Protein AF-A0A2E5T0W2-F1 (afdb_monomer_lite)

Foldseek 3Di:
DDDDDDDDDDDDDDPPPPPPPPPPPPPLFAFQDPAFFKAAAADLLCPLLLLLLLCLQLQNQPVPPPLQGQDWAWFFDQVDIDTDHRHAQSLLLQLLLCVQPNQFQADPVADHLFMDGGDADPSGQTGRNGDNVPRGHDDPPDHDALLNLCLRHPSSSVSSVSSNLLRVLNRCPQQAWAFEAPPPRLPNQWPQRSLRSQLPSVHCADPPDPQHLQQPHCQLPDPPDDQDASAPPDDPSNHRRSSSSLSCLQHPDDRPNHGSDDRDNDFDQHCVDCQQVQLSPPVLSDPVSHSNHHYGGPDIDGRDNRDPDDDDLSNLLWDWDKDKPAQEAEAEQPDPDDQVRQKIKIATQTGGKFWKAKDFPQPQKDKDSRTYIAHYPSRRQPDPPHDRIDMIGIHGDPVSAPDQWDKTWMWMDGSSDPDDIRIHIYIYGYDDPPPPPDDDDDD

Sequence (443 aa):
MKKFHVQTIFIVSIFLIIAIFNLGEKQANACAFLNTPHTYEADKNRSAYLKLLEYAASGKLFKGDSNFELPTGEAGTRQNRREVNAELPQEILKSIAWVESEILMATTQVAYNSKGPALIAFDCGYGIMQVTSGMQKPAIGKILSKEQVLIANHPSYNIAKGAEILIEKWNQAPQSRPIVGTDTDSDPNILENWYYATWSYNGFSGPGTNKSNHPLDPIFGSWPRPVYTCDGRYPKNQFPYQELVWGCLNNPPKVSGKQLWQKINISLPNLSDPIFANKLALSNFNYPYAAMDMPTPKPIHYSTKPQSINPSNDMMLGKPNASLSKDKLRIQTNAKNNLADRTIIITNNGLGLLSWNAYTTYPWIVLEKPAGIALGKDIECNMTKCQRESEVIIKINPTLLPDTRAIGKIVIQFANLNIADRVITVDAFAEFNSGVSGISKIY

Structure (mmCIF, N/CA/C/O backbone):
data_AF-A0A2E5T0W2-F1
#
_entry.id   AF-A0A2E5T0W2-F1
#
loop_
_atom_site.group_PDB
_atom_site.id
_atom_site.type_symbol
_atom_site.label_atom_id
_atom_site.label_alt_id
_atom_site.label_comp_id
_atom_site.label_asym_id
_atom_site.label_entity_id
_atom_site.label_seq_id
_atom_site.pdbx_PDB_ins_code
_atom_site.Cartn_x
_atom_site.Cartn_y
_atom_site.Cartn_z
_atom_site.occupancy
_atom_site.B_iso_or_equiv
_atom_site.auth_seq_id
_atom_site.auth_comp_id
_atom_site.auth_asym_id
_atom_site.auth_atom_id
_atom_site.pdbx_PDB_model_num
ATOM 1 N N . MET A 1 1 ? 13.919 84.243 -35.324 1.00 34.97 1 MET A N 1
ATOM 2 C CA . MET A 1 1 ? 12.923 83.835 -36.341 1.00 34.97 1 MET A CA 1
ATOM 3 C C . MET A 1 1 ? 13.103 82.355 -36.646 1.00 34.97 1 MET A C 1
ATOM 5 O O . MET A 1 1 ? 14.211 81.967 -36.970 1.00 34.97 1 MET A O 1
ATOM 9 N N . LYS A 1 2 ? 12.021 81.577 -36.487 1.00 37.25 2 LYS A N 1
ATOM 10 C CA . LYS A 1 2 ? 11.712 80.243 -37.047 1.00 37.25 2 LYS A CA 1
ATOM 11 C C . LYS A 1 2 ? 12.871 79.251 -37.292 1.00 37.25 2 LYS A C 1
ATOM 13 O O . LYS A 1 2 ? 13.585 79.383 -38.276 1.00 37.25 2 LYS A O 1
ATOM 18 N N . LYS A 1 3 ? 12.827 78.101 -36.609 1.00 30.22 3 LYS A N 1
ATOM 19 C CA . LYS A 1 3 ? 12.215 76.877 -37.171 1.00 30.22 3 LYS A CA 1
ATOM 20 C C . LYS A 1 3 ? 12.088 75.775 -36.113 1.00 30.22 3 LYS A C 1
ATOM 22 O O . LYS A 1 3 ? 13.024 75.477 -35.386 1.00 30.22 3 LYS A O 1
ATOM 27 N N . PHE A 1 4 ? 10.889 75.202 -36.074 1.00 33.09 4 PHE A N 1
ATOM 28 C CA . PHE A 1 4 ? 10.529 73.968 -35.388 1.00 33.09 4 PHE A CA 1
ATOM 29 C C . PHE A 1 4 ? 11.340 72.784 -35.933 1.00 33.09 4 PHE A C 1
ATOM 31 O O . PHE A 1 4 ? 11.505 72.650 -37.150 1.00 33.09 4 PHE A O 1
ATOM 38 N N . HIS A 1 5 ? 11.750 71.883 -35.043 1.00 31.83 5 HIS A N 1
ATOM 39 C CA . HIS A 1 5 ? 12.008 70.491 -35.388 1.00 31.83 5 HIS A CA 1
ATOM 40 C C . HIS A 1 5 ? 11.185 69.599 -34.464 1.00 31.83 5 HIS A C 1
ATOM 42 O O . HIS A 1 5 ? 11.311 69.641 -33.244 1.00 31.83 5 HIS A O 1
ATOM 48 N N . VAL A 1 6 ? 10.279 68.859 -35.095 1.00 37.09 6 VAL A N 1
ATOM 49 C CA . VAL A 1 6 ? 9.417 67.843 -34.505 1.00 37.09 6 VAL A CA 1
ATOM 50 C C . VAL A 1 6 ? 10.291 66.624 -34.225 1.00 37.09 6 VAL A C 1
ATOM 52 O O . VAL A 1 6 ? 10.861 66.064 -35.158 1.00 37.09 6 VAL A O 1
ATOM 55 N N . GLN A 1 7 ? 10.407 66.216 -32.962 1.00 33.03 7 GLN A N 1
ATOM 56 C CA . GLN A 1 7 ? 10.893 64.883 -32.613 1.00 33.03 7 GLN A CA 1
ATOM 57 C C . GLN A 1 7 ? 9.700 64.001 -32.255 1.00 33.03 7 GLN A C 1
ATOM 59 O O . GLN A 1 7 ? 8.969 64.242 -31.298 1.00 33.03 7 GLN A O 1
ATOM 64 N N . THR A 1 8 ? 9.511 62.988 -33.088 1.00 32.66 8 THR A N 1
ATOM 65 C CA . THR A 1 8 ? 8.569 61.886 -32.938 1.00 32.66 8 THR A CA 1
ATOM 66 C C . THR A 1 8 ? 8.937 61.067 -31.700 1.00 32.66 8 THR A C 1
ATOM 68 O O . THR A 1 8 ? 10.011 60.471 -31.647 1.00 32.66 8 THR A O 1
ATOM 71 N N . ILE A 1 9 ? 8.054 61.024 -30.700 1.00 30.94 9 ILE A N 1
ATOM 72 C CA . ILE A 1 9 ? 8.183 60.129 -29.544 1.00 30.94 9 ILE A CA 1
ATOM 73 C C . ILE A 1 9 ? 7.696 58.741 -29.978 1.00 30.94 9 ILE A C 1
ATOM 75 O O . ILE A 1 9 ? 6.504 58.534 -30.193 1.00 30.94 9 ILE A O 1
ATOM 79 N N . PHE A 1 10 ? 8.619 57.789 -30.117 1.00 28.58 10 PHE A N 1
ATOM 80 C CA . PHE A 1 10 ? 8.292 56.365 -30.197 1.00 28.58 10 PHE A CA 1
ATOM 81 C C . PHE A 1 10 ? 7.966 55.867 -28.783 1.00 28.58 10 PHE A C 1
ATOM 83 O O . PHE A 1 10 ? 8.852 55.744 -27.940 1.00 28.58 10 PHE A O 1
ATOM 90 N N . ILE A 1 11 ? 6.690 55.589 -28.511 1.00 30.78 11 ILE A N 1
ATOM 91 C CA . ILE A 1 11 ? 6.275 54.860 -27.309 1.00 30.78 11 ILE A CA 1
ATOM 92 C C . ILE A 1 11 ? 6.526 53.375 -27.580 1.00 30.78 11 ILE A C 1
ATOM 94 O O . ILE A 1 11 ? 5.779 52.734 -28.316 1.00 30.78 11 ILE A O 1
ATOM 98 N N . VAL A 1 12 ? 7.594 52.828 -27.002 1.00 30.53 12 VAL A N 1
ATOM 99 C CA . VAL A 1 12 ? 7.793 51.378 -26.918 1.00 30.53 12 VAL A CA 1
ATOM 100 C C . VAL A 1 12 ? 7.012 50.888 -25.703 1.00 30.53 12 VAL A C 1
ATOM 102 O O . VAL A 1 12 ? 7.437 51.059 -24.562 1.00 30.53 12 VAL A O 1
ATOM 105 N N . SER A 1 13 ? 5.839 50.305 -25.938 1.00 29.78 13 SER A N 1
ATOM 106 C CA . SER A 1 13 ? 5.080 49.599 -24.906 1.00 29.78 13 SER A CA 1
ATOM 107 C C . SER A 1 13 ? 5.794 48.291 -24.558 1.00 29.78 13 SER A C 1
ATOM 109 O O . SER A 1 13 ? 5.690 47.301 -25.279 1.00 29.78 13 SER A O 1
ATOM 111 N N . ILE A 1 14 ? 6.531 48.284 -23.448 1.00 30.19 14 ILE A N 1
ATOM 112 C CA . ILE A 1 14 ? 7.046 47.058 -22.833 1.00 30.19 14 ILE A CA 1
ATOM 113 C C . ILE A 1 14 ? 5.864 46.372 -22.141 1.00 30.19 14 ILE A C 1
ATOM 115 O O . ILE A 1 14 ? 5.435 46.784 -21.064 1.00 30.19 14 ILE A O 1
ATOM 119 N N . PHE A 1 15 ? 5.317 45.327 -22.764 1.00 28.28 15 PHE A N 1
ATOM 120 C CA . PHE A 1 15 ? 4.440 44.387 -22.072 1.00 28.28 15 PHE A CA 1
ATOM 121 C C . PHE A 1 15 ? 5.291 43.558 -21.108 1.00 28.28 15 PHE A C 1
ATOM 123 O O . PHE A 1 15 ? 5.963 42.606 -21.501 1.00 28.28 15 PHE A O 1
ATOM 130 N N . LEU A 1 16 ? 5.270 43.935 -19.831 1.00 27.19 16 LEU A N 1
ATOM 131 C CA . LEU A 1 16 ? 5.791 43.112 -18.750 1.00 27.19 16 LEU A CA 1
ATOM 132 C C . LEU A 1 16 ? 4.801 41.957 -18.525 1.00 27.19 16 LEU A C 1
ATOM 134 O O . LEU A 1 16 ? 3.824 42.094 -17.790 1.00 27.19 16 LEU A O 1
ATOM 138 N N . ILE A 1 17 ? 5.019 40.822 -19.191 1.00 31.70 17 ILE A N 1
ATOM 139 C CA . ILE A 1 17 ? 4.342 39.572 -18.833 1.00 31.70 17 ILE A CA 1
ATOM 140 C C . ILE A 1 17 ? 4.961 39.117 -17.510 1.00 31.70 17 ILE A C 1
ATOM 142 O O . ILE A 1 17 ? 6.012 38.478 -17.481 1.00 31.70 17 ILE A O 1
ATOM 146 N N . ILE A 1 18 ? 4.327 39.488 -16.397 1.00 27.58 18 ILE A N 1
ATOM 147 C CA . ILE A 1 18 ? 4.609 38.887 -15.096 1.00 27.58 18 ILE A CA 1
ATOM 148 C C . ILE A 1 18 ? 4.075 37.458 -15.173 1.00 27.58 18 ILE A C 1
ATOM 150 O O . ILE A 1 18 ? 2.885 37.207 -14.985 1.00 27.58 18 ILE A O 1
ATOM 154 N N . ALA A 1 19 ? 4.957 36.512 -15.491 1.00 30.33 19 ALA A N 1
ATOM 155 C CA . ALA A 1 19 ? 4.711 35.114 -15.199 1.00 30.33 19 ALA A CA 1
ATOM 156 C C . ALA A 1 19 ? 4.602 34.996 -13.675 1.00 30.33 19 ALA A C 1
ATOM 158 O O . ALA A 1 19 ? 5.603 35.055 -12.960 1.00 30.33 19 ALA A O 1
ATOM 159 N N . ILE A 1 20 ? 3.371 34.889 -13.172 1.00 28.91 20 ILE A N 1
ATOM 160 C CA . ILE A 1 20 ? 3.112 34.520 -11.784 1.00 28.91 20 ILE A CA 1
ATOM 161 C C . ILE A 1 20 ? 3.572 33.069 -11.651 1.00 28.91 20 ILE A C 1
ATOM 163 O O . ILE A 1 20 ? 2.821 32.127 -11.899 1.00 28.91 20 ILE A O 1
ATOM 167 N N . PHE A 1 21 ? 4.841 32.883 -11.296 1.00 30.58 21 PHE A N 1
ATOM 168 C CA . PHE A 1 21 ? 5.277 31.640 -10.695 1.00 30.58 21 PHE A CA 1
ATOM 169 C C . PHE A 1 21 ? 4.523 31.525 -9.374 1.00 30.58 21 PHE A C 1
ATOM 171 O O . PHE A 1 21 ? 4.849 32.196 -8.397 1.00 30.58 21 PHE A O 1
ATOM 178 N N . ASN A 1 22 ? 3.496 30.674 -9.353 1.00 28.69 22 ASN A N 1
ATOM 179 C CA . ASN A 1 22 ? 3.006 30.085 -8.117 1.00 28.69 22 ASN A CA 1
ATOM 180 C C . ASN A 1 22 ? 4.155 29.243 -7.544 1.00 28.69 22 ASN A C 1
ATOM 182 O O . ASN A 1 22 ? 4.208 28.026 -7.712 1.00 28.69 22 ASN A O 1
ATOM 186 N N . LEU A 1 23 ? 5.095 29.901 -6.868 1.00 35.47 23 LEU A N 1
ATOM 187 C CA . LEU A 1 23 ? 5.869 29.285 -5.804 1.00 35.47 23 LEU A CA 1
ATOM 188 C C . LEU A 1 23 ? 4.872 29.024 -4.677 1.00 35.47 23 LEU A C 1
ATOM 190 O O . LEU A 1 23 ? 4.769 29.778 -3.717 1.00 35.47 23 LEU A O 1
ATOM 194 N N . GLY A 1 24 ? 4.058 27.984 -4.860 1.00 29.86 24 GLY A N 1
ATOM 195 C CA . GLY A 1 24 ? 3.251 27.445 -3.789 1.00 29.86 24 GLY A CA 1
ATOM 196 C C . GLY A 1 24 ? 4.218 26.953 -2.729 1.00 29.86 24 GLY A C 1
ATOM 197 O O . GLY A 1 24 ? 4.820 25.890 -2.886 1.00 29.86 24 GLY A O 1
ATOM 198 N N . GLU A 1 25 ? 4.386 27.730 -1.662 1.00 33.34 25 GLU A N 1
ATOM 199 C CA . GLU A 1 25 ? 4.822 27.184 -0.388 1.00 33.34 25 GLU A CA 1
ATOM 200 C C . GLU A 1 25 ? 3.937 25.966 -0.124 1.00 33.34 25 GLU A C 1
ATOM 202 O O . GLU A 1 25 ? 2.722 26.080 0.055 1.00 33.34 25 GLU A O 1
ATOM 207 N N . LYS A 1 26 ? 4.524 24.767 -0.188 1.00 40.69 26 LYS A N 1
ATOM 208 C CA . LYS A 1 26 ? 3.835 23.559 0.248 1.00 40.69 26 LYS A CA 1
ATOM 209 C C . LYS A 1 26 ? 3.556 23.748 1.732 1.00 40.69 26 LYS A C 1
ATOM 211 O O . LYS A 1 26 ? 4.431 23.503 2.560 1.00 40.69 26 LYS A O 1
ATOM 216 N N . GLN A 1 27 ? 2.331 24.143 2.071 1.00 36.84 27 GLN A N 1
ATOM 217 C CA . GLN A 1 27 ? 1.781 23.810 3.373 1.00 36.84 27 GLN A CA 1
ATOM 218 C C . GLN A 1 27 ? 1.999 22.308 3.548 1.00 36.84 27 GLN A C 1
ATOM 220 O O . GLN A 1 27 ? 1.590 21.510 2.699 1.00 36.84 27 GLN A O 1
ATOM 225 N N . ALA A 1 28 ? 2.716 21.921 4.601 1.00 48.84 28 ALA A N 1
ATOM 226 C CA . ALA A 1 28 ? 2.770 20.534 5.019 1.00 48.84 28 ALA A CA 1
ATOM 227 C C . ALA A 1 28 ? 1.332 20.132 5.361 1.00 48.84 28 ALA A C 1
ATOM 229 O O . ALA A 1 28 ? 0.823 20.447 6.437 1.00 48.84 28 ALA A O 1
ATOM 230 N N . ASN A 1 29 ? 0.634 19.535 4.396 1.00 64.31 29 ASN A N 1
ATOM 231 C CA . ASN A 1 29 ? -0.726 19.078 4.603 1.00 64.31 29 ASN A CA 1
ATOM 232 C C . ASN A 1 29 ? -0.678 18.017 5.697 1.00 64.31 29 ASN A C 1
ATOM 234 O O . ASN A 1 29 ? 0.042 17.028 5.574 1.00 64.31 29 ASN A O 1
ATOM 238 N N . ALA A 1 30 ? -1.423 18.242 6.778 1.00 84.81 30 ALA A N 1
ATOM 239 C CA . ALA A 1 30 ? -1.547 17.258 7.842 1.00 84.81 30 ALA A CA 1
ATOM 240 C C . ALA A 1 30 ? -2.038 15.922 7.262 1.00 84.81 30 ALA A C 1
ATOM 242 O O . ALA A 1 30 ? -2.831 15.908 6.317 1.00 84.81 30 ALA A O 1
ATOM 243 N N . CYS A 1 31 ? -1.588 14.808 7.834 1.00 91.12 31 CYS A N 1
ATOM 244 C CA . CYS A 1 31 ? -2.050 13.486 7.424 1.00 91.12 31 CYS A CA 1
ATOM 245 C C . CYS A 1 31 ? -3.533 13.282 7.764 1.00 91.12 31 CYS A C 1
ATOM 247 O O . CYS A 1 31 ? -4.075 13.952 8.648 1.00 91.12 31 CYS A O 1
ATOM 249 N N . ALA A 1 32 ? -4.185 12.342 7.073 1.00 91.88 32 ALA A N 1
ATOM 250 C CA . ALA A 1 32 ? -5.599 12.013 7.262 1.00 91.88 32 ALA A CA 1
ATOM 251 C C . ALA A 1 32 ? -5.962 11.807 8.744 1.00 91.88 32 ALA A C 1
ATOM 253 O O . ALA A 1 32 ? -6.979 12.310 9.225 1.00 91.88 32 ALA A O 1
ATOM 254 N N . PHE A 1 33 ? -5.092 11.121 9.485 1.00 91.31 33 PHE A N 1
ATOM 255 C CA . PHE A 1 33 ? -5.326 10.748 10.874 1.00 91.31 33 PHE A CA 1
ATOM 256 C C . PHE A 1 33 ? -4.512 11.608 11.842 1.00 91.31 33 PHE A C 1
ATOM 258 O O . PHE A 1 33 ? -3.287 11.630 11.782 1.00 91.31 33 PHE A O 1
ATOM 265 N N . LEU A 1 34 ? -5.200 12.259 12.786 1.00 84.00 34 LEU A N 1
ATOM 266 C CA . LEU A 1 34 ? -4.558 12.984 13.893 1.00 84.00 34 LEU A CA 1
ATOM 267 C C . LEU A 1 34 ? -3.909 12.038 14.912 1.00 84.00 34 LEU A C 1
ATOM 269 O O . LEU A 1 34 ? -2.874 12.360 15.481 1.00 84.00 34 LEU A O 1
ATOM 273 N N . ASN A 1 35 ? -4.526 10.876 15.132 1.00 88.94 35 ASN A N 1
ATOM 274 C CA . ASN A 1 35 ? -3.998 9.797 15.958 1.00 88.94 35 ASN A CA 1
ATOM 275 C C . ASN A 1 35 ? -3.756 8.588 15.063 1.00 88.94 35 ASN A C 1
ATOM 277 O O . ASN A 1 35 ? -4.663 8.212 14.318 1.00 88.94 35 ASN A O 1
ATOM 281 N N . THR A 1 36 ? -2.584 7.960 15.170 1.00 92.94 36 THR A N 1
ATOM 282 C CA . THR A 1 36 ? -2.245 6.780 14.369 1.00 92.94 36 THR A CA 1
ATOM 283 C C . THR A 1 36 ? -3.295 5.690 14.572 1.00 92.94 36 THR A C 1
ATOM 285 O O . THR A 1 36 ? -3.490 5.232 15.704 1.00 92.94 36 THR A O 1
ATOM 288 N N . PRO A 1 37 ? -3.997 5.276 13.510 1.00 95.75 37 PRO A N 1
ATOM 289 C CA . PRO A 1 37 ? -4.987 4.233 13.634 1.00 95.75 37 PRO A CA 1
ATOM 290 C C . PRO A 1 37 ? -4.309 2.867 13.781 1.00 95.75 37 PRO A C 1
ATOM 292 O O . PRO A 1 37 ? -3.111 2.713 13.526 1.00 95.75 37 PRO A O 1
ATOM 295 N N . HIS A 1 38 ? -5.066 1.873 14.244 1.00 97.12 38 HIS A N 1
ATOM 296 C CA . HIS A 1 38 ? -4.542 0.519 14.409 1.00 97.12 38 HIS A CA 1
ATOM 297 C C . HIS A 1 38 ? -4.816 -0.362 13.183 1.00 97.12 38 HIS A C 1
ATOM 299 O O . HIS A 1 38 ? -5.919 -0.377 12.647 1.00 97.12 38 HIS A O 1
ATOM 305 N N . THR A 1 39 ? -3.842 -1.175 12.801 1.00 97.69 39 THR A N 1
ATOM 306 C CA . THR A 1 39 ? -3.913 -2.128 11.688 1.00 97.69 39 THR A CA 1
ATOM 307 C C . THR A 1 39 ? -3.430 -3.509 12.129 1.00 97.69 39 THR A C 1
ATOM 309 O O . THR A 1 39 ? -2.935 -3.661 13.248 1.00 97.69 39 THR A O 1
ATOM 312 N N . TYR A 1 40 ? -3.604 -4.518 11.279 1.00 97.19 40 TYR A N 1
ATOM 313 C CA . TYR A 1 40 ? -3.111 -5.876 11.510 1.00 97.19 40 TYR A CA 1
ATOM 314 C C . TYR A 1 40 ? -1.714 -6.005 10.915 1.00 97.19 40 TYR A C 1
ATOM 316 O O . TYR A 1 40 ? -1.474 -5.502 9.822 1.00 97.19 40 TYR A O 1
ATOM 324 N N . GLU A 1 41 ? -0.823 -6.696 11.613 1.00 97.19 41 GLU A N 1
ATOM 325 C CA . GLU A 1 41 ? 0.444 -7.184 11.086 1.00 97.19 41 GLU A CA 1
ATOM 326 C C . GLU A 1 41 ? 0.374 -8.708 11.013 1.00 97.19 41 GLU A C 1
ATOM 328 O O . GLU A 1 41 ? 0.202 -9.373 12.037 1.00 97.19 41 GLU A O 1
ATOM 333 N N . ALA A 1 42 ? 0.461 -9.246 9.798 1.00 95.00 42 ALA A N 1
ATOM 334 C CA . ALA A 1 42 ? 0.312 -10.668 9.523 1.00 95.00 42 ALA A CA 1
ATOM 335 C C . ALA A 1 42 ? 1.596 -11.456 9.840 1.00 95.00 42 ALA A C 1
ATOM 337 O O . ALA A 1 42 ? 2.387 -11.084 10.711 1.00 95.00 42 ALA A O 1
ATOM 338 N N . ASP A 1 43 ? 1.789 -12.588 9.166 1.00 93.62 43 ASP A N 1
ATOM 339 C CA . ASP A 1 43 ? 2.823 -13.549 9.510 1.00 93.62 43 ASP A CA 1
ATOM 340 C C . ASP A 1 43 ? 4.243 -13.000 9.322 1.00 93.62 43 ASP A C 1
ATOM 342 O O . ASP A 1 43 ? 4.568 -12.253 8.390 1.00 93.62 43 ASP A O 1
ATOM 346 N N . LYS A 1 44 ? 5.148 -13.464 10.189 1.00 93.75 44 LYS A N 1
ATOM 347 C CA . LYS A 1 44 ? 6.567 -13.094 10.146 1.00 93.75 44 LYS A CA 1
ATOM 348 C C . LYS A 1 44 ? 7.217 -13.375 8.791 1.00 93.75 44 LYS A C 1
ATOM 350 O O . LYS A 1 44 ? 8.156 -12.675 8.443 1.00 93.75 44 LYS A O 1
ATOM 355 N N . ASN A 1 45 ? 6.752 -14.378 8.045 1.00 94.12 45 ASN A N 1
ATOM 356 C CA . ASN A 1 45 ? 7.340 -14.769 6.763 1.00 94.12 45 ASN A CA 1
ATOM 357 C C . ASN A 1 45 ? 6.773 -13.972 5.573 1.00 94.12 45 ASN A C 1
ATOM 359 O O . ASN A 1 45 ? 7.159 -14.250 4.441 1.00 94.12 45 ASN A O 1
ATOM 363 N N . ARG A 1 46 ? 5.887 -12.990 5.815 1.00 94.94 46 ARG A N 1
ATOM 364 C CA . ARG A 1 46 ? 5.212 -12.158 4.798 1.00 94.94 46 ARG A CA 1
ATOM 365 C C . ARG A 1 46 ? 4.329 -12.945 3.830 1.00 94.94 46 ARG A C 1
ATOM 367 O O . ARG A 1 46 ? 3.930 -12.417 2.797 1.00 94.94 46 ARG A O 1
ATOM 374 N N . SER A 1 47 ? 3.997 -14.188 4.153 1.00 92.94 47 SER A N 1
ATOM 375 C CA . SER A 1 47 ? 3.310 -15.110 3.247 1.00 92.94 47 SER A CA 1
ATOM 376 C C . SER A 1 47 ? 1.921 -14.595 2.869 1.00 92.94 47 SER A C 1
ATOM 378 O O . SER A 1 47 ? 1.553 -14.622 1.696 1.00 92.94 47 SER A O 1
ATOM 380 N N . ALA A 1 48 ? 1.160 -14.093 3.845 1.00 93.44 48 ALA A N 1
ATOM 381 C CA . ALA A 1 48 ? -0.176 -13.546 3.632 1.00 93.44 48 ALA A CA 1
ATOM 382 C C . ALA A 1 48 ? -0.143 -12.306 2.722 1.00 93.44 48 ALA A C 1
ATOM 384 O O . ALA A 1 48 ? -0.902 -12.211 1.756 1.00 93.44 48 ALA A O 1
ATOM 385 N N . TYR A 1 49 ? 0.786 -11.381 2.979 1.00 96.19 49 TYR A N 1
ATOM 386 C CA . TYR A 1 49 ? 0.923 -10.155 2.190 1.00 96.19 49 TYR A CA 1
ATOM 387 C C . TYR A 1 49 ? 1.479 -10.407 0.788 1.00 96.19 49 TYR A C 1
ATOM 389 O O . TYR A 1 49 ? 0.998 -9.796 -0.161 1.00 96.19 49 TYR A O 1
ATOM 397 N N . LEU A 1 50 ? 2.408 -11.353 0.615 1.00 95.19 50 LEU A N 1
ATOM 398 C CA . LEU A 1 50 ? 2.881 -11.763 -0.709 1.00 95.19 50 LEU A CA 1
ATOM 399 C C . LEU A 1 50 ? 1.743 -12.347 -1.555 1.00 95.19 50 LEU A C 1
ATOM 401 O O . LEU A 1 50 ? 1.574 -11.923 -2.693 1.00 95.19 50 LEU A O 1
ATOM 405 N N . LYS A 1 51 ? 0.904 -13.233 -0.997 1.00 93.06 51 LYS A N 1
ATOM 406 C CA . LYS A 1 51 ? -0.286 -13.753 -1.701 1.00 93.06 51 LYS A CA 1
ATOM 407 C C . LYS A 1 51 ? -1.273 -12.642 -2.072 1.00 93.06 51 LYS A C 1
ATOM 409 O O . LYS A 1 51 ? -1.860 -12.679 -3.150 1.00 93.06 51 LYS A O 1
ATOM 414 N N . LEU A 1 52 ? -1.463 -11.654 -1.193 1.00 94.69 52 LEU A N 1
ATOM 415 C CA . LEU A 1 52 ? -2.306 -10.492 -1.484 1.00 94.69 52 LEU A CA 1
ATOM 416 C C . LEU A 1 52 ? -1.737 -9.622 -2.609 1.00 94.69 52 LEU A C 1
ATOM 418 O O . LEU A 1 52 ? -2.500 -9.213 -3.477 1.00 94.69 52 LEU A O 1
ATOM 422 N N . LEU A 1 53 ? -0.424 -9.375 -2.624 1.00 96.25 53 LEU A N 1
ATOM 423 C CA . LEU A 1 53 ? 0.256 -8.656 -3.707 1.00 96.25 53 LEU A CA 1
ATOM 424 C C . LEU A 1 53 ? 0.079 -9.385 -5.046 1.00 96.25 53 LEU A C 1
ATOM 426 O O . LEU A 1 53 ? -0.254 -8.756 -6.043 1.00 96.25 53 LEU A O 1
ATOM 430 N N . GLU A 1 54 ? 0.223 -10.712 -5.073 1.00 94.75 54 GLU A N 1
ATOM 431 C CA . GLU A 1 54 ? -0.026 -11.511 -6.283 1.00 94.75 54 GLU A CA 1
ATOM 432 C C . GLU A 1 54 ? -1.486 -11.429 -6.747 1.00 94.75 54 GLU A C 1
ATOM 434 O O . GLU A 1 54 ? -1.763 -11.297 -7.940 1.00 94.75 54 GLU A O 1
ATOM 439 N N . TYR A 1 55 ? -2.434 -11.482 -5.809 1.00 93.75 55 TYR A N 1
ATOM 440 C CA . TYR A 1 55 ? -3.854 -11.403 -6.134 1.00 93.75 55 TYR A CA 1
ATOM 441 C C . TYR A 1 55 ? -4.260 -10.013 -6.635 1.00 93.75 55 TYR A C 1
ATOM 443 O O . TYR A 1 55 ? -5.019 -9.915 -7.602 1.00 93.75 55 TYR A O 1
ATOM 451 N N . ALA A 1 56 ? -3.708 -8.950 -6.045 1.00 95.00 56 ALA A N 1
ATOM 452 C CA . ALA A 1 56 ? -3.860 -7.582 -6.529 1.00 95.00 56 ALA A CA 1
ATOM 453 C C . ALA A 1 56 ? -3.275 -7.419 -7.937 1.00 95.00 56 ALA A C 1
ATOM 455 O O . ALA A 1 56 ? -3.954 -6.914 -8.826 1.00 95.00 56 ALA A O 1
ATOM 456 N N . ALA A 1 57 ? -2.068 -7.944 -8.170 1.00 95.62 57 ALA A N 1
ATOM 457 C CA . ALA A 1 57 ? -1.421 -7.909 -9.477 1.00 95.62 57 ALA A CA 1
ATOM 458 C C . ALA A 1 57 ? -2.202 -8.670 -10.566 1.00 95.62 57 ALA A C 1
ATOM 460 O O . ALA A 1 57 ? -2.102 -8.335 -11.740 1.00 95.62 57 ALA A O 1
ATOM 461 N N . SER A 1 58 ? -3.023 -9.656 -10.190 1.00 93.50 58 SER A N 1
ATOM 462 C CA . SER A 1 58 ? -3.893 -10.383 -11.128 1.00 93.50 58 SER A CA 1
ATOM 463 C C . SER A 1 58 ? -5.150 -9.618 -11.576 1.00 93.50 58 SER A C 1
ATOM 465 O O . SER A 1 58 ? -5.935 -10.165 -12.350 1.00 93.50 58 SER A O 1
ATOM 467 N N . GLY A 1 59 ? -5.411 -8.427 -11.020 1.00 92.38 59 GLY A N 1
ATOM 468 C CA . GLY A 1 59 ? -6.615 -7.627 -11.296 1.00 92.38 59 GLY A CA 1
ATOM 469 C C . GLY A 1 59 ? -7.924 -8.197 -10.743 1.00 92.38 59 GLY A C 1
ATOM 470 O O . GLY A 1 59 ? -9.011 -7.728 -11.076 1.00 92.38 59 GLY A O 1
ATOM 471 N N . LYS A 1 60 ? -7.854 -9.244 -9.913 1.00 91.56 60 LYS A N 1
ATOM 472 C CA . LYS A 1 60 ? -9.035 -9.911 -9.340 1.00 91.56 60 LYS A CA 1
ATOM 473 C C . LYS A 1 60 ? -9.427 -9.378 -7.966 1.00 91.56 60 LYS A C 1
ATOM 475 O O . LYS A 1 60 ? -10.583 -9.529 -7.564 1.00 91.56 60 LYS A O 1
ATOM 480 N N . LEU A 1 61 ? -8.485 -8.795 -7.225 1.00 92.81 61 LEU A N 1
ATOM 481 C CA . LEU A 1 61 ? -8.767 -8.200 -5.923 1.00 92.81 61 LEU A CA 1
ATOM 482 C C . LEU A 1 61 ? -9.725 -7.012 -6.094 1.00 92.81 61 LEU A C 1
ATOM 484 O O . LEU A 1 61 ? -9.455 -6.120 -6.886 1.00 92.81 61 LEU A O 1
ATOM 488 N N . PHE A 1 62 ? -10.848 -7.043 -5.371 1.00 93.69 62 PHE A N 1
ATOM 489 C CA . PHE A 1 62 ? -11.903 -6.019 -5.400 1.00 93.69 62 PHE A CA 1
ATOM 490 C C . PHE A 1 62 ? -12.460 -5.666 -6.787 1.00 93.69 62 PHE A C 1
ATOM 492 O O . PHE A 1 62 ? -12.992 -4.579 -6.971 1.00 93.69 62 PHE A O 1
ATOM 499 N N . LYS A 1 63 ? -12.404 -6.587 -7.756 1.00 92.00 63 LYS A N 1
ATOM 500 C CA . LYS A 1 63 ? -13.013 -6.379 -9.076 1.00 92.00 63 LYS A CA 1
ATOM 501 C C . LYS A 1 63 ? -14.483 -5.941 -8.949 1.00 92.00 63 LYS A C 1
ATOM 503 O O . LYS A 1 63 ? -15.274 -6.653 -8.327 1.00 92.00 63 LYS A O 1
ATOM 508 N N . GLY A 1 64 ? -14.839 -4.812 -9.567 1.00 91.88 64 GLY A N 1
ATOM 509 C CA . GLY A 1 64 ? -16.160 -4.185 -9.478 1.00 91.88 64 GLY A CA 1
ATOM 510 C C . GLY A 1 64 ? -16.341 -3.189 -8.324 1.00 91.88 64 GLY A C 1
ATOM 511 O O . GLY A 1 64 ? -17.423 -2.614 -8.203 1.00 91.88 64 GLY A O 1
ATOM 512 N N . ASP A 1 65 ? -15.334 -2.977 -7.470 1.00 93.69 65 ASP A N 1
ATOM 513 C CA . ASP A 1 65 ? -15.309 -1.872 -6.506 1.00 93.69 65 ASP A CA 1
ATOM 514 C C . ASP A 1 65 ? -14.667 -0.643 -7.153 1.00 93.69 65 ASP A C 1
ATOM 516 O O . ASP A 1 65 ? -13.470 -0.629 -7.419 1.00 93.69 65 ASP A O 1
ATOM 520 N N . SER A 1 66 ? -15.441 0.420 -7.361 1.00 91.31 66 SER A N 1
ATOM 521 C CA . SER A 1 66 ? -14.982 1.612 -8.083 1.00 91.31 66 SER A CA 1
ATOM 522 C C . SER A 1 66 ? -13.806 2.354 -7.438 1.00 91.31 66 SER A C 1
ATOM 524 O O . SER A 1 66 ? -13.240 3.230 -8.081 1.00 91.31 66 SER A O 1
ATOM 526 N N . ASN A 1 67 ? -13.488 2.091 -6.165 1.00 92.19 67 ASN A N 1
ATOM 527 C CA . ASN A 1 67 ? -12.396 2.772 -5.459 1.00 92.19 67 ASN A CA 1
ATOM 528 C C . ASN A 1 67 ? -11.147 1.898 -5.294 1.00 92.19 67 ASN A C 1
ATOM 530 O O . ASN A 1 67 ? -10.132 2.400 -4.817 1.00 92.19 67 ASN A O 1
ATOM 534 N N . PHE A 1 68 ? -11.243 0.597 -5.585 1.00 95.69 68 PHE A N 1
ATOM 535 C CA . PHE A 1 68 ? -10.185 -0.371 -5.278 1.00 95.69 68 PHE A CA 1
ATOM 536 C C . PHE A 1 68 ? -9.980 -1.448 -6.343 1.00 95.69 68 PHE A C 1
ATOM 538 O O . PHE A 1 68 ? -9.073 -2.272 -6.196 1.00 95.69 68 PHE A O 1
ATOM 545 N N . GLU A 1 69 ? -10.808 -1.493 -7.386 1.00 95.31 69 GLU A N 1
ATOM 546 C CA . GLU A 1 69 ? -10.534 -2.346 -8.530 1.00 95.31 69 GLU A CA 1
ATOM 547 C C . GLU A 1 69 ? -9.303 -1.849 -9.286 1.00 95.31 69 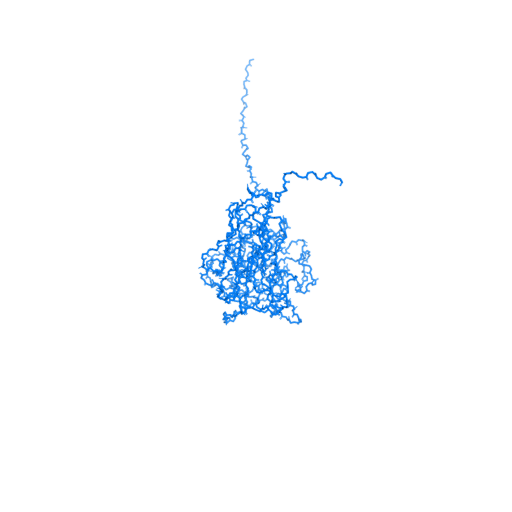GLU A C 1
ATOM 549 O O . GLU A 1 69 ? -9.031 -0.653 -9.371 1.00 95.31 69 GLU A O 1
ATOM 554 N N . LEU A 1 70 ? -8.545 -2.789 -9.846 1.00 95.94 70 LEU A N 1
ATOM 555 C CA . LEU A 1 70 ? -7.418 -2.445 -10.696 1.00 95.94 70 LEU A CA 1
ATOM 556 C C . LEU A 1 70 ? -7.963 -1.952 -12.050 1.00 95.94 70 LEU A C 1
ATOM 558 O O . LEU A 1 70 ? -8.639 -2.736 -12.727 1.00 95.94 70 LEU A O 1
ATOM 562 N N . PRO A 1 71 ? -7.688 -0.704 -12.476 1.00 95.44 71 PRO A N 1
ATOM 563 C CA . PRO A 1 71 ? -8.100 -0.243 -13.793 1.00 95.44 71 PRO A CA 1
ATOM 564 C C . PRO A 1 71 ? -7.346 -0.996 -14.894 1.00 95.44 71 PRO A C 1
ATOM 566 O O . PRO A 1 71 ? -6.312 -1.631 -14.665 1.00 95.44 71 PRO A O 1
ATOM 569 N N . THR A 1 72 ? -7.880 -0.930 -16.111 1.00 96.25 72 THR A N 1
ATOM 570 C CA . THR A 1 72 ? -7.250 -1.510 -17.299 1.00 96.25 72 THR A CA 1
ATOM 571 C C . THR A 1 72 ? -5.868 -0.911 -17.536 1.00 96.25 72 THR A C 1
ATOM 573 O O . THR A 1 72 ? -5.586 0.233 -17.173 1.00 96.25 72 THR A O 1
ATOM 576 N N . GLY A 1 73 ? -4.974 -1.706 -18.118 1.00 96.06 73 GLY A N 1
ATOM 577 C CA . GLY A 1 73 ? -3.673 -1.217 -18.552 1.00 96.06 73 GLY A CA 1
ATOM 578 C C . GLY A 1 73 ? -3.724 -0.709 -19.980 1.00 96.06 73 GLY A C 1
ATOM 579 O O . GLY A 1 73 ? -4.681 -0.947 -20.711 1.00 96.06 73 GLY A O 1
ATOM 580 N N . GLU A 1 74 ? -2.646 -0.077 -20.413 1.00 97.12 74 GLU A N 1
ATOM 581 C CA . GLU A 1 74 ? -2.471 0.300 -21.809 1.00 97.12 74 GLU A CA 1
ATOM 582 C C . GLU A 1 74 ? -1.188 -0.294 -22.411 1.00 97.12 74 GLU A C 1
ATOM 584 O O . GLU A 1 74 ? -0.160 -0.393 -21.749 1.00 97.12 74 GLU A O 1
ATOM 589 N N . ALA A 1 75 ? -1.210 -0.637 -23.694 1.00 97.62 75 ALA A N 1
ATOM 590 C CA . ALA A 1 75 ? -0.040 -1.058 -24.467 1.00 97.62 75 ALA A CA 1
ATOM 591 C C . ALA A 1 75 ? 0.037 -0.251 -25.765 1.00 97.62 75 ALA A C 1
ATOM 593 O O . ALA A 1 75 ? -0.942 0.372 -26.173 1.00 97.62 75 ALA A O 1
ATOM 594 N N . GLY A 1 76 ? 1.185 -0.252 -26.431 1.00 96.31 76 GLY A N 1
ATOM 595 C CA . GLY A 1 76 ? 1.357 0.427 -27.708 1.00 96.31 76 GLY A CA 1
ATOM 596 C C . GLY A 1 76 ? 2.423 1.511 -27.717 1.00 96.31 76 GLY A C 1
ATOM 597 O O . GLY A 1 76 ? 2.898 1.965 -26.671 1.00 96.31 76 GLY A O 1
ATOM 598 N N . THR A 1 77 ? 2.749 1.972 -28.923 1.00 92.19 77 THR A N 1
ATOM 599 C CA . THR A 1 77 ? 3.573 3.167 -29.153 1.00 92.19 77 THR A CA 1
ATOM 600 C C . THR A 1 77 ? 2.815 4.452 -28.811 1.00 92.19 77 THR A C 1
ATOM 602 O O . THR A 1 77 ? 1.601 4.447 -28.604 1.00 92.19 77 THR A O 1
ATOM 605 N N . ARG A 1 78 ? 3.514 5.597 -28.812 1.00 92.50 78 ARG A N 1
ATOM 606 C CA . ARG A 1 78 ? 2.910 6.913 -28.544 1.00 92.50 78 ARG A CA 1
ATOM 607 C C . ARG A 1 78 ? 1.734 7.237 -29.478 1.00 92.50 78 ARG A C 1
ATOM 609 O O . ARG A 1 78 ? 0.816 7.934 -29.062 1.00 92.50 78 ARG A O 1
ATOM 616 N N . GLN A 1 79 ? 1.764 6.761 -30.723 1.00 91.56 79 GLN A N 1
ATOM 617 C CA . GLN A 1 79 ? 0.723 7.010 -31.725 1.00 91.56 79 GLN A CA 1
ATOM 618 C C . GLN A 1 79 ? -0.404 5.968 -31.700 1.00 91.56 79 GLN A C 1
ATOM 620 O O . GLN A 1 79 ? -1.490 6.265 -32.183 1.00 91.56 79 GLN A O 1
ATOM 625 N N . ASN A 1 80 ? -0.162 4.778 -31.137 1.00 93.88 80 ASN A N 1
ATOM 626 C CA . ASN A 1 80 ? -1.061 3.624 -31.223 1.00 93.88 80 ASN A CA 1
ATOM 627 C C . ASN A 1 80 ? -1.287 2.972 -29.846 1.00 93.88 80 ASN A C 1
ATOM 629 O O . ASN A 1 80 ? -1.123 1.759 -29.699 1.00 93.88 80 ASN A O 1
ATOM 633 N N . ARG A 1 81 ? -1.642 3.766 -28.826 1.00 94.81 81 ARG A N 1
ATOM 634 C CA . ARG A 1 81 ? -2.027 3.224 -27.513 1.00 94.81 81 ARG A CA 1
ATOM 635 C C . ARG A 1 81 ? -3.375 2.518 -27.590 1.00 94.81 81 ARG A C 1
ATOM 637 O O . ARG A 1 81 ? -4.301 3.002 -28.237 1.00 94.81 81 ARG A O 1
ATOM 644 N N . ARG A 1 82 ? -3.479 1.381 -26.911 1.00 96.62 82 ARG A N 1
ATOM 645 C CA . ARG A 1 82 ? -4.706 0.596 -26.766 1.00 96.62 82 ARG A CA 1
ATOM 646 C C . ARG A 1 82 ? -4.850 0.110 -25.337 1.00 96.62 82 ARG A C 1
ATOM 648 O O . ARG A 1 82 ? -3.852 -0.154 -24.671 1.00 96.62 82 ARG A O 1
ATOM 655 N N . GLU A 1 83 ? -6.088 -0.094 -24.927 1.00 97.62 83 GLU A N 1
ATOM 656 C CA . GLU A 1 83 ? -6.407 -0.753 -23.670 1.00 97.62 83 GLU A CA 1
ATOM 657 C C . GLU A 1 83 ? -6.032 -2.246 -23.713 1.00 97.62 83 GLU A C 1
ATOM 659 O O . GLU A 1 83 ? -6.155 -2.915 -24.744 1.00 97.62 83 GLU A O 1
ATOM 664 N N . VAL A 1 84 ? -5.572 -2.769 -22.580 1.00 96.44 84 VAL A N 1
ATOM 665 C CA . VAL A 1 84 ? -5.317 -4.186 -22.319 1.00 96.44 84 VAL A CA 1
ATOM 666 C C . VAL A 1 84 ? -5.870 -4.577 -20.944 1.00 96.44 84 VAL A C 1
ATOM 668 O O . VAL A 1 84 ? -6.286 -3.732 -20.151 1.00 96.44 84 VAL A O 1
ATOM 671 N N . ASN A 1 85 ? -5.855 -5.876 -20.640 1.00 92.31 85 ASN A N 1
ATOM 672 C CA . ASN A 1 85 ? -6.325 -6.394 -19.356 1.00 92.31 85 ASN A CA 1
ATOM 673 C C . ASN A 1 85 ? -5.662 -5.691 -18.158 1.00 92.31 85 ASN A C 1
ATOM 675 O O . ASN A 1 85 ? -4.479 -5.352 -18.192 1.00 92.31 85 ASN A O 1
ATOM 679 N N . ALA A 1 86 ? -6.433 -5.540 -17.082 1.00 88.50 86 ALA A N 1
ATOM 680 C CA . ALA A 1 86 ? -5.961 -5.063 -15.788 1.00 88.50 86 ALA A CA 1
ATOM 681 C C . ALA A 1 86 ? -5.080 -6.129 -15.112 1.00 88.50 86 ALA A C 1
ATOM 683 O O . ALA A 1 86 ? -5.562 -6.936 -14.321 1.00 88.50 86 ALA A O 1
ATOM 684 N N . GLU A 1 87 ? -3.796 -6.166 -15.453 1.00 92.69 87 GLU A N 1
ATOM 685 C CA . GLU A 1 87 ? -2.793 -7.029 -14.825 1.00 92.69 87 GLU A CA 1
ATOM 686 C C . GLU A 1 87 ? -1.497 -6.232 -14.606 1.00 92.69 87 GLU A C 1
ATOM 688 O O . GLU A 1 87 ? -1.135 -5.363 -15.400 1.00 92.69 87 GLU A O 1
ATOM 693 N N . LEU A 1 88 ? -0.795 -6.530 -13.514 1.00 95.88 88 LEU A N 1
ATOM 694 C CA . LEU A 1 88 ? 0.497 -5.948 -13.159 1.00 95.88 88 LEU A CA 1
ATOM 695 C C . LEU A 1 88 ? 1.564 -7.038 -13.066 1.00 95.88 88 LEU A C 1
ATOM 697 O O . LEU A 1 88 ? 1.259 -8.165 -12.663 1.00 95.88 88 LEU A O 1
ATOM 701 N N . PRO A 1 89 ? 2.844 -6.694 -13.271 1.00 96.81 89 PRO A N 1
ATOM 702 C CA . PRO A 1 89 ? 3.926 -7.570 -12.880 1.00 96.81 89 PRO A CA 1
ATOM 703 C C . PRO A 1 89 ? 3.999 -7.733 -11.364 1.00 96.81 89 PRO A C 1
ATOM 705 O O . PRO A 1 89 ? 4.417 -6.826 -10.632 1.00 96.81 89 PRO A O 1
ATOM 708 N N . GLN A 1 90 ? 3.622 -8.915 -10.878 1.00 96.12 90 GLN A N 1
ATOM 709 C CA . GLN A 1 90 ? 3.649 -9.233 -9.449 1.00 96.12 90 GLN A CA 1
ATOM 710 C C . GLN A 1 90 ? 5.049 -9.064 -8.839 1.00 96.12 90 GLN A C 1
ATOM 712 O O . GLN A 1 90 ? 5.182 -8.725 -7.666 1.00 96.12 90 GLN A O 1
ATOM 717 N N . GLU A 1 91 ? 6.106 -9.279 -9.621 1.00 97.44 91 GLU A N 1
ATOM 718 C CA . GLU A 1 91 ? 7.487 -9.215 -9.155 1.00 97.44 91 GLU A CA 1
ATOM 719 C C . GLU A 1 91 ? 7.910 -7.773 -8.855 1.00 97.44 91 GLU A C 1
ATOM 721 O O . GLU A 1 91 ? 8.562 -7.508 -7.837 1.00 97.44 91 GLU A O 1
ATOM 726 N N . ILE A 1 92 ? 7.479 -6.832 -9.700 1.00 98.50 92 ILE A N 1
ATOM 727 C CA . ILE A 1 92 ? 7.699 -5.397 -9.495 1.00 98.50 92 ILE A CA 1
ATOM 728 C C . ILE A 1 92 ? 6.876 -4.922 -8.302 1.00 98.50 92 ILE A C 1
ATOM 730 O O . ILE A 1 92 ? 7.420 -4.249 -7.429 1.00 98.50 92 ILE A O 1
ATOM 734 N N . LEU A 1 93 ? 5.605 -5.326 -8.207 1.00 98.44 93 LEU A N 1
ATOM 735 C CA . LEU A 1 93 ? 4.735 -4.929 -7.099 1.00 98.44 93 LEU A CA 1
ATOM 736 C C . LEU A 1 93 ? 5.275 -5.408 -5.737 1.00 98.44 93 LEU A C 1
ATOM 738 O O . LEU A 1 93 ? 5.315 -4.631 -4.785 1.00 98.44 93 LEU A O 1
ATOM 742 N N . LYS A 1 94 ? 5.773 -6.652 -5.652 1.00 98.31 94 LYS A N 1
ATOM 743 C CA . LYS A 1 94 ? 6.455 -7.189 -4.455 1.00 98.31 94 LYS A CA 1
ATOM 744 C C . LYS A 1 94 ? 7.704 -6.391 -4.088 1.00 98.31 94 LYS A C 1
ATOM 746 O O . LYS A 1 94 ? 7.934 -6.100 -2.915 1.00 98.31 94 LYS A O 1
ATOM 751 N N . SER A 1 95 ? 8.502 -6.031 -5.089 1.00 98.50 95 SER A N 1
ATOM 752 C CA . SER A 1 95 ? 9.740 -5.278 -4.887 1.00 98.50 95 SER A CA 1
ATOM 753 C C . SER A 1 95 ? 9.464 -3.840 -4.443 1.00 98.50 95 SER A C 1
ATOM 755 O O . SER A 1 95 ? 10.135 -3.359 -3.535 1.00 98.50 95 SER A O 1
ATOM 757 N N . ILE A 1 96 ? 8.432 -3.192 -4.995 1.00 98.88 96 ILE A N 1
ATOM 758 C CA . ILE A 1 96 ? 7.925 -1.896 -4.521 1.00 98.88 96 ILE A CA 1
ATOM 759 C C . ILE A 1 96 ? 7.488 -2.010 -3.060 1.00 98.88 96 ILE A C 1
ATOM 761 O O . ILE A 1 96 ? 8.017 -1.288 -2.226 1.00 98.88 96 ILE A O 1
ATOM 765 N N . ALA A 1 97 ? 6.618 -2.964 -2.713 1.00 98.81 97 ALA A N 1
ATOM 766 C CA . ALA A 1 97 ? 6.153 -3.155 -1.335 1.00 98.81 97 ALA A CA 1
ATOM 767 C C . ALA A 1 97 ? 7.312 -3.341 -0.331 1.00 98.81 97 ALA A C 1
ATOM 769 O O . ALA A 1 97 ? 7.270 -2.858 0.802 1.00 98.81 97 ALA A O 1
ATOM 770 N N . TRP A 1 98 ? 8.389 -4.016 -0.744 1.00 98.38 98 TRP A N 1
ATOM 771 C CA . TRP A 1 98 ? 9.589 -4.140 0.079 1.00 98.38 98 TRP A CA 1
ATOM 772 C C . TRP A 1 98 ? 10.385 -2.838 0.192 1.00 98.38 98 TRP A C 1
ATOM 774 O O . TRP A 1 98 ? 10.797 -2.461 1.289 1.00 98.38 98 TRP A O 1
ATOM 784 N N . VAL A 1 99 ? 10.613 -2.139 -0.921 1.00 98.25 99 VAL A N 1
ATOM 785 C CA . VAL A 1 99 ? 11.327 -0.854 -0.916 1.00 98.25 99 VAL A CA 1
ATOM 786 C C . VAL A 1 99 ? 10.566 0.190 -0.099 1.00 98.25 99 VAL A C 1
ATOM 788 O O . VAL A 1 99 ? 11.204 0.955 0.626 1.00 98.25 99 VAL A O 1
ATOM 791 N N . GLU A 1 100 ? 9.238 0.187 -0.158 1.00 98.06 100 GLU A N 1
ATOM 792 C CA . GLU A 1 100 ? 8.379 1.125 0.559 1.00 98.06 100 GLU A CA 1
ATOM 793 C C . GLU A 1 100 ? 8.342 0.849 2.066 1.00 98.06 100 GLU A C 1
ATOM 795 O O . GLU A 1 100 ? 8.541 1.768 2.862 1.00 98.06 100 GLU A O 1
ATOM 800 N N . SER A 1 101 ? 8.147 -0.406 2.488 1.00 97.81 101 SER A N 1
ATOM 801 C CA . SER A 1 101 ? 7.899 -0.690 3.909 1.00 97.81 101 SER A CA 1
ATOM 802 C C . SER A 1 101 ? 8.460 -2.001 4.452 1.00 97.81 101 SER A C 1
ATOM 804 O O . SER A 1 101 ? 8.110 -2.388 5.564 1.00 97.81 101 SER A O 1
ATOM 806 N N . GLU A 1 102 ? 9.287 -2.722 3.694 1.00 96.94 102 GLU A N 1
ATOM 807 C CA . GLU A 1 102 ? 9.678 -4.105 4.024 1.00 96.94 102 GLU A CA 1
ATOM 808 C C . GLU A 1 102 ? 8.454 -5.042 4.149 1.00 96.94 102 GLU A C 1
ATOM 810 O O . GLU A 1 102 ? 8.460 -6.044 4.877 1.00 96.94 102 GLU A O 1
ATOM 815 N N . ILE A 1 103 ? 7.385 -4.706 3.410 1.00 98.12 103 ILE A N 1
ATOM 816 C CA . ILE A 1 103 ? 6.090 -5.396 3.418 1.00 98.12 103 ILE A CA 1
ATOM 817 C C . ILE A 1 103 ? 5.476 -5.395 4.833 1.00 98.12 103 ILE A C 1
ATOM 819 O O . ILE A 1 103 ? 4.889 -6.375 5.280 1.00 98.12 103 ILE A O 1
ATOM 823 N N . LEU A 1 104 ? 5.640 -4.296 5.571 1.00 98.19 104 LEU A N 1
ATOM 824 C CA . LEU A 1 104 ? 5.002 -4.075 6.868 1.00 98.19 104 LEU A CA 1
ATOM 825 C C . LEU A 1 104 ? 3.743 -3.229 6.697 1.00 98.19 104 LEU A C 1
ATOM 827 O O . LEU A 1 104 ? 3.748 -2.219 5.988 1.00 98.19 104 LEU A O 1
ATOM 831 N N . MET A 1 105 ? 2.671 -3.623 7.380 1.00 98.31 105 MET A N 1
ATOM 832 C CA . MET A 1 105 ? 1.461 -2.813 7.495 1.00 98.31 105 MET A CA 1
ATOM 833 C C . MET A 1 105 ? 1.470 -2.006 8.797 1.00 98.31 105 MET A C 1
ATOM 835 O O . MET A 1 105 ? 1.090 -0.833 8.806 1.00 98.31 105 MET A O 1
ATOM 839 N N . ALA A 1 106 ? 1.897 -2.629 9.897 1.00 97.88 106 ALA A N 1
ATOM 840 C CA . ALA A 1 106 ? 2.008 -1.992 11.203 1.00 97.88 106 ALA A CA 1
ATOM 841 C C . ALA A 1 106 ? 3.456 -1.599 11.525 1.00 97.88 106 ALA A C 1
ATOM 843 O O . ALA A 1 106 ? 4.401 -2.001 10.846 1.00 97.88 106 ALA A O 1
ATOM 844 N N . THR A 1 107 ? 3.652 -0.800 12.574 1.00 97.19 107 THR A N 1
ATOM 845 C CA . THR A 1 107 ? 5.004 -0.441 13.014 1.00 97.19 107 THR A CA 1
ATOM 846 C C . THR A 1 107 ? 5.785 -1.666 13.501 1.00 97.19 107 THR A C 1
ATOM 848 O O . THR A 1 107 ? 5.217 -2.655 13.962 1.00 97.19 107 THR A O 1
ATOM 851 N N . THR A 1 108 ? 7.117 -1.584 13.487 1.00 95.44 108 THR A N 1
ATOM 852 C CA . THR A 1 108 ? 8.008 -2.690 13.887 1.00 95.44 108 THR A CA 1
ATOM 853 C C . THR A 1 108 ? 7.882 -3.110 15.358 1.00 95.44 108 THR A C 1
ATOM 855 O O . THR A 1 108 ? 8.395 -4.160 15.740 1.00 95.44 108 THR A O 1
ATOM 858 N N . GLN A 1 109 ? 7.206 -2.317 16.199 1.00 94.81 109 GLN A N 1
ATOM 859 C CA . GLN A 1 109 ? 6.908 -2.683 17.590 1.00 94.81 109 GLN A CA 1
ATOM 860 C C . GLN A 1 109 ? 5.694 -3.617 17.714 1.00 94.81 109 GLN A C 1
ATOM 862 O O . GLN A 1 109 ? 5.486 -4.213 18.775 1.00 94.81 109 GLN A O 1
ATOM 867 N N . VAL A 1 110 ? 4.875 -3.734 16.666 1.00 95.00 110 VAL A N 1
ATOM 868 C CA . VAL A 1 110 ? 3.721 -4.632 16.644 1.00 95.00 110 VAL A CA 1
ATOM 869 C C . VAL A 1 110 ? 4.211 -6.055 16.402 1.00 95.00 110 VAL A C 1
ATOM 871 O O . VAL A 1 110 ? 4.971 -6.329 15.478 1.00 95.00 110 VAL A O 1
ATOM 874 N N . ALA A 1 111 ? 3.792 -6.978 17.267 1.00 95.00 111 ALA A N 1
ATOM 875 C CA . ALA A 1 111 ? 4.081 -8.391 17.069 1.00 95.00 111 ALA A CA 1
ATOM 876 C C . ALA A 1 111 ? 3.368 -8.909 15.810 1.00 95.00 111 ALA A C 1
ATOM 878 O O . ALA A 1 111 ? 2.231 -8.527 15.547 1.00 95.00 111 ALA A O 1
ATOM 879 N N . TYR A 1 112 ? 4.006 -9.827 15.088 1.00 94.56 112 TYR A N 1
ATOM 880 C CA . TYR A 1 112 ? 3.351 -10.573 14.012 1.00 94.56 112 TYR A CA 1
ATOM 881 C C . TYR A 1 112 ? 2.103 -11.301 14.517 1.00 94.56 112 TYR A C 1
ATOM 883 O O . TYR A 1 112 ? 2.036 -11.695 15.687 1.00 94.56 112 TYR A O 1
ATOM 891 N N . ASN A 1 113 ? 1.136 -11.492 13.624 1.00 95.06 113 ASN A N 1
ATOM 892 C CA . ASN A 1 113 ? -0.189 -12.035 13.920 1.00 95.06 113 ASN A CA 1
ATOM 893 C C . ASN A 1 113 ? -0.904 -11.268 15.047 1.00 95.06 113 ASN A C 1
ATOM 895 O O . ASN A 1 113 ? -1.513 -11.854 15.947 1.00 95.06 113 ASN A O 1
ATOM 899 N N . SER A 1 114 ? -0.786 -9.940 15.028 1.00 95.75 114 SER A N 1
ATOM 900 C CA . SER A 1 114 ? -1.394 -9.047 16.014 1.00 95.75 114 SER A CA 1
ATOM 901 C C . SER A 1 114 ? -1.807 -7.725 15.382 1.00 95.75 114 SER A C 1
ATOM 903 O O . SER A 1 114 ? -1.512 -7.449 14.225 1.00 95.75 114 SER A O 1
ATOM 905 N N . LYS A 1 115 ? -2.502 -6.885 16.150 1.00 95.62 115 LYS A N 1
ATOM 906 C CA . LYS A 1 115 ? -2.848 -5.524 15.738 1.00 95.62 115 LYS A CA 1
ATOM 907 C C . LYS A 1 115 ? -2.174 -4.472 16.603 1.00 95.62 115 LYS A C 1
ATOM 909 O O . LYS A 1 115 ? -1.957 -4.678 17.797 1.00 95.62 115 LYS A O 1
ATOM 914 N N . GLY A 1 116 ? -1.904 -3.317 16.013 1.00 95.75 116 GLY A N 1
ATOM 915 C CA . GLY A 1 116 ? -1.279 -2.182 16.683 1.00 95.75 116 GLY A CA 1
ATOM 916 C C . GLY A 1 116 ? -1.158 -0.975 15.754 1.00 95.75 116 GLY A C 1
ATOM 917 O O . GLY A 1 116 ? -1.797 -0.976 14.705 1.00 95.75 116 GLY A O 1
ATOM 918 N N . PRO A 1 117 ? -0.388 0.058 16.131 1.00 96.75 117 PRO A N 1
ATOM 919 C CA . PRO A 1 117 ? -0.235 1.275 15.335 1.00 96.75 117 PRO A CA 1
ATOM 920 C C . PRO A 1 117 ? 0.170 0.983 13.883 1.00 96.75 117 PRO A C 1
ATOM 922 O O . PRO A 1 117 ? 1.089 0.201 13.641 1.00 96.75 117 PRO A O 1
ATOM 925 N N . ALA A 1 118 ? -0.511 1.609 12.922 1.00 97.75 118 ALA A N 1
ATOM 926 C CA . ALA A 1 118 ? -0.156 1.524 11.510 1.00 97.75 118 ALA A CA 1
ATOM 927 C C . ALA A 1 118 ? 1.220 2.145 11.230 1.00 97.75 118 ALA A C 1
ATOM 929 O O . ALA A 1 118 ? 1.622 3.112 11.883 1.00 97.75 118 ALA A O 1
ATOM 930 N N . LEU A 1 119 ? 1.931 1.602 10.241 1.00 97.94 119 LEU A N 1
ATOM 931 C CA . LEU A 1 119 ? 3.158 2.207 9.738 1.00 97.94 119 LEU A CA 1
ATOM 932 C C . LEU A 1 119 ? 2.807 3.440 8.900 1.00 97.94 119 LEU A C 1
ATOM 934 O O . LEU A 1 119 ? 2.103 3.326 7.896 1.00 97.94 119 LEU A O 1
ATOM 938 N N . ILE A 1 120 ? 3.294 4.609 9.319 1.00 95.25 120 ILE A N 1
ATOM 939 C CA . ILE A 1 120 ? 3.035 5.889 8.653 1.00 95.25 120 ILE A CA 1
ATOM 940 C C . ILE A 1 120 ? 4.360 6.626 8.456 1.00 95.25 120 ILE A C 1
ATOM 942 O O . ILE A 1 120 ? 5.069 6.881 9.433 1.00 95.25 120 ILE A O 1
ATOM 946 N N . ALA A 1 121 ? 4.692 6.975 7.215 1.00 91.62 121 ALA A N 1
ATOM 947 C CA . ALA A 1 121 ? 5.820 7.847 6.910 1.00 91.62 121 ALA A CA 1
ATOM 948 C C . ALA A 1 121 ? 5.492 9.323 7.171 1.00 91.62 121 ALA A C 1
ATOM 950 O O . ALA A 1 121 ? 4.338 9.747 7.233 1.00 91.62 121 ALA A O 1
ATOM 951 N N . PHE A 1 122 ? 6.540 10.134 7.310 1.00 86.06 122 PHE A N 1
ATOM 952 C CA . PHE A 1 122 ? 6.429 11.565 7.606 1.00 86.06 122 PHE A CA 1
ATOM 953 C C . PHE A 1 122 ? 5.683 12.366 6.519 1.00 86.06 122 PHE A C 1
ATOM 955 O O . PHE A 1 122 ? 5.177 13.448 6.799 1.00 86.06 122 PHE A O 1
ATOM 962 N N . ASP A 1 123 ? 5.625 11.852 5.290 1.00 85.62 123 ASP A N 1
ATOM 963 C CA . ASP A 1 123 ? 4.897 12.415 4.148 1.00 85.62 123 ASP A CA 1
ATOM 964 C C . ASP A 1 123 ? 3.477 11.841 4.001 1.00 85.62 123 ASP A C 1
ATOM 966 O O . ASP A 1 123 ? 2.834 12.018 2.965 1.00 85.62 123 ASP A O 1
ATOM 970 N N . CYS A 1 124 ? 2.975 11.199 5.061 1.00 92.12 124 CYS A N 1
ATOM 971 C CA . CYS A 1 124 ? 1.662 10.570 5.130 1.00 92.12 124 CYS A CA 1
ATOM 972 C C . CYS A 1 124 ? 1.516 9.333 4.230 1.00 92.12 124 CYS A C 1
ATOM 974 O O . CYS A 1 124 ? 0.415 9.060 3.758 1.00 92.12 124 CYS A O 1
ATOM 976 N N . GLY A 1 125 ? 2.599 8.588 3.984 1.00 95.69 125 GLY A N 1
ATOM 977 C CA . GLY A 1 125 ? 2.536 7.265 3.358 1.00 95.69 125 GLY A CA 1
ATOM 978 C C . GLY A 1 125 ? 2.063 6.206 4.350 1.00 95.69 125 GLY A C 1
ATOM 979 O O . GLY A 1 125 ? 2.645 6.070 5.422 1.00 95.69 125 GLY A O 1
ATOM 980 N N . TYR A 1 126 ? 1.007 5.460 4.020 1.00 98.00 126 TYR A N 1
ATOM 981 C CA . TYR A 1 126 ? 0.425 4.449 4.913 1.00 98.00 126 TYR A CA 1
ATOM 982 C C . TYR A 1 126 ? 0.765 3.022 4.469 1.00 98.00 126 TYR A C 1
ATOM 984 O O . TYR A 1 126 ? 0.568 2.668 3.305 1.00 98.00 126 TYR A O 1
ATOM 992 N N . GLY A 1 127 ? 1.176 2.182 5.423 1.00 98.25 127 GLY A N 1
ATOM 993 C CA . GLY A 1 127 ? 1.180 0.721 5.314 1.00 98.25 127 GLY A CA 1
ATOM 994 C C . GLY A 1 127 ? 2.149 0.125 4.289 1.00 98.25 127 GLY A C 1
ATOM 995 O O . GLY A 1 127 ? 3.211 0.679 4.009 1.00 98.25 127 GLY A O 1
ATOM 996 N N . ILE A 1 128 ? 1.763 -1.028 3.738 1.00 98.75 128 ILE A N 1
ATOM 997 C CA . ILE A 1 128 ? 2.587 -1.894 2.877 1.00 98.75 128 ILE A CA 1
ATOM 998 C C . ILE A 1 128 ? 3.082 -1.166 1.626 1.00 98.75 128 ILE A C 1
ATOM 1000 O O . ILE A 1 128 ? 4.237 -1.292 1.237 1.00 98.75 128 ILE A O 1
ATOM 1004 N N . MET A 1 129 ? 2.197 -0.401 0.997 1.00 98.75 129 MET A N 1
ATOM 1005 C CA . MET A 1 129 ? 2.474 0.264 -0.274 1.00 98.75 129 MET A CA 1
ATOM 1006 C C . MET A 1 129 ? 2.838 1.746 -0.110 1.00 98.75 129 MET A C 1
ATOM 1008 O O . MET A 1 129 ? 2.965 2.442 -1.117 1.00 98.75 129 MET A O 1
ATOM 1012 N N . GLN A 1 130 ? 2.962 2.227 1.139 1.00 98.19 130 GLN A N 1
ATOM 1013 C CA . GLN A 1 130 ? 3.199 3.634 1.498 1.00 98.19 130 GLN A CA 1
ATOM 1014 C C . GLN A 1 130 ? 2.290 4.606 0.724 1.00 98.19 130 GLN A C 1
ATOM 1016 O O . GLN A 1 130 ? 2.723 5.604 0.151 1.00 98.19 130 GLN A O 1
ATOM 1021 N N . VAL A 1 131 ? 0.987 4.316 0.712 1.00 98.31 131 VAL A N 1
ATOM 1022 C CA . VAL A 1 131 ? -0.005 5.097 -0.040 1.00 98.31 131 VAL A CA 1
ATOM 1023 C C . VAL A 1 131 ? -0.136 6.501 0.555 1.00 98.31 131 VAL A C 1
ATOM 1025 O O . VAL A 1 131 ? -0.559 6.647 1.700 1.00 98.31 131 VAL A O 1
ATOM 1028 N N . THR A 1 132 ? 0.206 7.524 -0.234 1.00 95.25 132 THR A N 1
ATOM 1029 C CA . THR A 1 132 ? 0.109 8.957 0.124 1.00 95.25 132 THR A CA 1
ATOM 1030 C C . THR A 1 132 ? -1.037 9.682 -0.592 1.00 95.25 132 THR A C 1
ATOM 1032 O O . THR A 1 132 ? -1.589 10.665 -0.086 1.00 95.25 132 THR A O 1
ATOM 1035 N N . SER A 1 133 ? -1.402 9.226 -1.793 1.00 91.56 133 SER A N 1
ATOM 1036 C CA . SER A 1 133 ? -2.428 9.864 -2.628 1.00 91.56 133 SER A CA 1
ATOM 1037 C C . SER A 1 133 ? -3.805 9.723 -1.975 1.00 91.56 133 SER A C 1
ATOM 1039 O O . SER A 1 133 ? -4.198 8.624 -1.603 1.00 91.56 133 SER A O 1
ATOM 1041 N N . GLY A 1 134 ? -4.513 10.841 -1.781 1.00 91.38 134 GLY A N 1
ATOM 1042 C CA . GLY A 1 134 ? -5.808 10.866 -1.087 1.00 91.38 134 GLY A CA 1
ATOM 1043 C C . GLY A 1 134 ? -5.725 10.749 0.442 1.00 91.38 134 GLY A C 1
ATOM 1044 O O . GLY A 1 134 ? -6.749 10.827 1.118 1.00 91.38 134 GLY A O 1
ATOM 1045 N N . MET A 1 135 ? -4.524 10.620 1.016 1.00 94.75 135 MET A N 1
ATOM 1046 C CA . MET A 1 135 ? -4.306 10.428 2.458 1.00 94.75 135 MET A CA 1
ATOM 1047 C C . MET A 1 135 ? -3.998 11.727 3.220 1.00 94.75 135 MET A C 1
ATOM 1049 O O . MET A 1 135 ? -3.500 11.707 4.349 1.00 94.75 135 MET A O 1
ATOM 1053 N N . GLN A 1 136 ? -4.317 12.876 2.624 1.00 91.69 136 GLN A N 1
ATOM 1054 C CA . GLN A 1 136 ? -4.261 14.177 3.287 1.00 91.69 136 GLN A CA 1
ATOM 1055 C C . GLN A 1 136 ? -5.455 14.355 4.233 1.00 91.69 136 GLN A C 1
ATOM 1057 O O . GLN A 1 136 ? -6.529 13.779 4.042 1.00 91.69 136 GLN A O 1
ATOM 1062 N N . LYS A 1 137 ? -5.284 15.201 5.252 1.00 90.62 137 LYS A N 1
ATOM 1063 C CA . LYS A 1 137 ? -6.362 15.624 6.144 1.00 90.62 137 LYS A CA 1
ATOM 1064 C C . LYS A 1 137 ? -7.565 16.105 5.321 1.00 90.62 137 LYS A C 1
ATOM 1066 O O . LYS A 1 137 ? -7.384 16.950 4.440 1.00 90.62 137 LYS A O 1
ATOM 1071 N N . PRO A 1 138 ? -8.785 15.621 5.620 1.00 87.50 138 PRO A N 1
ATOM 1072 C CA . PRO A 1 138 ? -9.990 16.123 4.976 1.00 87.50 138 PRO A CA 1
ATOM 1073 C C . PRO A 1 138 ? -10.115 17.647 5.099 1.00 87.50 138 PRO A C 1
ATOM 1075 O O . PRO A 1 138 ? -9.694 18.242 6.097 1.00 87.50 138 PRO A O 1
ATOM 1078 N N . ALA A 1 139 ? -10.733 18.275 4.096 1.00 86.25 139 ALA A N 1
ATOM 1079 C CA . ALA A 1 139 ? -11.050 19.701 4.128 1.00 86.25 139 ALA A CA 1
ATOM 1080 C C . ALA A 1 139 ? -11.852 20.074 5.391 1.00 86.25 139 ALA A C 1
ATOM 1082 O O . ALA A 1 139 ? -12.542 19.240 5.979 1.00 86.25 139 ALA A O 1
ATOM 1083 N N . ILE A 1 140 ? -11.778 21.340 5.813 1.00 81.38 140 ILE A N 1
ATOM 1084 C CA . ILE A 1 140 ? -12.467 21.822 7.020 1.00 81.38 140 ILE A CA 1
ATOM 1085 C C . ILE A 1 140 ? -13.958 21.452 6.960 1.00 81.38 140 ILE A C 1
ATOM 1087 O O . ILE A 1 140 ? -14.633 21.686 5.960 1.00 81.38 140 ILE A O 1
ATOM 1091 N N . GLY A 1 141 ? -14.464 20.850 8.040 1.00 78.25 141 GLY A N 1
ATOM 1092 C CA . GLY A 1 141 ? -15.853 20.395 8.138 1.00 78.25 141 GLY A CA 1
ATOM 1093 C C . GLY A 1 141 ? -16.146 19.052 7.456 1.00 78.25 141 GLY A C 1
ATOM 1094 O O . GLY A 1 141 ? -17.282 18.587 7.514 1.00 78.25 141 GLY A O 1
ATOM 1095 N N . LYS A 1 142 ? -15.153 18.405 6.833 1.00 85.19 142 LYS A N 1
ATOM 1096 C CA . LYS A 1 142 ? -15.261 17.035 6.318 1.00 85.19 142 LYS A CA 1
ATOM 1097 C C . LYS A 1 142 ? -14.672 16.032 7.309 1.00 85.19 142 LYS A C 1
ATOM 1099 O O . LYS A 1 142 ? -13.737 16.332 8.048 1.00 85.19 142 LYS A O 1
ATOM 1104 N N . ILE A 1 143 ? -15.246 14.833 7.307 1.00 89.31 143 ILE A N 1
ATOM 1105 C CA . ILE A 1 143 ? -14.740 13.672 8.043 1.00 89.31 143 ILE A CA 1
ATOM 1106 C C . ILE A 1 143 ? -13.857 12.815 7.130 1.00 89.31 143 ILE A C 1
ATOM 1108 O O . ILE A 1 143 ? -13.830 13.020 5.916 1.00 89.31 143 ILE A O 1
ATOM 1112 N N . LEU A 1 144 ? -13.153 11.853 7.724 1.00 92.62 144 LEU A N 1
ATOM 1113 C CA . LEU A 1 144 ? -12.421 10.821 6.991 1.00 92.62 144 LEU A CA 1
ATOM 1114 C C . LEU A 1 144 ? -13.352 10.064 6.038 1.00 92.62 144 LEU A C 1
ATOM 1116 O O . LEU A 1 144 ? -14.463 9.700 6.430 1.00 92.62 144 LEU A O 1
ATOM 1120 N N . SER A 1 145 ? -12.895 9.800 4.813 1.00 94.81 145 SER A N 1
ATOM 1121 C CA . SER A 1 145 ? -13.623 8.918 3.897 1.00 94.81 145 SER A CA 1
ATOM 1122 C C . SER A 1 145 ? -13.445 7.449 4.296 1.00 94.81 145 SER A C 1
ATOM 1124 O O . SER A 1 145 ? -12.450 7.074 4.922 1.00 94.81 145 SER A O 1
ATOM 1126 N N . LYS A 1 146 ? -14.389 6.585 3.891 1.00 95.06 146 LYS A N 1
ATOM 1127 C CA . LYS A 1 146 ? -14.239 5.129 4.059 1.00 95.06 146 LYS A CA 1
ATOM 1128 C C . LYS A 1 146 ? -12.964 4.620 3.385 1.00 95.06 146 LYS A C 1
ATOM 1130 O O . LYS A 1 146 ? -12.268 3.798 3.968 1.00 95.06 146 LYS A O 1
ATOM 1135 N N . GLU A 1 147 ? -12.625 5.156 2.212 1.00 96.75 147 GLU A N 1
ATOM 1136 C CA . GLU A 1 147 ? -11.395 4.824 1.488 1.00 96.75 147 GLU A CA 1
ATOM 1137 C C . GLU A 1 147 ? -10.144 5.104 2.337 1.00 96.75 147 GLU A C 1
ATOM 1139 O O . GLU A 1 147 ? -9.331 4.203 2.529 1.00 96.75 147 GLU A O 1
ATOM 1144 N N . GLN A 1 148 ? -10.034 6.289 2.954 1.00 97.31 148 GLN A N 1
ATOM 1145 C CA . GLN A 1 148 ? -8.907 6.628 3.835 1.00 97.31 148 GLN A CA 1
ATOM 1146 C C . GLN A 1 148 ? -8.785 5.661 5.023 1.00 97.31 148 GLN A C 1
ATOM 1148 O O . GLN A 1 148 ? -7.686 5.247 5.392 1.00 97.31 148 GLN A O 1
ATOM 1153 N N . VAL A 1 149 ? -9.915 5.275 5.621 1.00 97.56 149 VAL A N 1
ATOM 1154 C CA . VAL A 1 149 ? -9.956 4.313 6.737 1.00 97.56 149 VAL A CA 1
ATOM 1155 C C . VAL A 1 149 ? -9.518 2.919 6.293 1.00 97.56 149 VAL A C 1
ATOM 1157 O O . VAL A 1 149 ? -8.776 2.246 7.011 1.00 97.56 149 VAL A O 1
ATOM 1160 N N . LEU A 1 150 ? -9.929 2.486 5.104 1.00 97.94 150 LEU A N 1
ATOM 1161 C CA . LEU A 1 150 ? -9.541 1.196 4.544 1.00 97.94 150 LEU A CA 1
ATOM 1162 C C . LEU A 1 150 ? -8.057 1.157 4.169 1.00 97.94 150 LEU A C 1
ATOM 1164 O O . LEU A 1 150 ? -7.371 0.221 4.576 1.00 97.94 150 LEU A O 1
ATOM 1168 N N . ILE A 1 151 ? -7.543 2.189 3.494 1.00 98.25 151 ILE A N 1
ATOM 1169 C CA . ILE A 1 151 ? -6.123 2.303 3.129 1.00 98.25 151 ILE A CA 1
ATOM 1170 C C . ILE A 1 151 ? -5.230 2.286 4.374 1.00 98.25 151 ILE A C 1
ATOM 1172 O O . ILE A 1 151 ? -4.193 1.623 4.372 1.00 98.25 151 ILE A O 1
ATOM 1176 N N . ALA A 1 152 ? -5.611 2.999 5.437 1.00 97.56 152 ALA A N 1
ATOM 1177 C CA . ALA A 1 152 ? -4.783 3.108 6.636 1.00 97.56 152 ALA A CA 1
ATOM 1178 C C . ALA A 1 152 ? -4.776 1.836 7.501 1.00 97.56 152 ALA A C 1
ATOM 1180 O O . ALA A 1 152 ? -3.761 1.538 8.130 1.00 97.56 152 ALA A O 1
ATOM 1181 N N . ASN A 1 153 ? -5.888 1.090 7.546 1.00 96.44 153 ASN A N 1
ATOM 1182 C CA . ASN A 1 153 ? -6.092 0.063 8.578 1.00 96.44 153 ASN A CA 1
ATOM 1183 C C . ASN A 1 153 ? -6.269 -1.357 8.041 1.00 96.44 153 ASN A C 1
ATOM 1185 O O . ASN A 1 153 ? -6.275 -2.299 8.831 1.00 96.44 153 ASN A O 1
ATOM 1189 N N . HIS A 1 154 ? -6.453 -1.536 6.732 1.00 97.88 154 HIS A N 1
ATOM 1190 C CA . HIS A 1 154 ? -6.724 -2.845 6.149 1.00 97.88 154 HIS A CA 1
ATOM 1191 C C . HIS A 1 154 ? -5.682 -3.204 5.072 1.00 97.88 154 HIS A C 1
ATOM 1193 O O . HIS A 1 154 ? -5.696 -2.607 3.993 1.00 97.88 154 HIS A O 1
ATOM 1199 N N . PRO A 1 155 ? -4.826 -4.226 5.299 1.00 97.88 155 PRO A N 1
ATOM 1200 C CA . PRO A 1 155 ? -3.740 -4.597 4.384 1.00 97.88 155 PRO A CA 1
ATOM 1201 C C . PRO A 1 155 ? -4.178 -4.797 2.928 1.00 97.88 155 PRO A C 1
ATOM 1203 O O . PRO A 1 155 ? -3.537 -4.290 2.014 1.00 97.88 155 PRO A O 1
ATOM 1206 N N . SER A 1 156 ? -5.300 -5.488 2.699 1.00 97.25 156 SER A N 1
ATOM 1207 C CA . SER A 1 156 ? -5.793 -5.773 1.345 1.00 97.25 156 SER A CA 1
ATOM 1208 C C . SER A 1 156 ? -6.187 -4.512 0.567 1.00 97.25 156 SER A C 1
ATOM 1210 O O . SER A 1 156 ? -5.873 -4.418 -0.612 1.00 97.25 156 SER A O 1
ATOM 1212 N N . TYR A 1 157 ? -6.818 -3.527 1.216 1.00 98.00 157 TYR A N 1
ATOM 1213 C CA . TYR A 1 157 ? -7.177 -2.254 0.577 1.00 98.00 157 TYR A CA 1
ATOM 1214 C C . TYR A 1 157 ? -5.953 -1.353 0.378 1.00 98.00 157 TYR A C 1
ATOM 1216 O O . TYR A 1 157 ? -5.849 -0.678 -0.640 1.00 98.00 157 TYR A O 1
ATOM 1224 N N . ASN A 1 158 ? -4.988 -1.392 1.304 1.00 98.69 158 ASN A N 1
ATOM 1225 C CA . ASN A 1 158 ? -3.702 -0.714 1.139 1.00 98.69 158 ASN A CA 1
ATOM 1226 C C . ASN A 1 158 ? -2.931 -1.240 -0.086 1.00 98.69 158 ASN A C 1
ATOM 1228 O O . ASN A 1 158 ? -2.479 -0.458 -0.920 1.00 98.69 158 ASN A O 1
ATOM 1232 N N . ILE A 1 159 ? -2.840 -2.568 -0.219 1.00 98.62 159 ILE A N 1
ATOM 1233 C CA . ILE A 1 159 ? -2.209 -3.229 -1.366 1.00 98.62 159 ILE A CA 1
ATOM 1234 C C . ILE A 1 159 ? -2.969 -2.930 -2.661 1.00 98.62 159 ILE A C 1
ATOM 1236 O O . ILE A 1 159 ? -2.335 -2.583 -3.655 1.00 98.62 159 ILE A O 1
ATOM 1240 N N . ALA A 1 160 ? -4.303 -3.028 -2.652 1.00 97.81 160 ALA A N 1
ATOM 1241 C CA . ALA A 1 160 ? -5.129 -2.716 -3.818 1.00 97.81 160 ALA A CA 1
ATOM 1242 C C . ALA A 1 160 ? -4.893 -1.281 -4.305 1.00 97.81 160 ALA A C 1
ATOM 1244 O O . ALA A 1 160 ? -4.626 -1.078 -5.485 1.00 97.81 160 ALA A O 1
ATOM 1245 N N . LYS A 1 161 ? -4.864 -0.304 -3.388 1.00 98.56 161 LYS A N 1
ATOM 1246 C CA . LYS A 1 161 ? -4.605 1.092 -3.750 1.00 98.56 161 LYS A CA 1
ATOM 1247 C C . LYS A 1 161 ? -3.186 1.320 -4.274 1.00 98.56 161 LYS A C 1
ATOM 1249 O O . LYS A 1 161 ? -2.989 2.094 -5.202 1.00 98.56 161 LYS A O 1
ATOM 1254 N N . GLY A 1 162 ? -2.183 0.636 -3.719 1.00 98.56 162 GLY A N 1
ATOM 1255 C CA . GLY A 1 162 ? -0.823 0.674 -4.268 1.00 98.56 162 GLY A CA 1
ATOM 1256 C C . GLY A 1 162 ? -0.734 0.077 -5.677 1.00 98.56 162 GLY A C 1
ATOM 1257 O O . GLY A 1 162 ? -0.063 0.629 -6.544 1.00 98.56 162 GLY A O 1
ATOM 1258 N N . ALA A 1 163 ? -1.443 -1.023 -5.933 1.00 98.44 163 ALA A N 1
ATOM 1259 C CA . ALA A 1 163 ? -1.538 -1.617 -7.264 1.00 98.44 163 ALA A CA 1
ATOM 1260 C C . ALA A 1 163 ? -2.221 -0.664 -8.264 1.00 98.44 163 ALA A C 1
ATOM 1262 O O . ALA A 1 163 ? -1.674 -0.419 -9.339 1.00 98.44 163 ALA A O 1
ATOM 1263 N N . GLU A 1 164 ? -3.353 -0.064 -7.882 1.00 98.31 164 GLU A N 1
ATOM 1264 C CA . GLU A 1 164 ? -4.052 0.975 -8.652 1.00 98.31 164 GLU A CA 1
ATOM 1265 C C . GLU A 1 164 ? -3.114 2.140 -9.005 1.00 98.31 164 GLU A C 1
ATOM 1267 O O . GLU A 1 164 ? -2.960 2.483 -10.174 1.00 98.31 164 GLU A O 1
ATOM 1272 N N . ILE A 1 165 ? -2.381 2.682 -8.027 1.00 98.50 165 ILE A N 1
ATOM 1273 C CA . ILE A 1 165 ? -1.424 3.770 -8.269 1.00 98.50 165 ILE A CA 1
ATOM 1274 C C . ILE A 1 165 ? -0.354 3.356 -9.289 1.00 98.50 165 ILE A C 1
ATOM 1276 O O . ILE A 1 165 ? 0.021 4.162 -10.142 1.00 98.50 165 ILE A O 1
ATOM 1280 N N . LEU A 1 166 ? 0.159 2.123 -9.228 1.00 98.69 166 LEU A N 1
ATOM 1281 C CA . LEU A 1 166 ? 1.182 1.654 -10.167 1.00 98.69 166 LEU A CA 1
ATOM 1282 C C . LEU A 1 166 ? 0.655 1.578 -11.608 1.00 98.69 166 LEU A C 1
ATOM 1284 O O . LEU A 1 166 ? 1.346 2.039 -12.521 1.00 98.69 166 LEU A O 1
ATOM 1288 N N . ILE A 1 167 ? -0.551 1.043 -11.823 1.00 98.12 167 ILE A N 1
ATOM 1289 C CA . ILE A 1 167 ? -1.152 0.987 -13.165 1.00 98.12 167 ILE A CA 1
ATOM 1290 C C . ILE A 1 167 ? -1.537 2.387 -13.664 1.00 98.12 167 ILE A C 1
ATOM 1292 O O . ILE A 1 167 ? -1.325 2.701 -14.833 1.00 98.12 167 ILE A O 1
ATOM 1296 N N . GLU A 1 168 ? -1.977 3.290 -12.783 1.00 97.62 168 GLU A N 1
ATOM 1297 C CA . GLU A 1 168 ? -2.184 4.697 -13.136 1.00 97.62 168 GLU A CA 1
ATOM 1298 C C . GLU A 1 168 ? -0.880 5.355 -13.598 1.00 97.62 168 GLU A C 1
ATOM 1300 O O . GLU A 1 168 ? -0.871 6.091 -14.584 1.00 97.62 168 GLU A O 1
ATOM 1305 N N . LYS A 1 169 ? 0.247 5.093 -12.918 1.00 98.00 169 LYS A N 1
ATOM 1306 C CA . LYS A 1 169 ? 1.561 5.607 -13.341 1.00 98.00 169 LYS A CA 1
ATOM 1307 C C . LYS A 1 169 ? 1.989 5.057 -14.695 1.00 98.00 169 LYS A C 1
ATOM 1309 O O . LYS A 1 169 ? 2.625 5.779 -15.458 1.00 98.00 169 LYS A O 1
ATOM 1314 N N . TRP A 1 170 ? 1.660 3.806 -14.981 1.00 98.31 170 TRP A N 1
ATOM 1315 C CA . TRP A 1 170 ? 1.887 3.191 -16.282 1.00 98.31 170 TRP A CA 1
ATOM 1316 C C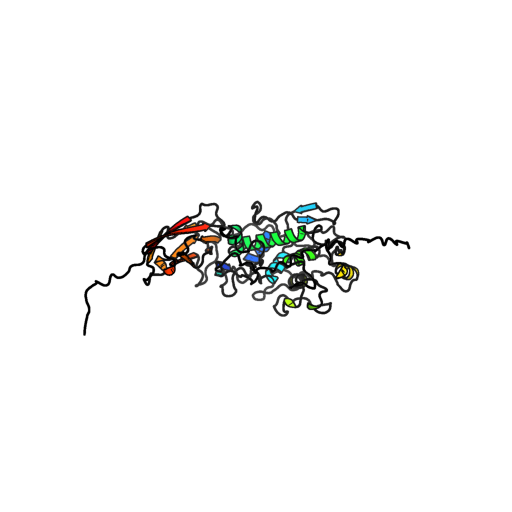 . TRP A 1 170 ? 1.042 3.854 -17.380 1.00 98.31 170 TRP A C 1
ATOM 1318 O O . TRP A 1 170 ? 1.585 4.289 -18.395 1.00 98.31 170 TRP A O 1
ATOM 1328 N N . ASN A 1 171 ? -0.253 4.058 -17.129 1.00 97.75 171 ASN A N 1
ATOM 1329 C CA . ASN A 1 171 ? -1.193 4.692 -18.061 1.00 97.75 171 ASN A CA 1
ATOM 1330 C C . ASN A 1 171 ? -0.959 6.203 -18.256 1.00 97.75 171 ASN A C 1
ATOM 1332 O O . ASN A 1 171 ? -1.569 6.825 -19.118 1.00 97.75 171 ASN A O 1
ATOM 1336 N N . GLN A 1 172 ? -0.064 6.830 -17.487 1.00 97.06 172 GLN A N 1
ATOM 1337 C CA . GLN A 1 172 ? 0.348 8.216 -17.741 1.00 97.06 172 GLN A CA 1
ATOM 1338 C C . GLN A 1 172 ? 1.195 8.372 -19.013 1.00 97.06 172 GLN A C 1
ATOM 1340 O O . GLN A 1 172 ? 1.399 9.506 -19.473 1.00 97.06 172 GLN A O 1
ATOM 1345 N N . ALA A 1 173 ? 1.726 7.274 -19.553 1.00 95.75 173 ALA A N 1
ATOM 1346 C CA . ALA A 1 173 ? 2.420 7.264 -20.826 1.00 95.75 173 ALA A CA 1
ATOM 1347 C C . ALA A 1 173 ? 1.422 7.086 -21.987 1.00 95.75 173 ALA A C 1
ATOM 1349 O O . ALA A 1 173 ? 0.597 6.178 -21.940 1.00 95.75 173 ALA A O 1
ATOM 1350 N N . PRO A 1 174 ? 1.535 7.874 -23.073 1.00 95.19 174 PRO A N 1
ATOM 1351 C CA . PRO A 1 174 ? 2.604 8.831 -23.368 1.00 95.19 174 PRO A CA 1
ATOM 1352 C C . PRO A 1 174 ? 2.318 10.287 -22.949 1.00 95.19 174 PRO A C 1
ATOM 1354 O O . PRO A 1 174 ? 3.129 11.177 -23.206 1.00 95.19 174 PRO A O 1
ATOM 1357 N N . GLN A 1 175 ? 1.143 10.605 -22.408 1.00 94.06 175 GLN A N 1
ATOM 1358 C CA . GLN A 1 175 ? 0.658 11.990 -22.301 1.00 94.06 175 GLN A CA 1
ATOM 1359 C C . GLN A 1 175 ? 1.494 12.829 -21.329 1.00 94.06 175 GLN A C 1
ATOM 1361 O O . GLN A 1 175 ? 1.741 14.011 -21.574 1.00 94.06 175 GLN A O 1
ATOM 1366 N N . SER A 1 176 ? 1.932 12.224 -20.227 1.00 95.25 176 SER A N 1
ATOM 1367 C CA . SER A 1 176 ? 2.727 12.894 -19.195 1.00 95.25 176 SER A CA 1
ATOM 1368 C C . SER A 1 176 ? 3.963 12.113 -18.759 1.00 95.25 176 SER A C 1
ATOM 1370 O O . SER A 1 176 ? 4.738 12.616 -17.943 1.00 95.25 176 SER A O 1
ATOM 1372 N N . ARG A 1 177 ? 4.181 10.916 -19.312 1.00 96.69 177 ARG A N 1
ATOM 1373 C CA . ARG A 1 177 ? 5.365 10.082 -19.084 1.00 96.69 177 ARG A CA 1
ATOM 1374 C C . ARG A 1 177 ? 5.913 9.527 -20.400 1.00 96.69 177 ARG A C 1
ATOM 1376 O O . ARG A 1 177 ? 5.139 9.370 -21.344 1.00 96.69 177 ARG A O 1
ATOM 1383 N N . PRO A 1 178 ? 7.220 9.234 -20.472 1.00 97.62 178 PRO A N 1
ATOM 1384 C CA . PRO A 1 178 ? 7.793 8.540 -21.614 1.00 97.62 178 PRO A CA 1
ATOM 1385 C C . PRO A 1 178 ? 7.427 7.052 -21.643 1.00 97.62 178 PRO A C 1
ATOM 1387 O O . PRO A 1 178 ? 7.010 6.475 -20.638 1.00 97.62 178 PRO A O 1
ATOM 1390 N N . ILE A 1 179 ? 7.616 6.434 -22.807 1.00 97.31 179 ILE A N 1
ATOM 1391 C CA . ILE A 1 179 ? 7.375 5.011 -23.066 1.00 97.31 179 ILE A CA 1
ATOM 1392 C C . ILE A 1 179 ? 8.689 4.226 -23.022 1.00 97.31 179 ILE A C 1
ATOM 1394 O O . ILE A 1 179 ? 9.710 4.648 -23.569 1.00 97.31 179 ILE A O 1
ATOM 1398 N N . VAL A 1 180 ? 8.641 3.033 -22.431 1.00 98.19 180 VAL A N 1
ATOM 1399 C CA . VAL A 1 180 ? 9.647 1.986 -22.655 1.00 98.19 180 VAL A CA 1
ATOM 1400 C C . VAL A 1 180 ? 9.040 0.886 -23.513 1.00 98.19 180 VAL A C 1
ATOM 1402 O O . VAL A 1 180 ? 7.854 0.568 -23.391 1.00 98.19 180 VAL A O 1
ATOM 1405 N N . GLY A 1 181 ? 9.866 0.316 -24.382 1.00 97.81 181 GLY A N 1
ATOM 1406 C CA . GLY A 1 181 ? 9.465 -0.748 -25.289 1.00 97.81 181 GLY A CA 1
ATOM 1407 C C . GLY A 1 181 ? 8.940 -0.232 -26.612 1.00 97.81 181 GLY A C 1
ATOM 1408 O O . GLY A 1 181 ? 7.996 -0.787 -27.165 1.00 97.81 181 GLY A O 1
ATOM 1409 N N . THR A 1 182 ? 9.575 0.803 -27.166 1.00 97.00 182 THR A N 1
ATOM 1410 C CA . THR A 1 182 ? 9.294 1.245 -28.542 1.00 97.00 182 THR A CA 1
ATOM 1411 C C . THR A 1 182 ? 9.517 0.141 -29.587 1.00 97.00 182 THR A C 1
ATOM 1413 O O . THR A 1 182 ? 8.983 0.235 -30.685 1.00 97.00 182 THR A O 1
ATOM 1416 N N . ASP A 1 183 ? 10.299 -0.893 -29.257 1.00 97.38 183 ASP A N 1
ATOM 1417 C CA . ASP A 1 183 ? 10.579 -2.092 -30.063 1.00 97.38 183 ASP A CA 1
ATOM 1418 C C . ASP A 1 183 ? 9.743 -3.325 -29.664 1.00 97.38 183 ASP A C 1
ATOM 1420 O O . ASP A 1 183 ? 9.794 -4.342 -30.351 1.00 97.38 183 ASP A O 1
ATOM 1424 N N . THR A 1 184 ? 8.983 -3.255 -28.568 1.00 97.75 184 THR A N 1
ATOM 1425 C CA . THR A 1 184 ? 8.156 -4.359 -28.039 1.00 97.75 184 THR A CA 1
ATOM 1426 C C . THR A 1 184 ? 6.699 -3.957 -27.844 1.00 97.75 184 THR A C 1
ATOM 1428 O O . THR A 1 184 ? 5.957 -4.616 -27.121 1.00 97.75 184 THR A O 1
ATOM 1431 N N . ASP A 1 185 ? 6.291 -2.856 -28.477 1.00 96.75 185 ASP A N 1
ATOM 1432 C CA . ASP A 1 185 ? 4.937 -2.313 -28.390 1.00 96.75 185 ASP A CA 1
ATOM 1433 C C . ASP A 1 185 ? 4.499 -1.985 -26.948 1.00 96.75 185 ASP A C 1
ATOM 1435 O O . ASP A 1 185 ? 3.320 -2.045 -26.607 1.00 96.75 185 ASP A O 1
ATOM 1439 N N . SER A 1 186 ? 5.466 -1.638 -26.087 1.00 97.44 186 SER A N 1
ATOM 1440 C CA . SER A 1 186 ? 5.265 -1.403 -24.654 1.00 97.44 186 SER A CA 1
ATOM 1441 C C . SER A 1 186 ? 4.444 -2.522 -23.995 1.00 97.44 186 SER A C 1
ATOM 1443 O O . SER A 1 186 ? 3.520 -2.256 -23.232 1.00 97.44 186 SER A O 1
ATOM 1445 N N . ASP A 1 187 ? 4.737 -3.784 -24.336 1.00 97.56 187 ASP A N 1
ATOM 1446 C CA . ASP A 1 187 ? 4.032 -4.945 -23.784 1.00 97.56 187 ASP A CA 1
ATOM 1447 C C . ASP A 1 187 ? 4.130 -4.942 -22.242 1.00 97.56 187 ASP A C 1
ATOM 1449 O O . ASP A 1 187 ? 5.246 -5.013 -21.709 1.00 97.56 187 ASP A O 1
ATOM 1453 N N . PRO A 1 188 ? 3.001 -4.864 -21.509 1.00 96.69 188 PRO A N 1
ATOM 1454 C CA . PRO A 1 188 ? 2.998 -4.825 -20.049 1.00 96.69 188 PRO A CA 1
ATOM 1455 C C . PRO A 1 188 ? 3.392 -6.159 -19.409 1.00 96.69 188 PRO A C 1
ATOM 1457 O O . PRO A 1 188 ? 3.668 -6.193 -18.211 1.00 96.69 188 PRO A O 1
ATOM 1460 N N . ASN A 1 189 ? 3.478 -7.251 -20.176 1.00 96.69 189 ASN A N 1
ATOM 1461 C CA . ASN A 1 189 ? 4.030 -8.510 -19.680 1.00 96.69 189 ASN A CA 1
ATOM 1462 C C . ASN A 1 189 ? 5.559 -8.474 -19.567 1.00 96.69 189 ASN A C 1
ATOM 1464 O O . ASN A 1 189 ? 6.127 -9.364 -18.941 1.00 96.69 189 ASN A O 1
ATOM 1468 N N . ILE A 1 190 ? 6.234 -7.485 -20.159 1.00 98.38 190 ILE A N 1
ATOM 1469 C CA . ILE A 1 190 ? 7.690 -7.345 -20.100 1.00 98.38 190 ILE A CA 1
ATOM 1470 C C . ILE A 1 190 ? 8.076 -6.460 -18.916 1.00 98.38 190 ILE A C 1
ATOM 1472 O O . ILE A 1 190 ? 7.713 -5.286 -18.864 1.00 98.38 190 ILE A O 1
ATOM 1476 N N . LEU A 1 191 ? 8.861 -7.002 -17.984 1.00 98.62 191 LEU A N 1
ATOM 1477 C CA . LEU A 1 191 ? 9.224 -6.329 -16.735 1.00 98.62 191 LEU A CA 1
ATOM 1478 C C . LEU A 1 191 ? 9.983 -5.023 -16.977 1.00 98.62 191 LEU A C 1
ATOM 1480 O O . LEU A 1 191 ? 9.697 -4.007 -16.347 1.00 98.62 191 LEU A O 1
ATOM 1484 N N . GLU A 1 192 ? 10.925 -5.020 -17.919 1.00 98.75 192 GLU A N 1
ATOM 1485 C CA . GLU A 1 192 ? 11.742 -3.846 -18.214 1.00 98.75 192 GLU A CA 1
ATOM 1486 C C . GLU A 1 192 ? 10.921 -2.655 -18.728 1.00 98.75 192 GLU A C 1
ATOM 1488 O O . GLU A 1 192 ? 11.315 -1.505 -18.518 1.00 98.75 192 GLU A O 1
ATOM 1493 N N . ASN A 1 193 ? 9.762 -2.905 -19.351 1.00 98.69 193 ASN A N 1
ATOM 1494 C CA . ASN A 1 193 ? 8.916 -1.834 -19.870 1.00 98.69 193 ASN A CA 1
ATOM 1495 C C . ASN A 1 193 ? 8.341 -0.954 -18.743 1.00 98.69 193 ASN A C 1
ATOM 1497 O O . ASN A 1 193 ? 8.036 0.218 -18.957 1.00 98.69 193 ASN A O 1
ATOM 1501 N N . TRP A 1 194 ? 8.255 -1.466 -17.513 1.00 98.62 194 TRP A N 1
ATOM 1502 C CA . TRP A 1 194 ? 7.683 -0.755 -16.364 1.00 98.62 194 TRP A CA 1
ATOM 1503 C C . TRP A 1 194 ? 8.607 0.292 -15.738 1.00 98.62 194 TRP A C 1
ATOM 1505 O O . TRP A 1 194 ? 8.202 0.972 -14.797 1.00 98.62 194 TRP A O 1
ATOM 1515 N N . TYR A 1 195 ? 9.825 0.475 -16.256 1.00 98.75 195 TYR A N 1
ATOM 1516 C CA . TYR A 1 195 ? 10.843 1.356 -15.675 1.00 98.75 195 TYR A CA 1
ATOM 1517 C C . TYR A 1 195 ? 10.331 2.771 -15.336 1.00 98.75 195 TYR A C 1
ATOM 1519 O O . TYR A 1 195 ? 10.525 3.253 -14.215 1.00 98.75 195 TYR A O 1
ATOM 1527 N N . TYR A 1 196 ? 9.625 3.435 -16.261 1.00 98.62 196 TYR A N 1
ATOM 1528 C CA . TYR A 1 196 ? 9.090 4.781 -16.009 1.00 98.62 196 TYR A CA 1
ATOM 1529 C C . TYR A 1 196 ? 7.864 4.794 -15.088 1.00 98.62 196 TYR A C 1
ATOM 1531 O O . TYR A 1 196 ? 7.675 5.769 -14.353 1.00 98.62 196 TYR A O 1
ATOM 1539 N N . ALA A 1 197 ? 7.063 3.726 -15.065 1.00 98.50 197 ALA A N 1
ATOM 1540 C CA . ALA A 1 197 ? 5.966 3.578 -14.109 1.00 98.50 197 ALA A CA 1
ATOM 1541 C C . ALA A 1 197 ? 6.512 3.398 -12.685 1.00 98.50 197 ALA A C 1
ATOM 1543 O O . ALA A 1 197 ? 6.068 4.083 -11.765 1.00 98.50 197 ALA A O 1
ATOM 1544 N N . THR A 1 198 ? 7.551 2.572 -12.513 1.00 98.62 198 THR A N 1
ATOM 1545 C CA . THR A 1 198 ? 8.252 2.408 -11.234 1.00 98.62 198 THR A CA 1
ATOM 1546 C C . THR A 1 198 ? 8.899 3.709 -10.776 1.00 98.62 198 THR A C 1
ATOM 1548 O O . THR A 1 198 ? 8.718 4.093 -9.626 1.00 98.62 198 THR A O 1
ATOM 1551 N N . TRP A 1 199 ? 9.591 4.440 -11.658 1.00 98.00 199 TRP A N 1
ATOM 1552 C CA . TRP A 1 199 ? 10.080 5.789 -11.339 1.00 98.00 199 TRP A CA 1
ATOM 1553 C C . TRP A 1 199 ? 8.939 6.674 -10.826 1.00 98.00 199 TRP A C 1
ATOM 1555 O O . TRP A 1 199 ? 9.018 7.290 -9.763 1.00 98.00 199 TRP A O 1
ATOM 1565 N N . SER A 1 200 ? 7.840 6.702 -11.573 1.00 98.06 200 SER A N 1
ATOM 1566 C CA . SER A 1 200 ? 6.690 7.546 -11.276 1.00 98.06 200 SER A CA 1
ATOM 1567 C C . SER A 1 200 ? 5.962 7.167 -9.989 1.00 98.06 200 SER A C 1
ATOM 1569 O O . SER A 1 200 ? 5.276 8.032 -9.444 1.00 98.06 200 SER A O 1
ATOM 1571 N N . TYR A 1 201 ? 6.097 5.924 -9.512 1.00 98.19 201 TYR A N 1
ATOM 1572 C CA . TYR A 1 201 ? 5.476 5.450 -8.275 1.00 98.19 201 TYR A CA 1
ATOM 1573 C C . TYR A 1 201 ? 5.969 6.260 -7.073 1.00 98.19 201 TYR A C 1
ATOM 1575 O O . TYR A 1 201 ? 5.162 6.829 -6.343 1.00 98.19 201 TYR A O 1
ATOM 1583 N N . ASN A 1 202 ? 7.291 6.402 -6.936 1.00 95.50 202 ASN A N 1
ATOM 1584 C CA . ASN A 1 202 ? 7.893 7.243 -5.901 1.00 95.50 202 ASN A CA 1
ATOM 1585 C C . ASN A 1 202 ? 7.839 8.735 -6.257 1.00 95.50 202 ASN A C 1
ATOM 1587 O O . ASN A 1 202 ? 7.605 9.589 -5.405 1.00 95.50 202 ASN A O 1
ATOM 1591 N N . GLY A 1 203 ? 8.038 9.053 -7.536 1.00 94.62 203 GLY A N 1
ATOM 1592 C CA . GLY A 1 203 ? 7.934 10.407 -8.060 1.00 94.62 203 GLY A CA 1
ATOM 1593 C C . GLY A 1 203 ? 8.818 10.600 -9.282 1.00 94.62 203 GLY A C 1
ATOM 1594 O O . GLY A 1 203 ? 10.031 10.401 -9.214 1.00 94.62 203 GLY A O 1
ATOM 1595 N N . PHE A 1 204 ? 8.216 11.036 -10.391 1.00 95.44 204 PHE A N 1
ATOM 1596 C CA . PHE A 1 204 ? 8.914 11.336 -11.645 1.00 95.44 204 PHE A CA 1
ATOM 1597 C C . PHE A 1 204 ? 9.640 12.689 -11.567 1.00 95.44 204 PHE A C 1
ATOM 1599 O O . PHE A 1 204 ? 9.221 13.680 -12.162 1.00 95.44 204 PHE A O 1
ATOM 1606 N N . SER A 1 205 ? 10.685 12.746 -10.744 1.00 93.12 205 SER A N 1
ATOM 1607 C CA . SER A 1 205 ? 11.481 13.939 -10.452 1.00 93.12 205 SER A CA 1
ATOM 1608 C C . SER A 1 205 ? 12.925 13.802 -10.933 1.00 93.12 205 SER A C 1
ATOM 1610 O O . SER A 1 205 ? 13.456 12.694 -11.035 1.00 93.12 205 SER A O 1
ATOM 1612 N N . GLY A 1 206 ? 13.570 14.943 -11.187 1.00 89.75 206 GLY A N 1
ATOM 1613 C CA . GLY A 1 206 ? 14.980 15.023 -11.562 1.00 89.75 206 GLY A CA 1
ATOM 1614 C C . GLY A 1 206 ? 15.752 16.115 -10.820 1.00 89.75 206 GLY A C 1
ATOM 1615 O O . GLY A 1 206 ? 15.263 16.605 -9.790 1.00 89.75 206 GLY A O 1
ATOM 1616 N N . PRO A 1 207 ? 16.952 16.483 -11.311 1.00 86.69 207 PRO A N 1
ATOM 1617 C CA . PRO A 1 207 ? 17.824 17.433 -10.631 1.00 86.69 207 PRO A CA 1
ATOM 1618 C C . PRO A 1 207 ? 17.142 18.777 -10.374 1.00 86.69 207 PRO A C 1
ATOM 1620 O O . PRO A 1 207 ? 16.346 19.251 -11.183 1.00 86.69 207 PRO A O 1
ATOM 1623 N N . GLY A 1 208 ? 17.452 19.388 -9.229 1.00 80.81 208 GLY A N 1
ATOM 1624 C CA . GLY A 1 208 ? 16.855 20.659 -8.797 1.00 80.81 208 GLY A CA 1
ATOM 1625 C C . GLY A 1 208 ? 15.525 20.525 -8.045 1.00 80.81 208 GLY A C 1
ATOM 1626 O O . GLY A 1 208 ? 14.963 21.530 -7.617 1.00 80.81 208 GLY A O 1
ATOM 1627 N N . THR A 1 209 ? 15.028 19.304 -7.836 1.00 86.25 209 THR A N 1
ATOM 1628 C CA . THR A 1 209 ? 13.906 19.034 -6.922 1.00 86.25 209 THR A CA 1
ATOM 1629 C C . THR A 1 209 ? 14.405 18.675 -5.517 1.00 86.25 209 THR A C 1
ATOM 1631 O O . THR A 1 209 ? 15.543 18.247 -5.346 1.00 86.25 209 THR A O 1
ATOM 1634 N N . ASN A 1 210 ? 13.545 18.789 -4.496 1.00 81.06 210 ASN A N 1
ATOM 1635 C CA . ASN A 1 210 ? 13.899 18.423 -3.110 1.00 81.06 210 ASN A CA 1
ATOM 1636 C C . ASN A 1 210 ? 14.299 16.943 -2.949 1.00 81.06 210 ASN A C 1
ATOM 1638 O O . ASN A 1 210 ? 15.012 16.595 -2.012 1.00 81.06 210 ASN A O 1
ATOM 1642 N N . LYS A 1 211 ? 13.799 16.071 -3.832 1.00 85.19 211 LYS A N 1
ATOM 1643 C CA . LYS A 1 211 ? 14.148 14.651 -3.923 1.00 85.19 211 LYS A CA 1
ATOM 1644 C C . LYS A 1 211 ? 14.129 14.245 -5.391 1.00 85.19 211 LYS A C 1
ATOM 1646 O O . LYS A 1 211 ? 13.057 14.029 -5.961 1.00 85.19 211 LYS A O 1
ATOM 1651 N N . SER A 1 212 ? 15.308 14.174 -5.991 1.00 91.94 212 SER A N 1
ATOM 1652 C CA . SER A 1 212 ? 15.478 13.676 -7.353 1.00 91.94 212 SER A CA 1
ATOM 1653 C C . SER A 1 212 ? 15.365 12.156 -7.392 1.00 91.94 212 SER A C 1
ATOM 1655 O O . SER A 1 212 ? 15.745 11.489 -6.436 1.00 91.94 212 SER A O 1
ATOM 1657 N N . ASN A 1 213 ? 14.870 11.621 -8.505 1.00 93.56 213 ASN A N 1
ATOM 1658 C CA . ASN A 1 213 ? 14.869 10.191 -8.823 1.00 93.56 213 ASN A CA 1
ATOM 1659 C C . ASN A 1 213 ? 15.475 9.922 -10.210 1.00 93.56 213 ASN A C 1
ATOM 1661 O O . ASN A 1 213 ? 15.294 8.843 -10.777 1.00 93.56 213 ASN A O 1
ATOM 1665 N N . HIS A 1 214 ? 16.170 10.907 -10.780 1.00 95.50 214 HIS A N 1
ATOM 1666 C CA . HIS A 1 214 ? 16.739 10.791 -12.112 1.00 95.50 214 HIS A CA 1
ATOM 1667 C C . HIS A 1 214 ? 18.070 10.024 -12.064 1.00 95.50 214 HIS A C 1
ATOM 1669 O O . HIS A 1 214 ? 18.963 10.408 -11.309 1.00 95.50 214 HIS A O 1
ATOM 1675 N N . PRO A 1 215 ? 18.270 8.981 -12.890 1.00 94.50 215 PRO A N 1
ATOM 1676 C CA . PRO A 1 215 ? 19.444 8.107 -12.792 1.00 94.50 215 PRO A CA 1
ATOM 1677 C C . PRO A 1 215 ? 20.780 8.797 -13.117 1.00 94.50 215 PRO A C 1
ATOM 1679 O O . PRO A 1 215 ? 21.827 8.364 -12.640 1.00 94.50 215 PRO A O 1
ATOM 1682 N N . LEU A 1 216 ? 20.759 9.870 -13.913 1.00 93.00 216 LEU A N 1
ATOM 1683 C CA . LEU A 1 216 ? 21.935 10.713 -14.190 1.00 93.00 216 LEU A CA 1
ATOM 1684 C C . LEU A 1 216 ? 22.119 11.889 -13.217 1.00 93.00 216 LEU A C 1
ATOM 1686 O O . LEU A 1 216 ? 22.934 12.767 -13.487 1.00 93.00 216 LEU A O 1
ATOM 1690 N N . ASP A 1 217 ? 21.364 11.954 -12.120 1.00 92.25 217 ASP A N 1
ATOM 1691 C CA . ASP A 1 217 ? 21.591 13.002 -11.128 1.00 92.25 217 ASP A CA 1
ATOM 1692 C C . ASP A 1 217 ? 22.896 12.745 -10.343 1.00 92.25 217 ASP A C 1
ATOM 1694 O O . ASP A 1 217 ? 23.035 11.672 -9.742 1.00 92.25 217 ASP A O 1
ATOM 1698 N N . PRO A 1 218 ? 23.851 13.700 -10.304 1.00 89.75 218 PRO A N 1
ATOM 1699 C CA . PRO A 1 218 ? 25.119 13.527 -9.601 1.00 89.75 218 PRO A CA 1
ATOM 1700 C C . PRO A 1 218 ? 25.012 13.217 -8.100 1.00 89.75 218 PRO A C 1
ATOM 1702 O O . PRO A 1 218 ? 25.977 12.687 -7.549 1.00 89.75 218 PRO A O 1
ATOM 1705 N N . ILE A 1 219 ? 23.876 13.487 -7.432 1.00 90.88 219 ILE A N 1
ATOM 1706 C CA . ILE A 1 219 ? 23.646 13.053 -6.030 1.00 90.88 219 ILE A CA 1
ATOM 1707 C C . ILE A 1 219 ? 23.863 11.543 -5.850 1.00 90.88 219 ILE A C 1
ATOM 1709 O O . ILE A 1 219 ? 24.333 11.118 -4.796 1.00 90.88 219 ILE A O 1
ATOM 1713 N N . PHE A 1 220 ? 23.574 10.734 -6.870 1.00 92.06 220 PHE A N 1
ATOM 1714 C CA . PHE A 1 220 ? 23.739 9.279 -6.814 1.00 92.06 220 PHE A CA 1
ATOM 1715 C C . PHE A 1 220 ? 25.159 8.811 -7.179 1.00 92.06 220 PHE A C 1
ATOM 1717 O O . PHE A 1 220 ? 25.424 7.613 -7.240 1.00 92.06 220 PHE A O 1
ATOM 1724 N N . GLY A 1 221 ? 26.093 9.730 -7.432 1.00 90.06 221 GLY A N 1
ATOM 1725 C CA . GLY A 1 221 ? 27.457 9.405 -7.845 1.00 90.06 221 GLY A CA 1
ATOM 1726 C C . GLY A 1 221 ? 27.562 8.861 -9.275 1.00 90.06 221 GLY A C 1
ATOM 1727 O O . GLY A 1 221 ? 26.601 8.851 -10.048 1.00 90.06 221 GLY A O 1
ATOM 1728 N N . SER A 1 222 ? 28.769 8.429 -9.641 1.00 89.50 222 SER A N 1
ATOM 1729 C CA . SER A 1 222 ? 29.094 8.000 -11.005 1.00 89.50 222 SER A CA 1
ATOM 1730 C C . SER A 1 222 ? 28.502 6.636 -11.361 1.00 89.50 222 SER A C 1
ATOM 1732 O O . SER A 1 222 ? 28.482 5.711 -10.551 1.00 89.50 222 SER A O 1
ATOM 1734 N N . TRP A 1 223 ? 28.082 6.495 -12.616 1.00 88.69 223 TRP A N 1
ATOM 1735 C CA . TRP A 1 223 ? 27.723 5.210 -13.214 1.00 88.69 223 TRP A CA 1
ATOM 1736 C C . TRP A 1 223 ? 28.981 4.406 -13.627 1.00 88.69 223 TRP A C 1
ATOM 1738 O O . TRP A 1 223 ? 29.952 5.027 -14.069 1.00 88.69 223 TRP A O 1
ATOM 1748 N N . PRO A 1 224 ? 28.976 3.055 -13.572 1.00 90.88 224 PRO A N 1
ATOM 1749 C CA . PRO A 1 224 ? 27.933 2.205 -13.004 1.00 90.88 224 PRO A CA 1
ATOM 1750 C C . PRO A 1 224 ? 27.981 2.184 -11.476 1.00 90.88 224 PRO A C 1
ATOM 1752 O O . PRO A 1 224 ? 29.047 2.094 -10.866 1.00 90.88 224 PRO A O 1
ATOM 1755 N N . ARG A 1 225 ? 26.800 2.224 -10.859 1.00 92.31 225 ARG A N 1
ATOM 1756 C CA . ARG A 1 225 ? 26.652 2.029 -9.416 1.00 92.31 225 ARG A CA 1
ATOM 1757 C C . ARG A 1 225 ? 2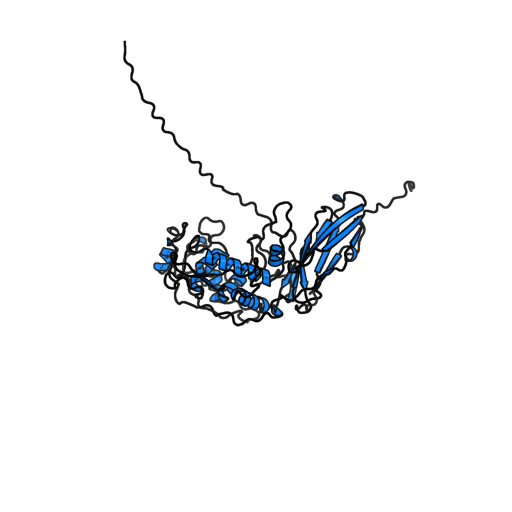6.676 0.536 -9.063 1.00 92.31 225 ARG A C 1
ATOM 1759 O O . ARG A 1 225 ? 26.362 -0.301 -9.914 1.00 92.31 225 ARG A O 1
ATOM 1766 N N . PRO A 1 226 ? 27.021 0.172 -7.813 1.00 93.50 226 PRO A N 1
ATOM 1767 C CA . PRO A 1 226 ? 26.801 -1.182 -7.312 1.00 93.50 226 PRO A CA 1
ATOM 1768 C C . PRO A 1 226 ? 25.328 -1.587 -7.449 1.00 93.50 226 PRO A C 1
ATOM 1770 O O . PRO A 1 226 ? 24.445 -0.750 -7.338 1.00 93.50 226 PRO A O 1
ATOM 1773 N N . VAL A 1 227 ? 25.030 -2.871 -7.635 1.00 93.88 227 VAL A N 1
ATOM 1774 C CA . VAL A 1 227 ? 23.630 -3.322 -7.623 1.00 93.88 227 VAL A CA 1
ATOM 1775 C C . VAL A 1 227 ? 23.097 -3.258 -6.191 1.00 93.88 227 VAL A C 1
ATOM 1777 O O . VAL A 1 227 ? 23.714 -3.819 -5.284 1.00 93.88 227 VAL A O 1
ATOM 1780 N N . TYR A 1 228 ? 21.947 -2.611 -5.985 1.00 96.62 228 TYR A N 1
ATOM 1781 C CA . TYR A 1 228 ? 21.307 -2.553 -4.673 1.00 96.62 228 TYR A CA 1
ATOM 1782 C C . TYR A 1 228 ? 20.950 -3.964 -4.173 1.00 96.62 228 TYR A C 1
ATOM 1784 O O . TYR A 1 228 ? 20.338 -4.769 -4.884 1.00 96.62 228 TYR A O 1
ATOM 1792 N N . THR A 1 229 ? 21.353 -4.276 -2.942 1.00 92.75 229 THR A N 1
ATOM 1793 C CA . THR A 1 229 ? 21.064 -5.543 -2.266 1.00 92.75 229 THR A CA 1
ATOM 1794 C C . THR A 1 229 ? 20.045 -5.269 -1.170 1.00 92.75 229 THR A C 1
ATOM 1796 O O . THR A 1 229 ? 20.287 -4.477 -0.261 1.00 92.75 229 THR A O 1
ATOM 1799 N N . CYS A 1 230 ? 18.870 -5.891 -1.254 1.00 93.06 230 CYS A N 1
ATOM 1800 C CA . CYS A 1 230 ? 17.741 -5.629 -0.353 1.00 93.06 230 CYS A CA 1
ATOM 1801 C C . CYS A 1 230 ? 17.898 -6.302 1.020 1.00 93.06 230 CYS A C 1
ATOM 1803 O O . CYS A 1 230 ? 16.940 -6.790 1.610 1.00 93.06 230 CYS A O 1
ATOM 1805 N N . ASP A 1 231 ? 19.135 -6.332 1.508 1.00 90.12 231 ASP A N 1
ATOM 1806 C CA . ASP A 1 231 ? 19.605 -6.906 2.766 1.00 90.12 231 ASP A CA 1
ATOM 1807 C C . ASP A 1 231 ? 20.017 -5.829 3.787 1.00 90.12 231 ASP A C 1
ATOM 1809 O O . ASP A 1 231 ? 20.524 -6.153 4.858 1.00 90.12 231 ASP A O 1
ATOM 1813 N N . GLY A 1 232 ? 19.805 -4.549 3.460 1.00 88.31 232 GLY A N 1
ATOM 1814 C CA . GLY A 1 232 ? 20.137 -3.412 4.321 1.00 88.31 232 GLY A CA 1
ATOM 1815 C C . GLY A 1 232 ? 21.600 -2.966 4.250 1.00 88.31 232 GLY A C 1
ATOM 1816 O O . GLY A 1 232 ? 21.973 -2.024 4.946 1.00 88.31 232 GLY A O 1
ATOM 1817 N N . ARG A 1 233 ? 22.429 -3.586 3.397 1.00 92.31 233 ARG A N 1
ATOM 1818 C CA . ARG A 1 233 ? 23.839 -3.200 3.215 1.00 92.31 233 ARG A CA 1
ATOM 1819 C C . ARG A 1 233 ? 23.998 -1.773 2.697 1.00 92.31 233 ARG A C 1
ATOM 1821 O O . ARG A 1 233 ? 24.940 -1.080 3.077 1.00 92.31 233 ARG A O 1
ATOM 1828 N N . TYR A 1 234 ? 23.111 -1.364 1.796 1.00 93.25 234 TYR A N 1
ATOM 1829 C CA . TYR A 1 234 ? 23.188 -0.082 1.114 1.00 93.25 234 TYR A CA 1
ATOM 1830 C C . TYR A 1 234 ? 22.119 0.895 1.627 1.00 93.25 234 TYR A C 1
ATOM 1832 O O . TYR A 1 234 ? 20.938 0.536 1.694 1.00 93.25 234 TYR A O 1
ATOM 1840 N N . PRO A 1 235 ? 22.485 2.149 1.947 1.00 93.19 235 PRO A N 1
ATOM 1841 C CA . PRO A 1 235 ? 21.514 3.205 2.209 1.00 93.19 235 PRO A CA 1
ATOM 1842 C C . PRO A 1 235 ? 20.667 3.508 0.966 1.00 93.19 235 PRO A C 1
ATOM 1844 O O . PRO A 1 235 ? 21.201 3.720 -0.122 1.00 93.19 235 PRO A O 1
ATOM 1847 N N . LYS A 1 236 ? 19.339 3.581 1.125 1.00 93.31 236 LYS A N 1
ATOM 1848 C CA . LYS A 1 236 ? 18.406 3.810 0.003 1.00 93.31 236 LYS A CA 1
ATOM 1849 C C . LYS A 1 236 ? 18.659 5.133 -0.735 1.00 93.31 236 LYS A C 1
ATOM 1851 O O . LYS A 1 236 ? 18.462 5.205 -1.938 1.00 93.31 236 LYS A O 1
ATOM 1856 N N . ASN A 1 237 ? 19.130 6.168 -0.037 1.00 91.50 237 ASN A N 1
ATOM 1857 C CA . ASN A 1 237 ? 19.377 7.500 -0.606 1.00 91.50 237 ASN A CA 1
ATOM 1858 C C . ASN A 1 237 ? 20.586 7.582 -1.560 1.00 91.50 237 ASN A C 1
ATOM 1860 O O . ASN A 1 237 ? 20.824 8.645 -2.123 1.00 91.50 237 ASN A O 1
ATOM 1864 N N . GLN A 1 238 ? 21.346 6.497 -1.735 1.00 93.19 238 GLN A N 1
ATOM 1865 C CA . GLN A 1 238 ? 22.456 6.421 -2.693 1.00 93.19 238 GLN A CA 1
ATOM 1866 C C . GLN A 1 238 ? 22.015 5.974 -4.093 1.00 93.19 238 GLN A C 1
ATOM 1868 O O . GLN A 1 238 ? 22.827 5.979 -5.015 1.00 93.19 238 GLN A O 1
ATOM 1873 N N . PHE A 1 239 ? 20.746 5.597 -4.261 1.00 96.19 239 PHE A N 1
ATOM 1874 C CA . PHE A 1 239 ? 20.218 5.049 -5.504 1.00 96.19 239 PHE A CA 1
ATOM 1875 C C . PHE A 1 239 ? 18.955 5.798 -5.923 1.00 96.19 239 PHE A C 1
ATOM 1877 O O . PHE A 1 239 ? 18.137 6.141 -5.064 1.00 96.19 239 PHE A O 1
ATOM 1884 N N . PRO A 1 240 ? 18.746 6.009 -7.230 1.00 96.56 240 PRO A N 1
ATOM 1885 C CA . PRO A 1 240 ? 17.442 6.411 -7.726 1.00 96.56 240 PRO A CA 1
ATOM 1886 C C . PRO A 1 240 ? 16.447 5.253 -7.526 1.00 96.56 240 PRO A C 1
ATOM 1888 O O . PRO A 1 240 ? 16.818 4.075 -7.510 1.00 96.56 240 PRO A O 1
ATOM 1891 N N . TYR A 1 241 ? 15.165 5.574 -7.352 1.00 97.88 241 TYR A N 1
ATOM 1892 C CA . TYR A 1 241 ? 14.160 4.609 -6.889 1.00 97.88 241 TYR A CA 1
ATOM 1893 C C . TYR A 1 241 ? 14.049 3.321 -7.730 1.00 97.88 241 TYR A C 1
ATOM 1895 O O . TYR A 1 241 ? 13.868 2.227 -7.197 1.00 97.88 241 TYR A O 1
ATOM 1903 N N . GLN A 1 242 ? 14.207 3.421 -9.047 1.00 97.75 242 GLN A N 1
ATOM 1904 C CA . GLN A 1 242 ? 14.135 2.287 -9.974 1.00 97.75 242 GLN A CA 1
ATOM 1905 C C . GLN A 1 242 ? 15.271 1.294 -9.713 1.00 97.75 242 GLN A C 1
ATOM 1907 O O . GLN A 1 242 ? 15.047 0.091 -9.778 1.00 97.75 242 GLN A O 1
ATOM 1912 N N . GLU A 1 243 ? 16.468 1.771 -9.360 1.00 97.69 243 GLU A N 1
ATOM 1913 C CA . GLU A 1 243 ? 17.603 0.907 -9.011 1.00 97.69 243 GLU A CA 1
ATOM 1914 C C . GLU A 1 243 ? 17.388 0.176 -7.680 1.00 97.69 243 GLU A C 1
ATOM 1916 O O . GLU A 1 243 ? 17.853 -0.953 -7.533 1.00 97.69 243 GLU A O 1
ATOM 1921 N N . LEU A 1 244 ? 16.626 0.756 -6.742 1.00 98.25 244 LEU A N 1
ATOM 1922 C CA . LEU A 1 244 ? 16.204 0.056 -5.522 1.00 98.25 244 LEU A CA 1
ATOM 1923 C C . LEU A 1 244 ? 15.276 -1.117 -5.860 1.00 98.25 244 LEU A C 1
ATOM 1925 O O . LEU A 1 244 ? 15.510 -2.248 -5.433 1.00 98.25 244 LEU A O 1
ATOM 1929 N N . VAL A 1 245 ? 14.243 -0.857 -6.669 1.00 98.62 245 VAL A N 1
ATOM 1930 C CA . VAL A 1 245 ? 13.246 -1.867 -7.060 1.00 98.62 245 VAL A CA 1
ATOM 1931 C C . VAL A 1 245 ? 13.880 -2.962 -7.927 1.00 98.62 245 VAL A C 1
ATOM 1933 O O . VAL A 1 245 ? 13.709 -4.147 -7.638 1.00 98.62 245 VAL A O 1
ATOM 1936 N N . TRP A 1 246 ? 14.686 -2.595 -8.932 1.00 98.19 246 TRP A N 1
ATOM 1937 C CA . TRP A 1 246 ? 15.442 -3.545 -9.762 1.00 98.19 246 TRP A CA 1
ATOM 1938 C C . TRP A 1 246 ? 16.470 -4.321 -8.941 1.00 98.19 246 TRP A C 1
ATOM 1940 O O . TRP A 1 246 ? 16.686 -5.511 -9.183 1.00 98.19 246 TRP A O 1
ATOM 1950 N N . GLY A 1 247 ? 17.082 -3.679 -7.946 1.00 97.75 247 GLY A N 1
ATOM 1951 C CA . GLY A 1 247 ? 17.961 -4.329 -6.985 1.00 97.75 247 GLY A CA 1
ATOM 1952 C C . GLY A 1 247 ? 17.255 -5.433 -6.204 1.00 97.75 247 GLY A C 1
ATOM 1953 O O . GLY A 1 247 ? 17.805 -6.523 -6.083 1.00 97.75 247 GLY A O 1
ATOM 1954 N N . CYS A 1 248 ? 16.016 -5.212 -5.752 1.00 98.12 248 CYS A N 1
ATOM 1955 C CA . CYS A 1 248 ? 15.233 -6.232 -5.039 1.00 98.12 248 CYS A CA 1
ATOM 1956 C C . CYS A 1 248 ? 14.728 -7.364 -5.935 1.00 98.12 248 CYS A C 1
ATOM 1958 O O . CYS A 1 248 ? 14.568 -8.488 -5.464 1.00 98.12 248 CYS A O 1
ATOM 1960 N N . LEU A 1 249 ? 14.526 -7.112 -7.227 1.00 97.31 249 LEU A N 1
ATOM 1961 C CA . LEU A 1 249 ? 14.275 -8.172 -8.208 1.00 97.31 249 LEU A CA 1
ATOM 1962 C C . LEU A 1 249 ? 15.523 -9.054 -8.397 1.00 97.31 249 LEU A C 1
ATOM 1964 O O . LEU A 1 249 ? 15.434 -10.283 -8.352 1.00 97.31 249 LEU A O 1
ATOM 1968 N N . ASN A 1 250 ? 16.695 -8.421 -8.525 1.00 96.62 250 ASN A N 1
ATOM 1969 C CA . ASN A 1 250 ? 17.996 -9.083 -8.673 1.00 96.62 250 ASN A CA 1
ATOM 1970 C C . ASN A 1 250 ? 18.493 -9.766 -7.393 1.00 96.62 250 ASN A C 1
ATOM 1972 O O . ASN A 1 250 ? 19.224 -10.756 -7.453 1.00 96.62 250 ASN A O 1
ATOM 1976 N N . ASN A 1 251 ? 18.135 -9.234 -6.230 1.00 96.75 251 ASN A N 1
ATOM 1977 C CA . ASN A 1 251 ? 18.587 -9.692 -4.922 1.00 96.75 251 ASN A CA 1
ATOM 1978 C C . ASN A 1 251 ? 17.406 -9.698 -3.943 1.00 96.75 251 ASN A C 1
ATOM 1980 O O . ASN A 1 251 ? 17.355 -8.845 -3.049 1.00 96.75 251 ASN A O 1
ATOM 1984 N N . PRO A 1 252 ? 16.452 -10.638 -4.096 1.00 96.19 252 PRO A N 1
ATOM 1985 C CA . PRO A 1 252 ? 15.286 -10.672 -3.232 1.00 96.19 252 PRO A CA 1
ATOM 1986 C C . PRO A 1 252 ? 15.682 -10.828 -1.759 1.00 96.19 252 PRO A C 1
ATOM 1988 O O . PRO A 1 252 ? 16.587 -11.610 -1.437 1.00 96.19 252 PRO A O 1
ATOM 1991 N N . PRO A 1 253 ? 14.998 -10.115 -0.854 1.00 96.00 253 PRO A N 1
ATOM 1992 C CA . PRO A 1 253 ? 15.266 -10.172 0.572 1.00 96.00 253 PRO A CA 1
ATOM 1993 C C . PRO A 1 253 ? 15.027 -11.575 1.131 1.00 96.00 253 PRO A C 1
ATOM 1995 O O . PRO A 1 253 ? 14.250 -12.380 0.598 1.00 96.00 253 PRO A O 1
ATOM 1998 N N . LYS A 1 254 ? 15.688 -11.851 2.257 1.00 95.19 254 LYS A N 1
ATOM 1999 C CA . LYS A 1 254 ? 15.526 -13.095 3.008 1.00 95.19 254 LYS A CA 1
ATOM 2000 C C . LYS A 1 254 ? 14.911 -12.816 4.367 1.00 95.19 254 LYS A C 1
ATOM 2002 O O . LYS A 1 254 ? 15.424 -12.003 5.128 1.00 95.19 254 LYS A O 1
ATOM 2007 N N . VAL A 1 255 ? 13.875 -13.570 4.710 1.00 92.44 255 VAL A N 1
ATOM 2008 C CA . VAL A 1 255 ? 13.261 -13.563 6.038 1.00 92.44 255 VAL A CA 1
ATOM 2009 C C . VAL A 1 255 ? 13.418 -14.947 6.644 1.00 92.44 255 VAL A C 1
ATOM 2011 O O . VAL A 1 255 ? 13.127 -15.957 6.005 1.00 92.44 255 VAL A O 1
ATOM 2014 N N . SER A 1 256 ? 13.944 -15.013 7.870 1.00 89.56 256 SER A N 1
ATOM 2015 C CA . SER A 1 256 ? 14.266 -16.287 8.534 1.00 89.56 256 SER A CA 1
ATOM 2016 C C . SER A 1 256 ? 15.146 -17.204 7.658 1.00 89.56 256 SER A C 1
ATOM 2018 O O . SER A 1 256 ? 14.940 -18.413 7.599 1.00 89.56 256 SER A O 1
ATOM 2020 N N . GLY A 1 257 ? 16.091 -16.612 6.914 1.00 89.88 257 GLY A N 1
ATOM 2021 C CA . GLY A 1 257 ? 16.985 -17.312 5.982 1.00 89.88 257 GLY A CA 1
ATOM 2022 C C . GLY A 1 257 ? 16.355 -17.742 4.649 1.00 89.88 257 GLY A C 1
ATOM 2023 O O . GLY A 1 257 ? 17.088 -18.161 3.755 1.00 89.88 257 GLY A O 1
ATOM 2024 N N . LYS A 1 258 ? 15.034 -17.606 4.472 1.00 93.25 258 LYS A N 1
ATOM 2025 C CA . LYS A 1 258 ? 14.323 -17.960 3.236 1.00 93.25 258 LYS A CA 1
ATOM 2026 C C . LYS A 1 258 ? 14.116 -16.740 2.353 1.00 93.25 258 LYS A C 1
ATOM 2028 O O . LYS A 1 258 ? 13.675 -15.698 2.825 1.00 93.25 258 LYS A O 1
ATOM 2033 N N . GLN A 1 259 ? 14.420 -16.886 1.071 1.00 94.88 259 GLN A N 1
ATOM 2034 C CA . GLN A 1 259 ? 14.177 -15.853 0.069 1.00 94.88 259 GLN A CA 1
ATOM 2035 C C . GLN A 1 259 ? 12.670 -15.673 -0.160 1.00 94.88 259 GLN A C 1
ATOM 2037 O O . GLN A 1 259 ? 11.957 -16.671 -0.264 1.00 94.88 259 GLN A O 1
ATOM 2042 N N . LEU A 1 260 ? 12.192 -14.426 -0.226 1.00 94.94 260 LEU A N 1
ATOM 2043 C CA . LEU A 1 260 ? 10.752 -14.141 -0.297 1.00 94.94 260 LEU A CA 1
ATOM 2044 C C . LEU A 1 260 ? 10.119 -14.419 -1.675 1.00 94.94 260 LEU A C 1
ATOM 2046 O O . LEU A 1 260 ? 8.955 -14.801 -1.744 1.00 94.94 260 LEU A O 1
ATOM 2050 N N . TRP A 1 261 ? 10.863 -14.251 -2.769 1.00 94.44 261 TRP A N 1
ATOM 2051 C CA . TRP A 1 261 ? 10.419 -14.563 -4.137 1.00 94.44 261 TRP A CA 1
ATOM 2052 C C . TRP A 1 261 ? 11.596 -14.986 -5.016 1.00 94.44 261 TRP A C 1
ATOM 2054 O O . TRP A 1 261 ? 12.751 -14.853 -4.615 1.00 94.44 261 TRP A O 1
ATOM 2064 N N . GLN A 1 262 ? 11.328 -15.521 -6.210 1.00 94.75 262 GLN A N 1
ATOM 2065 C CA . GLN A 1 262 ? 12.388 -15.930 -7.133 1.00 94.75 262 GLN A CA 1
ATOM 2066 C C . GLN A 1 262 ? 13.202 -14.731 -7.627 1.00 94.75 262 GLN A C 1
ATOM 2068 O O . GLN A 1 262 ? 12.660 -13.673 -7.931 1.00 94.75 262 GLN A O 1
ATOM 2073 N N . LYS A 1 263 ? 14.522 -14.914 -7.702 1.00 95.94 263 LYS A N 1
ATOM 2074 C CA . LYS A 1 263 ? 15.444 -13.912 -8.235 1.00 95.94 263 LYS A CA 1
ATOM 2075 C C . LYS A 1 263 ? 15.232 -13.769 -9.741 1.00 95.94 263 LYS A C 1
ATOM 2077 O O . LYS A 1 263 ? 15.197 -14.776 -10.444 1.00 95.94 263 LYS A O 1
ATOM 2082 N N . ILE A 1 264 ? 15.185 -12.530 -10.218 1.00 96.56 264 ILE A N 1
ATOM 2083 C CA . ILE A 1 264 ? 15.148 -12.194 -11.641 1.00 96.56 264 ILE A CA 1
ATOM 2084 C C . ILE A 1 264 ? 16.344 -11.301 -11.936 1.00 96.56 264 ILE A C 1
ATOM 2086 O O . ILE A 1 264 ? 16.503 -10.256 -11.310 1.00 96.56 264 ILE A O 1
ATOM 2090 N N . ASN A 1 265 ? 17.173 -11.706 -12.898 1.00 95.56 265 ASN A N 1
ATOM 2091 C CA . ASN A 1 265 ? 18.327 -10.926 -13.348 1.00 95.56 265 ASN A CA 1
ATOM 2092 C C . ASN A 1 265 ? 17.888 -9.758 -14.247 1.00 95.56 265 ASN A C 1
ATOM 2094 O O . ASN A 1 265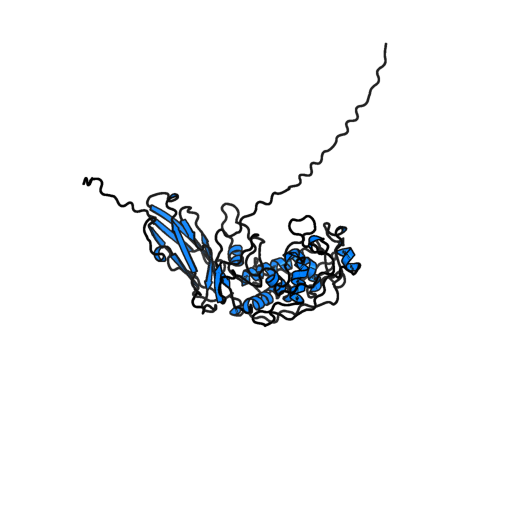 ? 18.303 -9.671 -15.399 1.00 95.56 265 ASN A O 1
ATOM 2098 N N . ILE A 1 266 ? 16.990 -8.912 -13.738 1.00 96.94 266 ILE A N 1
ATOM 2099 C CA . ILE A 1 266 ? 16.294 -7.893 -14.521 1.00 96.94 266 ILE A CA 1
ATOM 2100 C C . ILE A 1 266 ? 17.259 -6.819 -15.029 1.00 96.94 266 ILE A C 1
ATOM 2102 O O . ILE A 1 266 ? 18.168 -6.384 -14.311 1.00 96.94 266 ILE A O 1
ATOM 2106 N N . SER A 1 267 ? 17.020 -6.365 -16.258 1.00 97.31 267 SER A N 1
ATOM 2107 C CA . SER A 1 267 ? 17.873 -5.403 -16.950 1.00 97.31 267 SER A CA 1
ATOM 2108 C C . SER A 1 267 ? 17.469 -3.962 -16.643 1.00 97.31 267 SER A C 1
ATOM 2110 O O . SER A 1 267 ? 16.308 -3.578 -16.788 1.00 97.31 267 SER A O 1
ATOM 2112 N N . LEU A 1 268 ? 18.438 -3.134 -16.253 1.00 96.88 268 LEU A N 1
ATOM 2113 C CA . LEU A 1 268 ? 18.289 -1.675 -16.248 1.00 96.88 268 LEU A CA 1
ATOM 2114 C C . LEU A 1 268 ? 18.657 -1.102 -17.629 1.00 96.88 268 LEU A C 1
ATOM 2116 O O . LEU A 1 268 ? 19.461 -1.713 -18.338 1.00 96.88 268 LEU A O 1
ATOM 2120 N N . PRO A 1 269 ? 18.150 0.090 -18.003 1.00 97.12 269 PRO A N 1
ATOM 2121 C CA . PRO A 1 269 ? 18.725 0.866 -19.099 1.00 97.12 269 PRO A CA 1
ATOM 2122 C C . PRO A 1 269 ? 20.232 1.061 -18.869 1.00 97.12 269 PRO A C 1
ATOM 2124 O O . PRO A 1 269 ? 20.643 1.664 -17.876 1.00 97.12 269 PRO A O 1
ATOM 2127 N N . ASN A 1 270 ? 21.071 0.528 -19.759 1.00 95.19 270 ASN A N 1
ATOM 2128 C CA . ASN A 1 270 ? 22.521 0.597 -19.595 1.00 95.19 270 ASN A CA 1
ATOM 2129 C C . ASN A 1 270 ? 23.031 1.994 -19.973 1.00 95.19 270 ASN A C 1
ATOM 2131 O O . ASN A 1 270 ? 23.136 2.309 -21.153 1.00 95.19 270 ASN A O 1
ATOM 2135 N N . LEU A 1 271 ? 23.404 2.818 -18.993 1.00 94.19 271 LEU A N 1
ATOM 2136 C CA . LEU A 1 271 ? 23.853 4.197 -19.245 1.00 94.19 271 LEU A CA 1
ATOM 2137 C C . LEU A 1 271 ? 25.240 4.294 -19.904 1.00 94.19 271 LEU A C 1
ATOM 2139 O O . LEU A 1 271 ? 25.673 5.390 -20.246 1.00 94.19 271 LEU A O 1
ATOM 2143 N N . SER A 1 272 ? 25.941 3.174 -20.098 1.00 94.31 272 SER A N 1
ATOM 2144 C CA . SER A 1 272 ? 27.144 3.117 -20.940 1.00 94.31 272 SER A CA 1
ATOM 2145 C C . SER A 1 272 ? 26.823 2.886 -22.421 1.00 94.31 272 SER A C 1
ATOM 2147 O O . SER A 1 272 ? 27.694 3.075 -23.266 1.00 94.31 272 SER A O 1
ATOM 2149 N N . ASP A 1 273 ? 25.594 2.482 -22.746 1.00 95.75 273 ASP A N 1
ATOM 2150 C CA . ASP A 1 273 ? 25.110 2.344 -24.116 1.00 95.75 273 ASP A CA 1
ATOM 2151 C C . ASP A 1 273 ? 24.474 3.676 -24.571 1.00 95.75 273 ASP A C 1
ATOM 2153 O O . ASP A 1 273 ? 23.519 4.149 -23.937 1.00 95.75 273 ASP A O 1
ATOM 2157 N N . PRO A 1 274 ? 24.960 4.290 -25.671 1.00 95.81 274 PRO A N 1
ATOM 2158 C CA . PRO A 1 274 ? 24.419 5.540 -26.197 1.00 95.81 274 PRO A CA 1
ATOM 2159 C C . PRO A 1 274 ? 22.911 5.516 -26.460 1.00 95.81 274 PRO A C 1
ATOM 2161 O O . PRO A 1 274 ? 22.273 6.564 -26.359 1.00 95.81 274 PRO A O 1
ATOM 2164 N N . ILE A 1 275 ? 22.318 4.356 -26.768 1.00 96.19 275 ILE A N 1
ATOM 2165 C CA . ILE A 1 275 ? 20.871 4.231 -26.989 1.00 96.19 275 ILE A CA 1
ATOM 2166 C C . ILE A 1 275 ? 20.101 4.651 -25.737 1.00 96.19 275 ILE A C 1
ATOM 2168 O O . ILE A 1 275 ? 19.138 5.405 -25.848 1.00 96.19 275 ILE A O 1
ATOM 2172 N N . PHE A 1 276 ? 20.528 4.222 -24.549 1.00 97.56 276 PHE A N 1
ATOM 2173 C CA . PHE A 1 276 ? 19.857 4.572 -23.295 1.00 97.56 276 PHE A CA 1
ATOM 2174 C C . PHE A 1 276 ? 20.388 5.881 -22.711 1.00 97.56 276 PHE A C 1
ATOM 2176 O O . PHE A 1 276 ? 19.598 6.707 -22.254 1.00 97.56 276 PHE A O 1
ATOM 2183 N N . ALA A 1 277 ? 21.704 6.108 -22.774 1.00 95.38 277 ALA A N 1
ATOM 2184 C CA . ALA A 1 277 ? 22.335 7.318 -22.252 1.00 95.38 277 ALA A CA 1
ATOM 2185 C C . ALA A 1 277 ? 21.781 8.586 -22.915 1.00 95.38 277 ALA A C 1
ATOM 2187 O O . ALA A 1 277 ? 21.458 9.552 -22.226 1.00 95.38 277 ALA A O 1
ATOM 2188 N N . ASN A 1 278 ? 21.594 8.566 -24.241 1.00 96.75 278 ASN A N 1
ATOM 2189 C CA . ASN A 1 278 ? 21.012 9.698 -24.956 1.00 96.75 278 ASN A CA 1
ATOM 2190 C C . ASN A 1 278 ? 19.548 9.908 -24.563 1.00 96.75 278 ASN A C 1
ATOM 2192 O O . ASN A 1 278 ? 19.136 11.043 -24.358 1.00 96.75 278 ASN A O 1
ATOM 2196 N N . LYS A 1 279 ? 18.752 8.843 -24.416 1.00 97.69 279 LYS A N 1
ATOM 2197 C CA . LYS A 1 279 ? 17.330 8.952 -24.046 1.00 97.69 279 LYS A CA 1
ATOM 2198 C C . LYS A 1 279 ? 17.135 9.502 -22.640 1.00 97.69 279 LYS A C 1
ATOM 2200 O O . LYS A 1 279 ? 16.281 10.359 -22.443 1.00 97.69 279 LYS A O 1
ATOM 2205 N N . LEU A 1 280 ? 17.969 9.078 -21.697 1.00 96.94 280 LEU A N 1
ATOM 2206 C CA . LEU A 1 280 ? 17.945 9.545 -20.313 1.00 96.94 280 LEU A CA 1
ATOM 2207 C C . LEU A 1 280 ? 18.764 10.823 -20.089 1.00 96.94 280 LEU A C 1
ATOM 2209 O O . LEU A 1 280 ? 18.896 11.246 -18.948 1.00 96.94 280 LEU A O 1
ATOM 2213 N N . ALA A 1 281 ? 19.321 11.455 -21.127 1.00 96.25 281 ALA A N 1
ATOM 2214 C CA . ALA A 1 281 ? 20.063 12.703 -20.971 1.00 96.25 281 ALA A CA 1
ATOM 2215 C C . ALA A 1 281 ? 19.203 13.781 -20.287 1.00 96.25 281 ALA A C 1
ATOM 2217 O O . ALA A 1 281 ? 18.024 13.939 -20.601 1.00 96.25 281 ALA A O 1
ATOM 2218 N N . LEU A 1 282 ? 19.803 14.583 -19.401 1.00 94.50 282 LEU A N 1
ATOM 2219 C CA . LEU A 1 282 ? 19.083 15.639 -18.671 1.00 94.50 282 LEU A CA 1
ATOM 2220 C C . LEU A 1 282 ? 18.416 16.663 -19.604 1.00 94.50 282 LEU A C 1
ATOM 2222 O O . LEU A 1 282 ? 17.349 17.181 -19.287 1.00 94.50 282 LEU A O 1
ATOM 2226 N N . SER A 1 283 ? 18.990 16.908 -20.786 1.00 95.50 283 SER A N 1
ATOM 2227 C CA . SER A 1 283 ? 18.388 17.753 -21.826 1.00 95.50 283 SER A CA 1
ATOM 2228 C C . SER A 1 283 ? 17.080 17.191 -22.396 1.00 95.50 283 SER A C 1
ATOM 2230 O O . SER A 1 283 ? 16.285 17.947 -22.949 1.00 95.50 283 SER A O 1
ATOM 2232 N N . ASN A 1 284 ? 16.829 15.889 -22.248 1.00 97.06 284 ASN A N 1
ATOM 2233 C CA . ASN A 1 284 ? 15.597 15.229 -22.675 1.00 97.06 284 ASN A CA 1
ATOM 2234 C C . ASN A 1 284 ? 14.548 15.144 -21.559 1.00 97.06 284 ASN A C 1
ATOM 2236 O O . ASN A 1 284 ? 13.389 14.847 -21.851 1.00 97.06 284 ASN A O 1
ATOM 2240 N N . PHE A 1 285 ? 14.905 15.469 -20.308 1.00 95.69 285 PHE A N 1
ATOM 2241 C CA . PHE A 1 285 ? 13.989 15.504 -19.163 1.00 95.69 285 PHE A CA 1
ATOM 2242 C C . PHE A 1 285 ? 13.100 16.762 -19.169 1.00 95.69 285 PHE A C 1
ATOM 2244 O O . PHE A 1 285 ? 13.042 17.528 -18.211 1.00 95.69 285 PHE A O 1
ATOM 2251 N N . ASN A 1 286 ? 12.393 16.978 -20.277 1.00 93.50 286 ASN A N 1
ATOM 2252 C CA . ASN A 1 286 ? 11.526 18.125 -20.516 1.00 93.50 286 ASN A CA 1
ATOM 2253 C C . ASN A 1 286 ? 10.171 17.652 -21.047 1.00 93.50 286 ASN A C 1
ATOM 2255 O O . ASN A 1 286 ? 10.116 16.871 -21.998 1.00 93.50 286 ASN A O 1
ATOM 2259 N N . TYR A 1 287 ? 9.074 18.127 -20.446 1.00 93.38 287 TYR A N 1
ATOM 2260 C CA . TYR A 1 287 ? 7.713 17.810 -20.893 1.00 93.38 287 TYR A CA 1
ATOM 2261 C C . TYR A 1 287 ? 7.537 18.187 -22.381 1.00 93.38 287 TYR A C 1
ATOM 2263 O O . TYR A 1 287 ? 7.958 19.278 -22.767 1.00 93.38 287 TYR A O 1
ATOM 2271 N N . PRO A 1 288 ? 6.936 17.330 -23.236 1.00 93.44 288 PRO A N 1
ATOM 2272 C CA . PRO A 1 288 ? 6.151 16.128 -22.922 1.00 93.44 288 PRO A CA 1
ATOM 2273 C C . PRO A 1 288 ? 6.952 14.813 -22.844 1.00 93.44 288 PRO A C 1
ATOM 2275 O O . PRO A 1 288 ? 6.381 13.736 -22.986 1.00 93.44 288 PRO A O 1
ATOM 2278 N N . TYR A 1 289 ? 8.268 14.878 -22.641 1.00 96.50 289 TYR A N 1
ATOM 2279 C CA . TYR A 1 289 ? 9.176 13.742 -22.419 1.00 96.50 289 TYR A CA 1
ATOM 2280 C C . TYR A 1 289 ? 9.323 12.748 -23.581 1.00 96.50 289 TYR A C 1
ATOM 2282 O O . TYR A 1 289 ? 9.985 11.731 -23.425 1.00 96.50 289 TYR A O 1
ATOM 2290 N N . ALA A 1 290 ? 8.792 13.042 -24.773 1.00 96.56 290 ALA A N 1
ATOM 2291 C CA . ALA A 1 290 ? 8.886 12.148 -25.936 1.00 96.56 290 ALA A CA 1
ATOM 2292 C C . ALA A 1 290 ? 10.338 11.801 -26.335 1.00 96.56 290 ALA A C 1
ATOM 2294 O O . ALA A 1 290 ? 10.612 10.719 -26.846 1.00 96.56 290 ALA A O 1
ATOM 2295 N N . ALA A 1 291 ? 11.296 12.697 -26.070 1.00 97.50 291 ALA A N 1
ATOM 2296 C CA . ALA A 1 291 ? 12.713 12.441 -26.329 1.00 97.50 291 ALA A CA 1
ATOM 2297 C C . ALA A 1 291 ? 13.303 11.320 -25.448 1.00 97.50 291 ALA A C 1
ATOM 2299 O O . ALA A 1 291 ? 14.332 10.750 -25.807 1.00 97.50 291 ALA A O 1
ATOM 2300 N N . MET A 1 292 ? 12.635 10.976 -24.343 1.00 98.00 292 MET A N 1
ATOM 2301 C CA . MET A 1 292 ? 13.020 9.902 -23.427 1.00 98.00 292 MET A CA 1
ATOM 2302 C C . MET A 1 292 ? 12.395 8.540 -23.775 1.00 98.00 292 MET A C 1
ATOM 2304 O O . MET A 1 292 ? 12.708 7.553 -23.105 1.00 98.00 292 MET A O 1
ATOM 2308 N N . ASP A 1 293 ? 11.541 8.458 -24.805 1.00 98.00 293 ASP A N 1
ATOM 2309 C CA . ASP A 1 293 ? 10.973 7.187 -25.270 1.00 98.00 293 ASP A CA 1
ATOM 2310 C C . ASP A 1 293 ? 12.106 6.253 -25.724 1.00 98.00 293 ASP A C 1
ATOM 2312 O O . ASP A 1 293 ? 12.906 6.624 -26.595 1.00 98.00 293 ASP A O 1
ATOM 2316 N N . MET A 1 294 ? 12.190 5.055 -25.143 1.00 98.00 294 MET A N 1
ATOM 2317 C CA . MET A 1 294 ? 13.333 4.151 -25.315 1.00 98.00 294 MET A CA 1
ATOM 2318 C C . MET A 1 294 ? 12.919 2.708 -25.648 1.00 98.00 294 MET A C 1
ATOM 2320 O O . MET A 1 294 ? 11.827 2.272 -25.265 1.00 98.00 294 MET A O 1
ATOM 2324 N N . PRO A 1 295 ? 13.779 1.941 -26.349 1.00 98.31 295 PRO A N 1
ATOM 2325 C CA . PRO A 1 295 ? 13.546 0.512 -26.538 1.00 98.31 295 PRO A CA 1
ATOM 2326 C C . PRO A 1 295 ? 13.613 -0.231 -25.198 1.00 98.31 295 PRO A C 1
ATOM 2328 O O . PRO A 1 295 ? 14.097 0.300 -24.200 1.00 98.31 295 PRO A O 1
ATOM 2331 N N . THR A 1 296 ? 13.136 -1.469 -25.167 1.00 98.56 296 THR A N 1
ATOM 2332 C CA . THR A 1 296 ? 13.198 -2.335 -23.991 1.00 98.56 296 THR A CA 1
ATOM 2333 C C . THR A 1 296 ? 14.654 -2.699 -23.664 1.00 98.56 296 THR A C 1
ATOM 2335 O O . THR A 1 296 ? 15.336 -3.279 -24.520 1.00 98.56 296 THR A O 1
ATOM 2338 N N . PRO A 1 297 ? 15.136 -2.427 -22.433 1.00 98.44 297 PRO A N 1
ATOM 2339 C CA . PRO A 1 297 ? 16.410 -2.950 -21.939 1.00 98.44 297 PRO A CA 1
ATOM 2340 C C . PRO A 1 297 ? 16.548 -4.470 -22.129 1.00 98.44 297 PRO A C 1
ATOM 2342 O O . PRO A 1 297 ? 15.577 -5.214 -22.006 1.00 98.44 297 PRO A O 1
ATOM 2345 N N . LYS A 1 298 ? 17.756 -4.944 -22.457 1.00 97.19 298 LYS A N 1
ATOM 2346 C CA . LYS A 1 298 ? 18.027 -6.363 -22.753 1.00 97.19 298 LYS A CA 1
ATOM 2347 C C . LYS A 1 298 ? 18.987 -6.979 -21.722 1.00 97.19 298 LYS A C 1
ATOM 2349 O O . LYS A 1 298 ? 19.887 -6.268 -21.271 1.00 97.19 298 LYS A O 1
ATOM 2354 N N . PRO A 1 299 ? 18.882 -8.296 -21.441 1.00 97.75 299 PRO A N 1
ATOM 2355 C CA . PRO A 1 299 ? 17.842 -9.228 -21.908 1.00 97.75 299 PRO A CA 1
ATOM 2356 C C . PRO A 1 299 ? 16.443 -8.914 -21.349 1.00 97.75 299 PRO A C 1
ATOM 2358 O O . PRO A 1 299 ? 16.325 -8.281 -20.305 1.00 97.75 299 PRO A O 1
ATOM 2361 N N . ILE A 1 300 ? 15.406 -9.346 -22.076 1.00 98.00 300 ILE A N 1
ATOM 2362 C CA . ILE A 1 300 ? 13.990 -9.171 -21.707 1.00 98.00 300 ILE A CA 1
ATOM 2363 C C . ILE A 1 300 ? 13.576 -10.248 -20.711 1.00 98.00 300 ILE A C 1
ATOM 2365 O O . ILE A 1 300 ? 13.894 -11.423 -20.915 1.00 98.00 300 ILE A O 1
ATOM 2369 N N . HIS A 1 301 ? 12.770 -9.866 -19.724 1.00 98.31 301 HIS A N 1
ATOM 2370 C CA . HIS A 1 301 ? 12.106 -10.793 -18.820 1.00 98.31 301 HIS A CA 1
ATOM 2371 C C . HIS A 1 301 ? 10.594 -10.591 -18.850 1.00 98.31 301 HIS A C 1
ATOM 2373 O O . HIS A 1 301 ? 10.094 -9.467 -18.832 1.00 98.31 301 HIS A O 1
ATOM 2379 N N . TYR A 1 302 ? 9.860 -11.700 -18.862 1.00 97.00 302 TYR A N 1
ATOM 2380 C CA . TYR A 1 302 ? 8.406 -11.685 -18.787 1.00 97.00 302 TYR A CA 1
ATOM 2381 C C . TYR A 1 302 ? 7.949 -11.892 -17.349 1.00 97.00 302 TYR A C 1
ATOM 2383 O O . TYR A 1 302 ? 8.510 -12.721 -16.629 1.00 97.00 302 TYR A O 1
ATOM 2391 N N . SER A 1 303 ? 6.909 -11.165 -16.950 1.00 94.56 303 SER A N 1
ATOM 2392 C CA . SER A 1 303 ? 6.221 -11.424 -15.695 1.00 94.56 303 SER A CA 1
ATOM 2393 C C . SER A 1 303 ? 5.590 -12.809 -15.726 1.00 94.56 303 SER A C 1
ATOM 2395 O O . SER A 1 303 ? 4.978 -13.237 -16.711 1.00 94.56 303 SER A O 1
ATOM 2397 N N . THR A 1 304 ? 5.727 -13.520 -14.618 1.00 90.12 304 THR A N 1
ATOM 2398 C CA . THR A 1 304 ? 4.987 -14.749 -14.393 1.00 90.12 304 THR A CA 1
ATOM 2399 C C . THR A 1 304 ? 3.534 -14.399 -14.107 1.00 90.12 304 THR A C 1
ATOM 2401 O O . THR A 1 304 ? 3.227 -13.673 -13.158 1.00 90.12 304 THR A O 1
ATOM 2404 N N . LYS A 1 305 ? 2.612 -14.940 -14.912 1.00 80.31 305 LYS A N 1
ATOM 2405 C CA . LYS A 1 305 ? 1.184 -14.765 -14.642 1.00 80.31 305 LYS A CA 1
ATOM 2406 C C . LYS A 1 305 ? 0.882 -15.261 -13.226 1.00 80.31 305 LYS A C 1
ATOM 2408 O O . LYS A 1 305 ? 1.259 -16.398 -12.912 1.00 80.31 305 LYS A O 1
ATOM 2413 N N . PRO A 1 306 ? 0.221 -14.452 -12.378 1.00 70.62 306 PRO A N 1
ATOM 2414 C CA . PRO A 1 306 ? -0.219 -14.917 -11.074 1.00 70.62 306 PRO A CA 1
ATOM 2415 C C . PRO A 1 306 ? -0.997 -16.221 -11.255 1.00 70.62 306 PRO A C 1
ATOM 2417 O O . PRO A 1 306 ? -1.818 -16.335 -12.172 1.00 70.62 306 PRO A O 1
ATOM 2420 N N . GLN A 1 307 ? -0.718 -17.226 -10.422 1.00 64.88 307 GLN A N 1
ATOM 2421 C CA . GLN A 1 307 ? -1.461 -18.487 -10.474 1.00 64.88 307 GLN A CA 1
ATOM 2422 C C . GLN A 1 307 ? -2.968 -18.212 -10.313 1.00 64.88 307 GLN A C 1
ATOM 2424 O O . GLN A 1 307 ? -3.389 -17.114 -9.944 1.00 64.88 307 GLN A O 1
ATOM 2429 N N . SER A 1 308 ? -3.829 -19.194 -10.587 1.00 64.56 308 SER A N 1
ATOM 2430 C CA . SER A 1 308 ? -5.246 -19.078 -10.233 1.00 64.56 308 SER A CA 1
ATOM 2431 C C . SER A 1 308 ? -5.383 -18.996 -8.708 1.00 64.56 308 SER A C 1
ATOM 2433 O O . SER A 1 308 ? -5.531 -20.011 -8.029 1.00 64.56 308 SER A O 1
ATOM 2435 N N . ILE A 1 309 ? -5.274 -17.787 -8.163 1.00 69.50 309 ILE A N 1
ATOM 2436 C CA . ILE A 1 309 ? -5.369 -17.543 -6.735 1.00 69.50 309 ILE A CA 1
ATOM 2437 C C . ILE A 1 309 ? -6.852 -17.463 -6.398 1.00 69.50 309 ILE A C 1
ATOM 2439 O O . ILE A 1 309 ? -7.561 -16.556 -6.839 1.00 69.50 309 ILE A O 1
ATOM 2443 N N . ASN A 1 310 ? -7.317 -18.440 -5.630 1.00 69.06 310 ASN A N 1
ATOM 2444 C CA . ASN A 1 310 ? -8.634 -18.387 -5.020 1.00 69.06 310 ASN A CA 1
ATOM 2445 C C . ASN A 1 310 ? -8.543 -17.558 -3.735 1.00 69.06 310 ASN A C 1
ATOM 2447 O O . ASN A 1 310 ? -7.604 -17.771 -2.959 1.00 69.06 310 ASN A O 1
ATOM 2451 N N . PRO A 1 311 ? -9.505 -16.655 -3.474 1.00 70.31 311 PRO A N 1
ATOM 2452 C CA . PRO A 1 311 ? -9.598 -15.984 -2.189 1.00 70.31 311 PRO A CA 1
ATOM 2453 C C . PRO A 1 311 ? -9.591 -17.002 -1.048 1.00 70.31 311 PRO A C 1
ATOM 2455 O O . PRO A 1 311 ? -10.412 -17.918 -1.015 1.00 70.31 311 PRO A O 1
ATOM 2458 N N . SER A 1 312 ? -8.645 -16.849 -0.128 1.00 68.25 312 SER A N 1
ATOM 2459 C CA . SER A 1 312 ? -8.503 -17.689 1.061 1.00 68.25 312 SER A CA 1
ATOM 2460 C C . SER A 1 312 ? -8.567 -16.833 2.326 1.00 68.25 312 SER A C 1
ATOM 2462 O O . SER A 1 312 ? -8.537 -15.601 2.262 1.00 68.25 312 SER A O 1
ATOM 2464 N N . ASN A 1 313 ? -8.628 -17.479 3.492 1.00 66.50 313 ASN A N 1
ATOM 2465 C CA . ASN A 1 313 ? -8.633 -16.779 4.781 1.00 66.50 313 ASN A CA 1
ATOM 2466 C C . ASN A 1 313 ? -7.373 -15.907 4.981 1.00 66.50 313 ASN A C 1
ATOM 2468 O O . ASN A 1 313 ? -7.452 -14.856 5.612 1.00 66.50 313 ASN A O 1
ATOM 2472 N N . ASP A 1 314 ? -6.245 -16.268 4.354 1.00 70.50 314 ASP A N 1
ATOM 2473 C CA . ASP A 1 314 ? -4.981 -15.512 4.410 1.00 70.50 314 ASP A CA 1
ATOM 2474 C C . ASP A 1 314 ? -5.079 -14.118 3.759 1.00 70.50 314 ASP A C 1
ATOM 2476 O O . ASP A 1 314 ? -4.195 -13.283 3.937 1.00 70.50 314 ASP A O 1
ATOM 2480 N N . MET A 1 315 ? -6.144 -13.846 2.995 1.00 81.75 315 MET A N 1
ATOM 2481 C CA . MET A 1 315 ? -6.373 -12.553 2.344 1.00 81.75 315 MET A CA 1
ATOM 2482 C C . MET A 1 315 ? -7.132 -11.548 3.206 1.00 81.75 315 MET A C 1
ATOM 2484 O O . MET A 1 315 ? -7.332 -10.411 2.776 1.00 81.75 315 MET A O 1
ATOM 2488 N N . MET A 1 316 ? -7.572 -11.946 4.405 1.00 90.81 316 MET A N 1
ATOM 2489 C CA . MET A 1 316 ? -8.179 -11.055 5.402 1.00 90.81 316 MET A CA 1
ATOM 2490 C C . MET A 1 316 ? -9.488 -10.359 4.967 1.00 90.81 316 MET A C 1
ATOM 2492 O O . MET A 1 316 ? -9.987 -9.502 5.692 1.00 90.81 316 MET A O 1
ATOM 2496 N N . LEU A 1 317 ? -10.068 -10.731 3.817 1.00 88.75 317 LEU A N 1
ATOM 2497 C CA . LEU A 1 317 ? -11.257 -10.087 3.242 1.00 88.75 317 LEU A CA 1
ATOM 2498 C C . LEU A 1 317 ? -12.545 -10.465 3.985 1.00 88.75 317 LEU A C 1
ATOM 2500 O O . LEU A 1 317 ? -13.324 -9.584 4.335 1.00 88.75 317 LEU A O 1
ATOM 2504 N N . GLY A 1 318 ? -12.730 -11.763 4.260 1.00 90.38 318 GLY A N 1
ATOM 2505 C CA . GLY A 1 318 ? -13.820 -12.329 5.062 1.00 90.38 318 GLY A CA 1
ATOM 2506 C C . GLY A 1 318 ? -15.226 -11.754 4.828 1.00 90.38 318 GLY A C 1
ATOM 2507 O O . GLY A 1 318 ? -15.546 -11.172 3.798 1.00 90.38 318 GLY A O 1
ATOM 2508 N N . LYS A 1 319 ? -16.106 -11.969 5.805 1.00 93.62 319 LYS A N 1
ATOM 2509 C CA . LYS A 1 319 ? -17.422 -11.324 5.908 1.00 93.62 319 LYS A CA 1
ATOM 2510 C C . LYS A 1 319 ? -17.567 -10.847 7.354 1.00 93.62 319 LYS A C 1
ATOM 2512 O O . LYS A 1 319 ? -18.013 -11.637 8.197 1.00 93.62 319 LYS A O 1
ATOM 2517 N N . PRO A 1 320 ? -17.111 -9.627 7.678 1.00 96.56 320 PRO A N 1
ATOM 2518 C CA . PRO A 1 320 ? -17.120 -9.155 9.052 1.00 96.56 320 PRO A CA 1
ATOM 2519 C C . PRO A 1 320 ? -18.551 -8.919 9.551 1.00 96.56 320 PRO A C 1
ATOM 2521 O O . PRO A 1 320 ? -19.469 -8.660 8.775 1.00 96.56 320 PRO A O 1
ATOM 2524 N N . ASN A 1 321 ? -18.748 -9.017 10.864 1.00 97.19 321 ASN A N 1
ATOM 2525 C CA . ASN A 1 321 ? -20.026 -8.763 11.527 1.00 97.19 321 ASN A CA 1
ATOM 2526 C C . ASN A 1 321 ? -19.778 -7.964 12.810 1.00 97.19 321 ASN A C 1
ATOM 2528 O O . ASN A 1 321 ? -19.218 -8.488 13.771 1.00 97.19 321 ASN A O 1
ATOM 2532 N N . ALA A 1 322 ? -20.169 -6.693 12.803 1.00 97.94 322 ALA A N 1
ATOM 2533 C CA . ALA A 1 322 ? -19.857 -5.749 13.865 1.00 97.94 322 ALA A CA 1
ATOM 2534 C C . ALA A 1 322 ? -20.863 -5.787 15.026 1.00 97.94 322 ALA A C 1
ATOM 2536 O O . ALA A 1 322 ? -22.073 -5.695 14.813 1.00 97.94 322 ALA A O 1
ATOM 2537 N N . SER A 1 323 ? -20.358 -5.784 16.261 1.00 97.56 323 SER A N 1
ATOM 2538 C CA . SER A 1 323 ? -21.132 -5.459 17.466 1.00 97.56 323 SER A CA 1
ATOM 2539 C C . SER A 1 323 ? -20.392 -4.468 18.362 1.00 97.56 323 SER A C 1
ATOM 2541 O O . SER A 1 323 ? -19.165 -4.378 18.327 1.00 97.56 323 SER A O 1
ATOM 2543 N N . LEU A 1 324 ? -21.153 -3.732 19.173 1.00 97.94 324 LEU A N 1
ATOM 2544 C CA . LEU A 1 324 ? -20.647 -2.770 20.150 1.00 97.94 324 LEU A CA 1
ATOM 2545 C C . LEU A 1 324 ? -21.068 -3.197 21.556 1.00 97.94 324 LEU A C 1
ATOM 2547 O O . LEU A 1 324 ? -22.193 -3.660 21.732 1.00 97.94 324 LEU A O 1
ATOM 2551 N N . SER A 1 325 ? -20.205 -3.005 22.555 1.00 97.56 325 SER A N 1
ATOM 2552 C CA . SER A 1 325 ? -20.552 -3.333 23.949 1.00 97.56 325 SER A CA 1
ATOM 2553 C C . SER A 1 325 ? -21.539 -2.360 24.594 1.00 97.56 325 SER A C 1
ATOM 2555 O O . SER A 1 325 ? -22.165 -2.703 25.595 1.00 97.56 325 SER A O 1
ATOM 2557 N N . LYS A 1 326 ? -21.643 -1.134 24.068 1.00 95.00 326 LYS A N 1
ATOM 2558 C CA . LYS A 1 326 ? -22.451 -0.041 24.623 1.00 95.00 326 LYS A CA 1
ATOM 2559 C C . LYS A 1 326 ? -22.984 0.843 23.501 1.00 95.00 326 LYS A C 1
ATOM 2561 O O . LYS A 1 326 ? -22.270 1.089 22.533 1.00 95.00 326 LYS A O 1
ATOM 2566 N N . ASP A 1 327 ? -24.189 1.370 23.678 1.00 94.69 327 ASP A N 1
ATOM 2567 C CA . ASP A 1 327 ? -24.821 2.414 22.855 1.00 94.69 327 ASP A CA 1
ATOM 2568 C C . ASP A 1 327 ? -24.960 3.758 23.606 1.00 94.69 327 ASP A C 1
ATOM 2570 O O . ASP A 1 327 ? -25.187 4.816 23.009 1.00 94.69 327 ASP A O 1
ATOM 2574 N N . LYS A 1 328 ? -24.753 3.736 24.926 1.00 95.38 328 LYS A N 1
ATOM 2575 C CA . LYS A 1 328 ? -24.732 4.904 25.802 1.00 95.38 328 LYS A CA 1
ATOM 2576 C C . LYS A 1 328 ? -23.643 4.779 26.865 1.00 95.38 328 LYS A C 1
ATOM 2578 O O . LYS A 1 328 ? -23.413 3.705 27.417 1.00 95.38 328 LYS A O 1
ATOM 2583 N N . LEU A 1 329 ? -23.000 5.899 27.189 1.00 93.44 329 LEU A N 1
ATOM 2584 C CA . LEU A 1 329 ? -22.060 6.022 28.301 1.00 93.44 329 LEU A CA 1
ATOM 2585 C C . LEU A 1 329 ? -22.468 7.181 29.202 1.00 93.44 329 LEU A C 1
ATOM 2587 O O . LEU A 1 329 ? -22.955 8.209 28.732 1.00 93.44 329 LEU A O 1
ATOM 2591 N N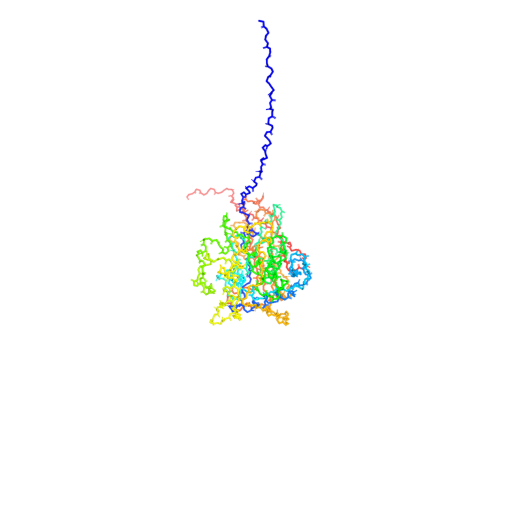 . ARG A 1 330 ? -22.222 7.016 30.500 1.00 92.06 330 ARG A N 1
ATOM 2592 C CA . ARG A 1 330 ? -22.345 8.070 31.501 1.00 92.06 330 ARG A CA 1
ATOM 2593 C C . ARG A 1 330 ? -20.977 8.257 32.152 1.00 92.06 330 ARG A C 1
ATOM 2595 O O . ARG A 1 330 ? -20.460 7.313 32.738 1.00 92.06 330 ARG A O 1
ATOM 2602 N N . ILE A 1 331 ? -20.369 9.434 31.987 1.00 90.19 331 ILE A N 1
ATOM 2603 C CA . ILE A 1 331 ? -18.965 9.685 32.349 1.00 90.19 331 ILE A CA 1
ATOM 2604 C C . ILE A 1 331 ? -18.872 10.888 33.288 1.00 90.19 331 ILE A C 1
ATOM 2606 O O . ILE A 1 331 ? -19.246 12.001 32.927 1.00 90.19 331 ILE A O 1
ATOM 2610 N N . GLN A 1 332 ? -18.316 10.672 34.477 1.00 86.31 332 GLN A N 1
ATOM 2611 C CA . GLN A 1 332 ? -18.019 11.744 35.424 1.00 86.31 332 GLN A CA 1
ATOM 2612 C C . GLN A 1 332 ? -16.659 12.387 35.110 1.00 86.31 332 GLN A C 1
ATOM 2614 O O . GLN A 1 332 ? -15.671 11.678 34.940 1.00 86.31 332 GLN A O 1
ATOM 2619 N N . THR A 1 333 ? -16.568 13.712 35.031 1.00 77.44 333 THR A N 1
ATOM 2620 C CA . THR A 1 333 ? -15.341 14.390 34.558 1.00 77.44 333 THR A CA 1
ATOM 2621 C C . THR A 1 333 ? -14.160 14.341 35.532 1.00 77.44 333 THR A C 1
ATOM 2623 O O . THR A 1 333 ? -13.017 14.302 35.084 1.00 77.44 333 THR A O 1
ATOM 2626 N N . ASN A 1 334 ? -14.427 14.297 36.843 1.00 65.62 334 ASN A N 1
ATOM 2627 C CA . ASN A 1 334 ? -13.418 14.478 37.899 1.00 65.62 334 ASN A CA 1
ATOM 2628 C C . ASN A 1 334 ? -13.192 13.246 38.794 1.00 65.62 334 ASN A C 1
ATOM 2630 O O . ASN A 1 334 ? -12.354 13.285 39.694 1.00 65.62 334 ASN A O 1
ATOM 2634 N N . ALA A 1 335 ? -13.925 12.153 38.581 1.00 61.22 335 ALA A N 1
ATOM 2635 C CA . ALA A 1 335 ? -13.731 10.928 39.347 1.00 61.22 335 ALA A CA 1
ATOM 2636 C C . ALA A 1 335 ? -12.659 10.037 38.701 1.00 61.22 335 ALA A C 1
ATOM 2638 O O . ALA A 1 335 ? -12.443 10.069 37.485 1.00 61.22 335 ALA A O 1
ATOM 2639 N N . LYS A 1 336 ? -12.001 9.195 39.514 1.00 63.00 336 LYS A N 1
ATOM 2640 C CA . LYS A 1 336 ? -11.237 8.034 39.025 1.00 63.00 336 LYS A CA 1
ATOM 2641 C C . LYS A 1 336 ? -12.220 7.028 38.410 1.00 63.00 336 LYS A C 1
ATOM 2643 O O . LYS A 1 336 ? -12.474 5.979 38.989 1.00 63.00 336 LYS A O 1
ATOM 2648 N N . ASN A 1 337 ? -12.815 7.361 37.267 1.00 62.50 337 ASN A N 1
ATOM 2649 C CA . ASN A 1 337 ? -13.700 6.439 36.569 1.00 62.50 337 ASN A CA 1
ATOM 2650 C C . ASN A 1 337 ? -12.890 5.234 36.117 1.00 62.50 337 ASN A C 1
ATOM 2652 O O . ASN A 1 337 ? -11.783 5.384 35.579 1.00 62.50 337 ASN A O 1
ATOM 2656 N N . ASN A 1 338 ? -13.464 4.047 36.288 1.00 77.94 338 ASN A N 1
ATOM 2657 C CA . ASN A 1 338 ? -12.862 2.837 35.762 1.00 77.94 338 ASN A CA 1
ATOM 2658 C C . ASN A 1 338 ? -12.749 2.963 34.240 1.00 77.94 338 ASN A C 1
ATOM 2660 O O . ASN A 1 338 ? -13.656 3.460 33.569 1.00 77.94 338 ASN A O 1
ATOM 2664 N N . LEU A 1 339 ? -11.633 2.497 33.671 1.00 81.56 339 LEU A N 1
ATOM 2665 C CA . LEU A 1 339 ? -11.406 2.547 32.223 1.00 81.56 339 LEU A CA 1
ATOM 2666 C C . LEU A 1 339 ? -12.566 1.899 31.448 1.00 81.56 339 LEU A C 1
ATOM 2668 O O . LEU A 1 339 ? -12.977 2.418 30.413 1.00 81.56 339 LEU A O 1
ATOM 2672 N N . ALA A 1 340 ? -13.139 0.823 31.991 1.00 82.75 340 ALA A N 1
ATOM 2673 C CA . ALA A 1 340 ? -14.295 0.138 31.425 1.00 82.75 340 ALA A CA 1
ATOM 2674 C C . ALA A 1 340 ? -15.512 1.063 31.235 1.00 82.75 340 ALA A C 1
ATOM 2676 O O . ALA A 1 340 ? -16.193 0.969 30.214 1.00 82.75 340 ALA A O 1
ATOM 2677 N N . ASP A 1 341 ? -15.770 1.998 32.154 1.00 85.88 341 ASP A N 1
ATOM 2678 C CA . ASP A 1 341 ? -16.951 2.877 32.117 1.00 85.88 341 ASP A CA 1
ATOM 2679 C C . ASP A 1 341 ? -16.895 3.895 30.981 1.00 85.88 341 ASP A C 1
ATOM 2681 O O . ASP A 1 341 ? -17.935 4.342 30.504 1.00 85.88 341 ASP A O 1
ATOM 2685 N N . ARG A 1 342 ? -15.688 4.196 30.497 1.00 90.69 342 ARG A N 1
ATOM 2686 C CA . ARG A 1 342 ? -15.419 5.143 29.409 1.00 90.69 342 ARG A CA 1
ATOM 2687 C C . ARG A 1 342 ? -14.918 4.483 28.123 1.00 90.69 342 ARG A C 1
ATOM 2689 O O . ARG A 1 342 ? -14.375 5.172 27.264 1.00 90.69 342 ARG A O 1
ATOM 2696 N N . THR A 1 343 ? -15.059 3.166 28.004 1.00 95.12 343 THR A N 1
ATOM 2697 C CA . THR A 1 343 ? -14.590 2.404 26.840 1.00 95.12 343 THR A CA 1
ATOM 2698 C C . THR A 1 343 ? -15.761 1.740 26.128 1.00 95.12 343 THR A C 1
ATOM 2700 O O . THR A 1 343 ? -16.622 1.125 26.764 1.00 95.12 343 THR A O 1
ATOM 2703 N N . ILE A 1 344 ? -15.779 1.856 24.801 1.00 97.12 344 ILE A N 1
ATOM 2704 C CA . ILE A 1 344 ? -16.652 1.090 23.909 1.00 97.12 344 ILE A CA 1
ATOM 2705 C C . ILE A 1 344 ? -15.800 -0.001 23.277 1.00 97.12 344 ILE A C 1
ATOM 2707 O O . ILE A 1 344 ? -14.761 0.293 22.686 1.00 97.12 344 ILE A O 1
ATOM 2711 N N . ILE A 1 345 ? -16.253 -1.245 23.392 1.00 98.00 345 ILE A N 1
ATOM 2712 C CA . ILE A 1 345 ? -15.616 -2.392 22.754 1.00 98.00 345 ILE A CA 1
ATOM 2713 C C . ILE A 1 345 ? -16.297 -2.634 21.412 1.00 98.00 345 ILE A C 1
ATOM 2715 O O . ILE A 1 345 ? -17.526 -2.640 21.327 1.00 98.00 345 ILE A O 1
ATOM 2719 N N . ILE A 1 346 ? -15.483 -2.812 20.378 1.00 98.50 346 ILE A N 1
ATOM 2720 C CA . ILE A 1 346 ? -15.883 -3.140 19.015 1.00 98.50 346 ILE A CA 1
ATOM 2721 C C . ILE A 1 346 ? -15.443 -4.573 18.737 1.00 98.50 346 ILE A C 1
ATOM 2723 O O . ILE A 1 346 ? -14.244 -4.868 18.715 1.00 98.50 346 ILE A O 1
ATOM 2727 N N . THR A 1 347 ? -16.408 -5.445 18.469 1.00 98.44 347 THR A N 1
ATOM 2728 C CA . THR A 1 347 ? -16.170 -6.874 18.239 1.00 98.44 347 THR A CA 1
ATOM 2729 C C . THR A 1 347 ? -16.541 -7.238 16.804 1.00 98.44 347 THR A C 1
ATOM 2731 O O . THR A 1 347 ? -17.539 -6.756 16.265 1.00 98.44 347 THR A O 1
ATOM 2734 N N . ASN A 1 348 ? -15.730 -8.096 16.178 1.00 98.25 348 ASN A N 1
ATOM 2735 C CA . ASN A 1 348 ? -16.056 -8.734 14.907 1.00 98.25 348 ASN A CA 1
ATOM 2736 C C . ASN A 1 348 ? -16.489 -10.187 15.164 1.00 98.25 348 ASN A C 1
ATOM 2738 O O . ASN A 1 348 ? -15.651 -11.063 15.356 1.00 98.25 348 ASN A O 1
ATOM 2742 N N . ASN A 1 349 ? -17.796 -10.446 15.141 1.00 97.69 349 ASN A N 1
ATOM 2743 C CA . ASN A 1 349 ? -18.379 -11.786 15.294 1.00 97.69 349 ASN A CA 1
ATOM 2744 C C . ASN A 1 349 ? -18.296 -12.626 14.004 1.00 97.69 349 ASN A C 1
ATOM 2746 O O . ASN A 1 349 ? -18.708 -13.788 13.982 1.00 97.69 349 ASN A O 1
ATOM 2750 N N . GLY A 1 350 ? -17.831 -12.020 12.909 1.00 96.25 350 GLY A N 1
ATOM 2751 C CA . GLY A 1 350 ? -17.733 -12.621 11.586 1.00 96.25 350 GLY A CA 1
ATOM 2752 C C . GLY A 1 350 ? -16.328 -13.119 11.256 1.00 96.25 350 GLY A C 1
ATOM 2753 O O . GLY A 1 350 ? -15.558 -13.535 12.126 1.00 96.25 350 GLY A O 1
ATOM 2754 N N . LEU A 1 351 ? -16.025 -13.093 9.959 1.00 95.50 351 LEU A N 1
ATOM 2755 C CA . LEU A 1 351 ? -14.726 -13.460 9.393 1.00 95.50 351 LEU A CA 1
ATOM 2756 C C . LEU A 1 351 ? -13.984 -12.222 8.868 1.00 95.50 351 LEU A C 1
ATOM 2758 O O . LEU A 1 351 ? -14.618 -11.201 8.600 1.00 95.50 351 LEU A O 1
ATOM 2762 N N . GLY A 1 352 ? -12.676 -12.325 8.650 1.00 95.75 352 GLY A N 1
ATOM 2763 C CA . GLY A 1 352 ? -11.849 -11.251 8.097 1.00 95.75 352 GLY A CA 1
ATOM 2764 C C . GLY A 1 352 ? -11.579 -10.114 9.082 1.00 95.75 352 GLY A C 1
ATOM 2765 O O . GLY A 1 352 ? -11.792 -10.234 10.291 1.00 95.75 352 GLY A O 1
ATOM 2766 N N . LEU A 1 353 ? -11.108 -8.981 8.568 1.00 97.50 353 LEU A N 1
ATOM 2767 C CA . LEU A 1 353 ? -10.886 -7.775 9.366 1.00 97.50 353 LEU A CA 1
ATOM 2768 C C . LEU A 1 353 ? -12.102 -6.853 9.283 1.00 97.50 353 LEU A C 1
ATOM 2770 O O . LEU A 1 353 ? -12.610 -6.578 8.204 1.00 97.50 353 LEU A O 1
ATOM 2774 N N . LEU A 1 354 ? -12.560 -6.328 10.416 1.00 98.19 354 LEU A N 1
ATOM 2775 C CA . LEU A 1 354 ? -13.570 -5.272 10.468 1.00 98.19 354 LEU A CA 1
ATOM 2776 C C . LEU A 1 354 ? -12.861 -3.929 10.632 1.00 98.19 354 LEU A C 1
ATOM 2778 O O . LEU A 1 354 ? -12.350 -3.661 11.717 1.00 98.19 354 LEU A O 1
ATOM 2782 N N . SER A 1 355 ? -12.843 -3.096 9.593 1.00 98.12 355 SER A N 1
ATOM 2783 C CA . SER A 1 355 ? -12.246 -1.757 9.646 1.00 98.12 355 SER A CA 1
ATOM 2784 C C . SER A 1 355 ? -13.265 -0.729 10.122 1.00 98.12 355 SER A C 1
ATOM 2786 O O . SER A 1 355 ? -14.424 -0.746 9.698 1.00 98.12 355 SER A O 1
ATOM 2788 N N . TRP A 1 356 ? -12.854 0.164 11.017 1.00 98.12 356 TRP A N 1
ATOM 2789 C CA . TRP A 1 356 ? -13.751 1.129 11.643 1.00 98.12 356 TRP A CA 1
ATOM 2790 C C . TRP A 1 356 ? -13.057 2.451 11.971 1.00 98.12 356 TRP A C 1
ATOM 2792 O O . TRP A 1 356 ? -11.841 2.517 12.170 1.00 98.12 356 TRP A O 1
ATOM 2802 N N . ASN A 1 357 ? -13.865 3.500 12.083 1.00 97.56 357 ASN A N 1
ATOM 2803 C CA . ASN A 1 357 ? -13.480 4.799 12.619 1.00 97.56 357 ASN A CA 1
ATOM 2804 C C . ASN A 1 357 ? -14.597 5.378 13.495 1.00 97.56 357 ASN A C 1
ATOM 2806 O O . ASN A 1 357 ? -15.775 5.078 13.323 1.00 97.56 357 ASN A O 1
ATOM 2810 N N . ALA A 1 358 ? -14.211 6.219 14.444 1.00 96.81 358 ALA A N 1
ATOM 2811 C CA . ALA A 1 358 ? -15.075 6.915 15.372 1.00 96.81 358 ALA A CA 1
ATOM 2812 C C . ALA A 1 358 ? -14.761 8.413 15.339 1.00 96.81 358 ALA A C 1
ATOM 2814 O O . ALA A 1 358 ? -13.598 8.820 15.338 1.00 96.81 358 ALA A O 1
ATOM 2815 N N . TYR A 1 359 ? -15.797 9.244 15.326 1.00 95.00 359 TYR A N 1
ATOM 2816 C CA . TYR A 1 359 ? -15.653 10.695 15.322 1.00 95.00 359 TYR A CA 1
ATOM 2817 C C . TYR A 1 359 ? -16.791 11.378 16.080 1.00 95.00 359 TYR A C 1
ATOM 2819 O O . TYR A 1 359 ? -17.834 10.794 16.372 1.00 95.00 359 TYR A O 1
ATOM 2827 N N . THR A 1 360 ? -16.571 12.641 16.425 1.00 94.88 360 THR A N 1
ATOM 2828 C CA . THR A 1 360 ? -17.517 13.486 17.153 1.00 94.88 360 THR A CA 1
ATOM 2829 C C . THR A 1 360 ? -17.332 14.933 16.720 1.0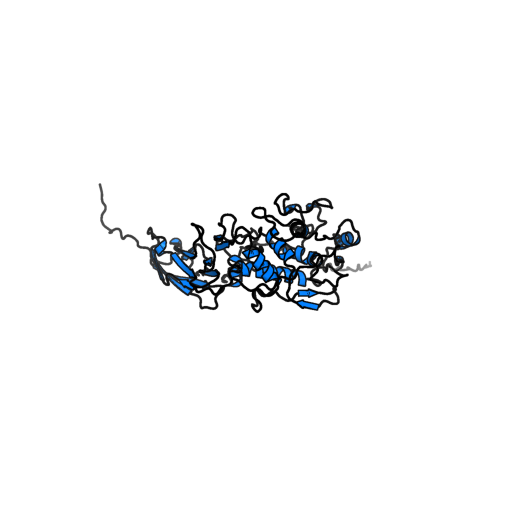0 94.88 360 THR A C 1
ATOM 2831 O O . THR A 1 360 ? -16.222 15.353 16.397 1.00 94.88 360 THR A O 1
ATOM 2834 N N . THR A 1 361 ? -18.419 15.699 16.710 1.00 93.69 361 THR A N 1
ATOM 2835 C CA . THR A 1 361 ? -18.397 17.154 16.504 1.00 93.69 361 THR A CA 1
ATOM 2836 C C . THR A 1 361 ? -18.419 17.924 17.825 1.00 93.69 361 THR A C 1
ATOM 2838 O O . THR A 1 361 ? -18.388 19.150 17.818 1.00 93.69 361 THR A O 1
ATOM 2841 N N . TYR A 1 362 ? -18.506 17.225 18.961 1.00 95.44 362 TYR A N 1
ATOM 2842 C CA . TYR A 1 362 ? -18.565 17.829 20.288 1.00 95.44 362 TYR A CA 1
ATOM 2843 C C . TYR A 1 362 ? -17.139 18.026 20.819 1.00 95.44 362 TYR A C 1
ATOM 2845 O O . TYR A 1 362 ? -16.485 17.036 21.145 1.00 95.44 362 TYR A O 1
ATOM 2853 N N . PRO A 1 363 ? -16.646 19.272 20.948 1.00 93.50 363 PRO A N 1
ATOM 2854 C CA . PRO A 1 363 ? -15.233 19.545 21.237 1.00 93.50 363 PRO A CA 1
ATOM 2855 C C . PRO A 1 363 ? -14.792 19.113 22.645 1.00 93.50 363 PRO A C 1
ATOM 2857 O O . PRO A 1 363 ? -13.602 18.960 22.902 1.00 93.50 363 PRO A O 1
ATOM 2860 N N . TRP A 1 364 ? -15.740 18.883 23.558 1.00 93.81 364 TRP A N 1
ATOM 2861 C CA . TRP A 1 364 ? -15.480 18.350 24.896 1.00 93.81 364 TRP A CA 1
ATOM 2862 C C . TRP A 1 364 ? -15.342 16.822 24.943 1.00 93.81 364 TRP A C 1
ATOM 2864 O O . TRP A 1 364 ? -14.943 16.290 25.978 1.00 93.81 364 TRP A O 1
ATOM 2874 N N . ILE A 1 365 ? -15.641 16.111 23.849 1.00 94.81 365 ILE A N 1
ATOM 2875 C CA . ILE A 1 365 ? -15.412 14.668 23.716 1.00 94.81 365 ILE A CA 1
ATOM 2876 C C . ILE A 1 365 ? -14.088 14.454 22.983 1.00 94.81 365 ILE A C 1
ATOM 2878 O O . ILE A 1 365 ? -13.950 14.792 21.811 1.00 94.81 365 ILE A O 1
ATOM 2882 N N . VAL A 1 366 ? -13.130 13.825 23.657 1.00 93.12 366 VAL A N 1
ATOM 2883 C CA . VAL A 1 366 ? -11.841 13.433 23.082 1.00 93.12 366 VAL A CA 1
ATOM 2884 C C . VAL A 1 366 ? -11.823 11.918 22.907 1.00 93.12 366 VAL A C 1
ATOM 2886 O O . VAL A 1 366 ? -12.049 11.173 23.861 1.00 93.12 366 VAL A O 1
ATOM 2889 N N . LEU A 1 367 ? -11.558 11.459 21.684 1.00 94.06 367 LEU A N 1
ATOM 2890 C CA . LEU A 1 367 ? -11.475 10.038 21.352 1.00 94.06 367 LEU A CA 1
ATOM 2891 C C . LEU A 1 367 ? -10.016 9.597 21.282 1.00 94.06 367 LEU A C 1
ATOM 2893 O O . LEU A 1 367 ? -9.238 10.124 20.483 1.00 94.06 367 LEU A O 1
ATOM 2897 N N . GLU A 1 368 ? -9.657 8.594 22.074 1.00 91.75 368 GLU A N 1
ATOM 2898 C CA . GLU A 1 368 ? -8.396 7.875 21.911 1.00 91.75 368 GLU A CA 1
ATOM 2899 C C . GLU A 1 368 ? -8.624 6.610 21.091 1.00 91.75 368 GLU A C 1
ATOM 2901 O O . GLU A 1 368 ? -9.657 5.951 21.229 1.00 91.75 368 GLU A O 1
ATOM 2906 N N . LYS A 1 369 ? -7.638 6.271 20.250 1.00 88.69 369 LYS A N 1
ATOM 2907 C CA . LYS A 1 369 ? -7.738 5.206 19.240 1.00 88.69 369 LYS A CA 1
ATOM 2908 C C . LYS A 1 369 ? -8.974 5.409 18.340 1.00 88.69 369 LYS A C 1
ATOM 2910 O O . LYS A 1 369 ? -9.839 4.548 18.289 1.00 88.69 369 LYS A O 1
ATOM 2915 N N . PRO A 1 370 ? -9.114 6.546 17.633 1.00 93.44 370 PRO A N 1
ATOM 2916 C CA . PRO A 1 370 ? -10.345 6.864 16.909 1.00 93.44 370 PRO A CA 1
ATOM 2917 C C . PRO A 1 370 ? -10.558 6.017 15.649 1.00 93.44 370 PRO A C 1
ATOM 2919 O O . PRO A 1 370 ? -11.563 6.193 14.976 1.00 93.44 370 PRO A O 1
ATOM 2922 N N . ALA A 1 371 ? -9.638 5.132 15.278 1.00 97.00 371 ALA A N 1
ATOM 2923 C CA . ALA A 1 371 ? -9.833 4.214 14.168 1.00 97.00 371 ALA A CA 1
ATOM 2924 C C . ALA A 1 371 ? -8.951 2.979 14.328 1.00 97.00 371 ALA A C 1
ATOM 2926 O O . ALA A 1 371 ? -7.862 3.034 14.911 1.00 97.00 371 ALA A O 1
ATOM 2927 N N . GLY A 1 372 ? -9.410 1.865 13.772 1.00 97.50 372 GLY A N 1
ATOM 2928 C CA . GLY A 1 372 ? -8.608 0.660 13.710 1.00 97.50 372 GLY A CA 1
ATOM 2929 C C . GLY A 1 372 ? -9.331 -0.518 13.083 1.00 97.50 372 GLY A C 1
ATOM 2930 O O . GLY A 1 372 ? -10.192 -0.347 12.220 1.00 97.50 372 GLY A O 1
ATOM 2931 N N . ILE A 1 373 ? -8.990 -1.717 13.559 1.00 98.06 373 ILE A N 1
ATOM 2932 C CA . ILE A 1 373 ? -9.590 -2.979 13.120 1.00 98.06 373 ILE A CA 1
ATOM 2933 C C . ILE A 1 373 ? -10.010 -3.883 14.281 1.00 98.06 373 ILE A C 1
ATOM 2935 O O . ILE A 1 373 ? -9.347 -3.924 15.319 1.00 98.06 373 ILE A O 1
ATOM 2939 N N . ALA A 1 374 ? -11.085 -4.646 14.109 1.00 98.25 374 ALA A N 1
ATOM 2940 C CA . ALA A 1 374 ? -11.412 -5.795 14.956 1.00 98.25 374 ALA A CA 1
ATOM 2941 C C . ALA A 1 374 ? -11.236 -7.101 14.165 1.00 98.25 374 ALA A C 1
ATOM 2943 O O . ALA A 1 374 ? -11.610 -7.189 12.993 1.00 98.25 374 ALA A O 1
ATOM 2944 N N . LEU A 1 375 ? -10.643 -8.111 14.798 1.00 97.75 375 LEU A N 1
ATOM 2945 C CA . LEU A 1 375 ? -10.237 -9.356 14.145 1.00 97.75 375 LEU A CA 1
ATOM 2946 C C . LEU A 1 375 ? -11.371 -10.382 14.189 1.00 97.75 375 LEU A C 1
ATOM 2948 O O . LEU A 1 375 ? -11.869 -10.701 15.269 1.00 97.75 375 LEU A O 1
ATOM 2952 N N . GLY A 1 376 ? -11.751 -10.918 13.029 1.00 96.44 376 GLY A N 1
ATOM 2953 C CA . GLY A 1 376 ? -12.673 -12.047 12.915 1.00 96.44 376 GLY A CA 1
ATOM 2954 C C . GLY A 1 376 ? -12.057 -13.343 13.437 1.00 96.44 376 GLY A C 1
ATOM 2955 O O . GLY A 1 376 ? -10.853 -13.426 13.696 1.00 96.44 376 GLY A O 1
ATOM 2956 N N . LYS A 1 377 ? -12.884 -14.374 13.617 1.00 93.88 377 LYS A N 1
ATOM 2957 C CA . LYS A 1 377 ? -12.462 -15.646 14.240 1.00 93.88 377 LYS A CA 1
ATOM 2958 C C . LYS A 1 377 ? -11.418 -16.436 13.435 1.00 93.88 377 LYS A C 1
ATOM 2960 O O . LYS A 1 377 ? -10.681 -17.221 14.020 1.00 93.88 377 LYS A O 1
ATOM 2965 N N . ASP A 1 378 ? -11.363 -16.231 12.124 1.00 93.44 378 ASP A N 1
ATOM 2966 C CA . ASP A 1 378 ? -10.411 -16.834 11.179 1.00 93.44 378 ASP A CA 1
ATOM 2967 C C . ASP A 1 378 ? -9.053 -16.131 11.138 1.00 93.44 378 ASP A C 1
ATOM 2969 O O . ASP A 1 378 ? -8.087 -16.712 10.653 1.00 93.44 378 ASP A O 1
ATOM 2973 N N . ILE A 1 379 ? -8.961 -14.907 11.657 1.00 94.94 379 ILE A N 1
ATOM 2974 C CA . ILE A 1 379 ? -7.702 -14.170 11.709 1.00 94.94 379 ILE A CA 1
ATOM 2975 C C . ILE A 1 379 ? -6.841 -14.712 12.849 1.00 94.94 379 ILE A C 1
ATOM 2977 O O . ILE A 1 379 ? -7.299 -14.830 13.997 1.00 94.94 379 ILE A O 1
ATOM 2981 N N . GLU A 1 380 ? -5.584 -15.032 12.535 1.00 93.75 380 GLU A N 1
ATOM 2982 C CA . GLU A 1 380 ? -4.618 -15.521 13.512 1.00 93.75 380 GLU A CA 1
ATOM 2983 C C . GLU A 1 380 ? -4.344 -14.443 14.573 1.00 93.75 380 GLU A C 1
ATOM 2985 O O . GLU A 1 380 ? -4.048 -13.290 14.267 1.00 93.75 380 GLU A O 1
ATOM 2990 N N . CYS A 1 381 ? -4.503 -14.815 15.840 1.00 92.81 381 CYS A N 1
ATOM 2991 C CA . CYS A 1 381 ? -4.356 -13.925 16.992 1.00 92.81 381 CYS A CA 1
ATOM 2992 C C . CYS A 1 381 ? -4.097 -14.782 18.237 1.00 92.81 381 CYS A C 1
ATOM 2994 O O . CYS A 1 381 ? -4.911 -14.856 19.155 1.00 92.81 381 CYS A O 1
ATOM 2996 N N . ASN A 1 382 ? -3.013 -15.555 18.191 1.00 82.56 382 ASN A N 1
ATOM 2997 C CA . ASN A 1 382 ? -2.634 -16.552 19.202 1.00 82.56 382 ASN A CA 1
ATOM 2998 C C . ASN A 1 382 ? -1.525 -16.060 20.148 1.00 82.56 382 ASN A C 1
ATOM 3000 O O . ASN A 1 382 ? -1.260 -16.689 21.170 1.00 82.56 382 ASN A O 1
ATOM 3004 N N . MET A 1 383 ? -0.889 -14.930 19.836 1.00 79.94 383 MET A N 1
ATOM 3005 C CA . MET A 1 383 ? 0.130 -14.322 20.686 1.00 79.94 383 MET A CA 1
ATOM 3006 C C . MET A 1 383 ? -0.504 -13.760 21.963 1.00 79.94 383 MET A C 1
ATOM 3008 O O . MET A 1 383 ? -1.567 -13.150 21.913 1.00 79.94 383 MET A O 1
ATOM 3012 N N . THR A 1 384 ? 0.179 -13.872 23.106 1.00 76.62 384 THR A N 1
ATOM 3013 C CA . THR A 1 384 ? -0.337 -13.469 24.435 1.00 76.62 384 THR A CA 1
ATOM 3014 C C . THR A 1 384 ? -0.814 -12.012 24.511 1.00 76.62 384 THR A C 1
ATOM 3016 O O . THR A 1 384 ? -1.650 -11.674 25.340 1.00 76.62 384 THR A O 1
ATOM 3019 N N . LYS A 1 385 ? -0.280 -11.133 23.654 1.00 79.88 385 LYS A N 1
ATOM 3020 C CA . LYS A 1 385 ? -0.649 -9.710 23.580 1.00 79.88 385 LYS A CA 1
ATOM 3021 C C . LYS A 1 385 ? -1.643 -9.386 22.461 1.00 79.88 385 LYS A C 1
ATOM 3023 O O . LYS A 1 385 ? -2.012 -8.224 22.314 1.00 79.88 385 LYS A O 1
ATOM 3028 N N . CYS A 1 386 ? -2.042 -10.367 21.654 1.00 90.06 386 CYS A N 1
ATOM 3029 C CA . CYS A 1 386 ? -2.987 -10.127 20.579 1.00 90.06 386 CYS A CA 1
ATOM 3030 C C . CYS A 1 386 ? -4.401 -9.984 21.146 1.00 90.06 386 CYS A C 1
ATOM 3032 O O . CYS A 1 386 ? -4.907 -10.858 21.846 1.00 90.06 386 CYS A O 1
ATOM 3034 N N . GLN A 1 387 ? -5.038 -8.861 20.829 1.00 93.94 387 GLN A N 1
ATOM 3035 C CA . GLN A 1 387 ? -6.431 -8.597 21.165 1.00 93.94 387 GLN A CA 1
ATOM 3036 C C . GLN A 1 387 ? -7.257 -8.646 19.884 1.00 93.94 387 GLN A C 1
ATOM 3038 O O . GLN A 1 387 ? -6.917 -7.988 18.902 1.00 93.94 387 GLN A O 1
ATOM 3043 N N . ARG A 1 388 ? -8.351 -9.411 19.886 1.00 96.12 388 ARG A N 1
ATOM 3044 C CA . ARG A 1 388 ? -9.263 -9.477 18.732 1.00 96.12 388 ARG A CA 1
ATOM 3045 C C . ARG A 1 388 ? -10.145 -8.242 18.651 1.00 96.12 388 ARG A C 1
ATOM 3047 O O . ARG A 1 388 ? -10.318 -7.657 17.585 1.00 96.12 388 ARG A O 1
ATOM 3054 N N . GLU A 1 389 ? -10.672 -7.835 19.793 1.00 97.44 389 GLU A N 1
ATOM 3055 C CA . GLU A 1 389 ? -11.564 -6.694 19.911 1.00 97.44 389 GLU A CA 1
ATOM 3056 C C . GLU A 1 389 ? -10.802 -5.378 19.810 1.00 97.44 389 GLU A C 1
ATOM 3058 O O . GLU A 1 389 ? -9.606 -5.286 20.097 1.00 97.44 389 GLU A O 1
ATOM 3063 N N . SER A 1 390 ? -11.509 -4.342 19.387 1.00 97.38 390 SER A N 1
ATOM 3064 C CA . SER A 1 390 ? -11.019 -2.975 19.370 1.00 97.38 390 SER A CA 1
ATOM 3065 C C . SER A 1 390 ? -11.695 -2.130 20.432 1.00 97.38 390 SER A C 1
ATOM 3067 O O . SER A 1 390 ? -12.767 -2.464 20.917 1.00 97.38 390 SER A O 1
ATOM 3069 N N . GLU A 1 391 ? -11.050 -1.029 20.792 1.00 95.75 391 GLU A N 1
ATOM 3070 C CA . GLU A 1 391 ? -11.494 -0.157 21.870 1.00 95.75 391 GLU A CA 1
ATOM 3071 C C . GLU A 1 391 ? -11.527 1.281 21.372 1.00 95.75 391 GLU A C 1
ATOM 3073 O O . GLU A 1 391 ? -10.546 1.752 20.792 1.00 95.75 391 GLU A O 1
ATOM 3078 N N . VAL A 1 392 ? -12.615 1.985 21.671 1.00 95.69 392 VAL A N 1
ATOM 3079 C CA . VAL A 1 392 ? -12.672 3.449 21.643 1.00 95.69 392 VAL A CA 1
ATOM 3080 C C . VAL A 1 392 ? -12.694 3.915 23.086 1.00 95.69 392 VAL A C 1
ATOM 3082 O O . VAL A 1 392 ? -13.621 3.572 23.821 1.00 95.69 392 VAL A O 1
ATOM 3085 N N . ILE A 1 393 ? -11.687 4.684 23.497 1.00 94.38 393 ILE A N 1
ATOM 3086 C CA . ILE A 1 393 ? -11.624 5.244 24.851 1.00 94.38 393 ILE A CA 1
ATOM 3087 C C . ILE A 1 393 ? -12.052 6.707 24.778 1.00 94.38 393 ILE A C 1
ATOM 3089 O O . ILE A 1 393 ? -11.505 7.495 24.006 1.00 94.38 393 ILE A O 1
ATOM 3093 N N . ILE A 1 394 ? -13.039 7.067 25.594 1.00 94.12 394 ILE A N 1
ATOM 3094 C CA . ILE A 1 394 ? -13.624 8.401 25.636 1.00 94.12 394 ILE A CA 1
ATOM 3095 C C . ILE A 1 394 ? -13.030 9.167 26.817 1.00 94.12 394 ILE A C 1
ATOM 3097 O O . ILE A 1 394 ? -13.133 8.748 27.971 1.00 94.12 394 ILE A O 1
ATOM 3101 N N . LYS A 1 395 ? -12.443 10.328 26.540 1.00 92.12 395 LYS A N 1
ATOM 3102 C CA . LYS A 1 395 ? -12.037 11.311 27.546 1.00 92.12 395 LYS A CA 1
ATOM 3103 C C . LYS A 1 395 ? -12.923 12.545 27.439 1.00 92.12 395 LYS A C 1
ATOM 3105 O O . LYS A 1 395 ? -13.293 12.956 26.343 1.00 92.12 395 LYS A O 1
ATOM 3110 N N . ILE A 1 396 ? -13.248 13.138 28.584 1.00 91.88 396 ILE A N 1
ATOM 3111 C CA . ILE A 1 396 ? -13.968 14.411 28.637 1.00 91.88 396 ILE A CA 1
ATOM 3112 C C . ILE A 1 396 ? -12.955 15.520 28.877 1.00 91.88 396 ILE A C 1
ATOM 3114 O O . ILE A 1 396 ? -12.160 15.423 29.810 1.00 91.88 396 ILE A O 1
ATOM 3118 N N . ASN A 1 397 ? -12.980 16.558 28.043 1.00 90.50 397 ASN A N 1
ATOM 3119 C CA . ASN A 1 397 ? -12.251 17.791 28.301 1.00 90.50 397 ASN A CA 1
ATOM 3120 C C . ASN A 1 397 ? -13.145 18.726 29.138 1.00 90.50 397 ASN A C 1
ATOM 3122 O O . ASN A 1 397 ? -14.072 19.320 28.579 1.00 90.50 397 ASN A O 1
ATOM 3126 N N . PRO A 1 398 ? -12.897 18.867 30.454 1.00 86.25 398 PRO A N 1
ATOM 3127 C CA . PRO A 1 398 ? -13.763 19.648 31.332 1.00 86.25 398 PRO A CA 1
ATOM 3128 C C . PRO A 1 398 ? -13.758 21.145 30.999 1.00 86.25 398 PRO A C 1
ATOM 3130 O O . PRO A 1 398 ? -14.754 21.812 31.243 1.00 86.25 398 PRO A O 1
ATOM 3133 N N . THR A 1 399 ? -12.686 21.677 30.401 1.00 88.44 399 THR A N 1
ATOM 3134 C CA . THR A 1 399 ? -12.575 23.101 30.034 1.00 88.44 399 THR A CA 1
ATOM 3135 C C . THR A 1 399 ? -13.485 23.483 28.866 1.00 88.44 399 THR A C 1
ATOM 3137 O O . THR A 1 399 ? -13.820 24.651 28.704 1.00 88.44 399 THR A O 1
ATOM 3140 N N . LEU A 1 400 ? -13.882 22.509 28.044 1.00 91.25 400 LEU A N 1
ATOM 3141 C CA . LEU A 1 400 ? -14.761 22.717 26.888 1.00 91.25 400 LEU A CA 1
ATOM 3142 C C . LEU A 1 400 ? -16.195 22.238 27.148 1.00 91.25 400 LEU A C 1
ATOM 3144 O O . LEU A 1 400 ? -17.030 22.276 26.240 1.00 91.25 400 LEU A O 1
ATOM 3148 N N . LEU A 1 401 ? -16.474 21.736 28.356 1.00 90.06 401 LEU A N 1
ATOM 3149 C CA . LEU A 1 401 ? -17.796 21.261 28.730 1.00 90.06 401 LEU A CA 1
ATOM 3150 C C . LEU A 1 401 ? -18.736 22.474 28.867 1.00 90.06 401 LEU A C 1
ATOM 3152 O O . LEU A 1 401 ? -18.400 23.412 29.586 1.00 90.06 401 LEU A O 1
ATOM 3156 N N . PRO A 1 402 ? -19.893 22.490 28.182 1.00 90.75 402 PRO A N 1
ATOM 3157 C CA . PRO A 1 402 ? -20.743 23.681 28.132 1.00 90.75 402 PRO A CA 1
ATOM 3158 C C . PRO A 1 402 ? -21.470 23.978 29.451 1.00 90.75 402 PRO A C 1
ATOM 3160 O O . PRO A 1 402 ? -21.851 25.119 29.686 1.00 90.75 402 PRO A O 1
ATOM 3163 N N . ASP A 1 403 ? -21.680 22.965 30.291 1.00 87.81 403 ASP A N 1
ATOM 3164 C CA . ASP A 1 403 ? -22.360 23.065 31.584 1.00 87.81 403 ASP A CA 1
ATOM 3165 C C . ASP A 1 403 ? -21.891 21.905 32.485 1.00 87.81 403 ASP A C 1
ATOM 3167 O O . ASP A 1 403 ? -21.218 20.977 32.036 1.00 87.81 403 ASP A O 1
ATOM 3171 N N . THR A 1 404 ? -22.294 21.916 33.750 1.00 86.62 404 THR A N 1
ATOM 3172 C CA . THR A 1 404 ? -22.168 20.837 34.740 1.00 86.62 404 THR A CA 1
ATOM 3173 C C . THR A 1 404 ? -22.664 19.480 34.252 1.00 86.62 404 THR A C 1
ATOM 3175 O O . THR A 1 404 ? -22.221 18.449 34.756 1.00 86.62 404 THR A O 1
ATOM 3178 N N . ARG A 1 405 ? -23.541 19.453 33.246 1.00 91.69 405 ARG A N 1
ATOM 3179 C CA . ARG A 1 405 ? -23.930 18.253 32.513 1.00 91.69 405 ARG A CA 1
ATOM 3180 C C . ARG A 1 405 ? -24.080 18.566 31.031 1.00 91.69 405 ARG A C 1
ATOM 3182 O O . ARG A 1 405 ? -24.721 19.542 30.663 1.00 91.69 405 ARG A O 1
ATOM 3189 N N . ALA A 1 406 ? -23.558 17.698 30.174 1.00 95.06 406 ALA A N 1
ATOM 3190 C CA . ALA A 1 406 ? -23.696 17.816 28.731 1.00 95.06 406 ALA A CA 1
ATOM 3191 C C . ALA A 1 406 ? -23.975 16.456 28.092 1.00 95.06 406 ALA A C 1
ATOM 3193 O O . ALA A 1 406 ? -23.409 15.434 28.482 1.00 95.06 406 ALA A O 1
ATOM 3194 N N . ILE A 1 407 ? -24.829 16.457 27.067 1.00 96.62 407 ILE A N 1
ATOM 3195 C CA . ILE A 1 407 ? -25.102 15.278 26.246 1.00 96.62 407 ILE A CA 1
ATOM 3196 C C . ILE A 1 407 ? -24.482 15.496 24.872 1.00 96.62 407 ILE A C 1
ATOM 3198 O O . ILE A 1 407 ? -24.761 16.486 24.196 1.00 96.62 407 ILE A O 1
ATOM 3202 N N . GLY A 1 408 ? -23.638 14.558 24.460 1.00 97.00 408 GLY A N 1
ATOM 3203 C CA . GLY A 1 408 ? -22.975 14.559 23.164 1.00 97.00 408 GLY A CA 1
ATOM 3204 C C . GLY A 1 408 ? -23.127 13.222 22.462 1.00 97.00 408 GLY A C 1
ATOM 3205 O O . GLY A 1 408 ? -23.670 12.261 23.014 1.00 97.00 408 GLY A O 1
ATOM 3206 N N . LYS A 1 409 ? -22.661 13.168 21.217 1.00 97.88 409 LYS A N 1
ATOM 3207 C CA . LYS A 1 409 ? -22.752 11.975 20.376 1.00 97.88 409 LYS A CA 1
ATOM 3208 C C . LYS A 1 409 ? -21.405 11.640 19.762 1.00 97.88 409 LYS A C 1
ATOM 3210 O O . LYS A 1 409 ? -20.680 12.530 19.329 1.00 97.88 409 LYS A O 1
ATOM 3215 N N . ILE A 1 410 ? -21.120 10.349 19.685 1.00 97.38 410 ILE A N 1
ATOM 3216 C CA . ILE A 1 410 ? -20.025 9.781 18.901 1.00 97.38 410 ILE A CA 1
ATOM 3217 C C . ILE A 1 410 ? -20.655 8.975 17.774 1.00 97.38 410 ILE A C 1
ATOM 3219 O O . ILE A 1 410 ? -21.629 8.259 17.998 1.00 97.38 410 ILE A O 1
ATOM 3223 N N . VAL A 1 411 ? -20.107 9.087 16.572 1.00 97.31 411 VAL A N 1
ATOM 3224 C CA . VAL A 1 411 ? -20.479 8.247 15.437 1.00 97.31 411 VAL A CA 1
ATOM 3225 C C . VAL A 1 411 ? -19.373 7.226 15.220 1.00 97.31 411 VAL A C 1
ATOM 3227 O O . VAL A 1 411 ? -18.210 7.609 15.130 1.00 97.31 411 VAL A O 1
ATOM 3230 N N . ILE A 1 412 ? -19.729 5.944 15.153 1.00 97.75 412 ILE A N 1
ATOM 3231 C CA . ILE A 1 412 ? -18.845 4.840 14.772 1.00 97.75 412 ILE A CA 1
ATOM 3232 C C . ILE A 1 412 ? -19.287 4.337 13.400 1.00 97.75 412 ILE A C 1
ATOM 3234 O O . ILE A 1 412 ? -20.419 3.880 13.230 1.00 97.75 412 ILE A O 1
ATOM 3238 N N . GLN A 1 413 ? -18.378 4.405 12.436 1.00 97.62 413 GLN A N 1
ATOM 3239 C CA . GLN A 1 413 ? -18.563 3.923 11.077 1.00 97.62 413 GLN A CA 1
ATOM 3240 C C . GLN A 1 413 ? -17.716 2.667 10.848 1.00 97.62 413 GLN A C 1
ATOM 3242 O O . GLN A 1 413 ? -16.579 2.563 11.308 1.00 97.62 413 GLN A O 1
ATOM 3247 N N . PHE A 1 414 ? -18.286 1.706 10.120 1.00 97.81 414 PHE A N 1
ATOM 3248 C CA . PHE A 1 414 ? -17.619 0.471 9.713 1.00 97.81 414 PHE A CA 1
ATOM 3249 C C . PHE A 1 414 ? -17.309 0.547 8.219 1.00 97.81 414 PHE A C 1
ATOM 3251 O O . PHE A 1 414 ? -18.208 0.461 7.382 1.00 97.81 414 PHE A O 1
ATOM 3258 N N . ALA A 1 415 ? -16.042 0.777 7.881 1.00 96.44 415 ALA A N 1
ATOM 3259 C CA . ALA A 1 415 ? -15.645 1.231 6.552 1.00 96.44 415 ALA A CA 1
ATOM 3260 C C . ALA A 1 415 ? -15.827 0.158 5.467 1.00 96.44 415 ALA A C 1
ATOM 3262 O O . ALA A 1 415 ? -16.213 0.490 4.352 1.00 96.44 415 ALA A O 1
ATOM 3263 N N . ASN A 1 416 ? -15.631 -1.121 5.802 1.00 95.50 416 ASN A N 1
ATOM 3264 C CA . ASN A 1 416 ? -15.846 -2.256 4.896 1.00 95.50 416 ASN A CA 1
ATOM 3265 C C . ASN A 1 416 ? -17.198 -2.959 5.098 1.00 95.50 416 ASN A C 1
ATOM 3267 O O . ASN A 1 416 ? -17.355 -4.120 4.724 1.00 95.50 416 ASN A O 1
ATOM 3271 N N . LEU A 1 417 ? -18.179 -2.273 5.694 1.00 95.25 417 LEU A N 1
ATOM 3272 C CA . LEU A 1 417 ? -19.557 -2.745 5.770 1.00 95.25 417 LEU A CA 1
ATOM 3273 C C . LEU A 1 417 ? -20.511 -1.741 5.119 1.00 95.25 417 LEU A C 1
ATOM 3275 O O . LEU A 1 417 ? -20.378 -0.521 5.258 1.00 95.25 417 LEU A O 1
ATOM 3279 N N . ASN A 1 418 ? -21.535 -2.275 4.454 1.00 91.69 418 ASN A N 1
ATOM 3280 C CA . ASN A 1 418 ? -22.667 -1.496 3.966 1.00 91.69 418 ASN A CA 1
ATOM 3281 C C . ASN A 1 418 ? -23.815 -1.525 4.986 1.00 91.69 418 ASN A C 1
ATOM 3283 O O . ASN A 1 418 ? -24.871 -2.108 4.749 1.00 91.69 418 ASN A O 1
ATOM 3287 N N . ILE A 1 419 ? -23.568 -0.956 6.166 1.00 94.06 419 ILE A N 1
ATOM 3288 C CA . ILE A 1 419 ? -24.561 -0.801 7.235 1.00 94.06 419 ILE A CA 1
ATOM 3289 C C . ILE A 1 419 ? -24.602 0.654 7.695 1.00 94.06 419 ILE A C 1
ATOM 3291 O O . ILE A 1 419 ? -23.636 1.391 7.512 1.00 94.06 419 ILE A O 1
ATOM 3295 N N . ALA A 1 420 ? -25.713 1.056 8.314 1.00 94.31 420 ALA A N 1
ATOM 3296 C CA . ALA A 1 420 ? -25.840 2.386 8.901 1.00 94.31 420 ALA A CA 1
ATOM 3297 C C . ALA A 1 420 ? -24.787 2.624 9.996 1.00 94.31 420 ALA A C 1
ATOM 3299 O O . ALA A 1 420 ? -24.481 1.716 10.779 1.00 94.31 420 ALA A O 1
ATOM 3300 N N . ASP A 1 421 ? -24.287 3.853 10.089 1.00 95.88 421 ASP A N 1
ATOM 3301 C CA . ASP A 1 421 ? -23.381 4.254 11.162 1.00 95.88 421 ASP A CA 1
ATOM 3302 C C . ASP A 1 421 ? -24.051 4.080 12.538 1.00 95.88 421 ASP A C 1
ATOM 3304 O O . ASP A 1 421 ? -25.274 4.174 12.688 1.00 95.88 421 ASP A O 1
ATOM 3308 N N . ARG A 1 422 ? -23.251 3.795 13.568 1.00 97.19 422 ARG A N 1
ATOM 3309 C CA . ARG A 1 422 ? -23.731 3.629 14.944 1.00 97.19 422 ARG A CA 1
ATOM 3310 C C . ARG A 1 422 ? -23.525 4.915 15.725 1.00 97.19 422 ARG A C 1
ATOM 3312 O O . ARG A 1 422 ? -22.422 5.449 15.764 1.00 97.19 422 ARG A O 1
ATOM 3319 N N . VAL A 1 423 ? -24.582 5.393 16.372 1.00 97.62 423 VAL A N 1
ATOM 3320 C CA . VAL A 1 423 ? -24.549 6.612 17.185 1.00 97.62 423 VAL A CA 1
ATOM 3321 C C . VAL A 1 423 ? -24.535 6.235 18.656 1.00 97.62 423 VAL A C 1
ATOM 3323 O O . VAL A 1 423 ? -25.421 5.524 19.121 1.00 97.62 423 VAL A O 1
ATOM 3326 N N . ILE A 1 424 ? -23.548 6.747 19.381 1.00 97.81 424 ILE A N 1
ATOM 3327 C CA . ILE A 1 424 ? -23.341 6.485 20.800 1.00 97.81 424 ILE A CA 1
ATOM 3328 C C . ILE A 1 424 ? -23.592 7.761 21.583 1.00 97.81 424 ILE A C 1
ATOM 3330 O O . ILE A 1 424 ? -22.999 8.799 21.289 1.00 97.81 424 ILE A O 1
ATOM 3334 N N . THR A 1 425 ? -24.463 7.688 22.585 1.00 97.88 425 THR A N 1
ATOM 3335 C CA . THR A 1 425 ? -24.782 8.844 23.432 1.00 97.88 425 THR A CA 1
ATOM 3336 C C . THR A 1 425 ? -23.813 8.926 24.606 1.00 97.88 425 THR A C 1
ATOM 3338 O O . THR A 1 425 ? -23.666 7.963 25.355 1.00 97.88 425 THR A O 1
ATOM 3341 N N . VAL A 1 426 ? -23.182 10.081 24.807 1.00 96.56 426 VAL A N 1
ATOM 3342 C CA . VAL A 1 426 ? -22.301 10.349 25.952 1.00 96.56 426 VAL A CA 1
ATOM 3343 C C . VAL A 1 426 ? -22.971 11.372 26.861 1.00 96.56 426 VAL A C 1
ATOM 3345 O O . VAL A 1 426 ? -23.170 12.514 26.460 1.00 96.56 426 VAL A O 1
ATOM 3348 N N . ASP A 1 427 ? -23.323 10.954 28.074 1.00 94.88 427 ASP A N 1
ATOM 3349 C CA . ASP A 1 427 ? -23.842 11.802 29.150 1.00 94.88 427 ASP A CA 1
ATOM 3350 C C . ASP A 1 427 ? -22.686 12.138 30.101 1.00 94.88 427 ASP A C 1
ATOM 3352 O O . ASP A 1 427 ? -22.294 11.320 30.939 1.00 94.88 427 ASP A O 1
ATOM 3356 N N . ALA A 1 428 ? -22.076 13.305 29.907 1.00 92.50 428 ALA A N 1
ATOM 3357 C CA . ALA A 1 428 ? -20.972 13.779 30.729 1.00 92.50 428 ALA A CA 1
ATOM 3358 C C . ALA A 1 428 ? -21.488 14.700 31.832 1.00 92.50 428 ALA A C 1
ATOM 3360 O O . ALA A 1 428 ? -22.315 15.570 31.573 1.00 92.50 428 ALA A O 1
ATOM 3361 N N . PHE A 1 429 ? -20.984 14.534 33.052 1.00 88.38 429 PHE A N 1
ATOM 3362 C CA . PHE A 1 429 ? -21.382 15.367 34.184 1.00 88.38 429 PHE A CA 1
ATOM 3363 C C . PHE A 1 429 ? -20.216 15.618 35.144 1.00 88.38 429 PHE A C 1
ATOM 3365 O O . PHE A 1 429 ? -19.344 14.769 35.339 1.00 88.38 429 PHE A O 1
ATOM 3372 N N . ALA A 1 430 ? -20.203 16.805 35.737 1.00 79.31 430 ALA A N 1
ATOM 3373 C CA . ALA A 1 430 ? -19.307 17.211 36.801 1.00 79.31 430 ALA A CA 1
ATOM 3374 C C . ALA A 1 430 ? -20.120 17.278 38.097 1.00 79.31 430 ALA A C 1
ATOM 3376 O O . ALA A 1 430 ? -21.050 18.074 38.205 1.00 79.31 430 ALA A O 1
ATOM 3377 N N . GLU A 1 431 ? -19.785 16.451 39.086 1.00 66.31 431 GLU A N 1
ATOM 3378 C CA . GLU A 1 431 ? -20.272 16.689 40.445 1.00 66.31 431 GLU A CA 1
ATOM 3379 C C . GLU A 1 431 ? -19.314 17.658 41.126 1.00 66.31 431 GLU A C 1
ATOM 3381 O O . GLU A 1 431 ? -18.121 17.378 41.271 1.00 66.31 431 GLU A O 1
ATOM 3386 N N . PHE A 1 432 ? -19.841 18.800 41.555 1.00 56.62 432 PHE A N 1
ATOM 3387 C CA . PHE A 1 432 ? -19.222 19.535 42.641 1.00 56.62 432 PHE A CA 1
ATOM 3388 C C . PHE A 1 432 ? -19.669 18.852 43.925 1.00 56.62 432 PHE A C 1
ATOM 3390 O O . PHE A 1 432 ? -20.869 18.756 44.180 1.00 56.62 432 PHE A O 1
ATOM 3397 N N . ASN A 1 433 ? -18.722 18.398 44.748 1.00 48.31 433 ASN A N 1
ATOM 3398 C CA . ASN A 1 433 ? -19.039 18.199 46.154 1.00 48.31 433 ASN A CA 1
ATOM 3399 C C . ASN A 1 433 ? -19.532 19.551 46.656 1.00 48.31 433 ASN A C 1
ATOM 3401 O O . ASN A 1 433 ? -18.746 20.492 46.780 1.00 48.31 433 ASN A O 1
ATOM 3405 N N . SER A 1 434 ? -20.833 19.662 46.909 1.00 42.88 434 SER A N 1
ATOM 3406 C CA . SER A 1 434 ? -21.371 20.732 47.723 1.00 42.88 434 SER A CA 1
ATOM 3407 C C . SER A 1 434 ? -20.744 20.562 49.102 1.00 42.88 434 SER A C 1
ATOM 3409 O O . SER A 1 434 ? -21.252 19.823 49.945 1.00 42.88 434 SER A O 1
ATOM 3411 N N . GLY A 1 435 ? -19.589 21.194 49.317 1.00 42.53 435 GLY A N 1
ATOM 3412 C CA . GLY A 1 435 ? -19.143 21.513 50.657 1.00 42.53 435 GLY A CA 1
ATOM 3413 C C . GLY A 1 435 ? -20.303 22.255 51.291 1.00 42.53 435 GLY A C 1
ATOM 3414 O O . GLY A 1 435 ? -20.724 23.292 50.781 1.00 42.53 435 GLY A O 1
ATOM 3415 N N . VAL A 1 436 ? -20.892 21.654 52.321 1.00 41.44 436 VAL A N 1
ATOM 3416 C CA . VAL A 1 436 ? -21.928 22.288 53.126 1.00 41.44 436 VAL A CA 1
ATOM 3417 C C . VAL A 1 436 ? -21.410 23.678 53.484 1.00 41.44 436 VAL A C 1
ATOM 3419 O O . VAL A 1 436 ? -20.401 23.808 54.179 1.00 41.44 436 VAL A O 1
ATOM 3422 N N . SER A 1 437 ? -22.054 24.715 52.950 1.00 44.00 437 SER A N 1
ATOM 3423 C CA . SER A 1 437 ? -21.781 26.084 53.366 1.00 44.00 437 SER A CA 1
ATOM 3424 C C . SER A 1 437 ? -22.151 26.165 54.844 1.00 44.00 437 SER A C 1
ATOM 3426 O O . SER A 1 437 ? -23.325 26.020 55.180 1.00 44.00 437 SER A O 1
ATOM 3428 N N . GLY A 1 438 ? -21.157 26.306 55.729 1.00 43.09 438 GLY A N 1
ATOM 3429 C CA . GLY A 1 438 ? -21.433 26.617 57.133 1.00 43.09 438 GLY A CA 1
ATOM 3430 C C . GLY A 1 438 ? -20.641 25.917 58.236 1.00 43.09 438 GLY A C 1
ATOM 3431 O O . GLY A 1 438 ? -21.082 26.010 59.375 1.00 43.09 438 GLY A O 1
ATOM 3432 N N . ILE A 1 439 ? -19.492 25.269 58.001 1.00 38.78 439 ILE A N 1
ATOM 3433 C CA . ILE A 1 439 ? -18.619 24.894 59.134 1.00 38.78 439 ILE A CA 1
ATOM 3434 C C . ILE A 1 439 ? -17.182 25.350 58.893 1.00 38.78 439 ILE A C 1
ATOM 3436 O O . ILE A 1 439 ? -16.327 24.612 58.410 1.00 38.78 439 ILE A O 1
ATOM 3440 N N . SER A 1 440 ? -16.924 26.593 59.294 1.00 39.16 440 SER A N 1
ATOM 3441 C CA . SER A 1 440 ? -15.604 27.030 59.738 1.00 39.16 440 SER A CA 1
ATOM 3442 C C . SER A 1 440 ? -15.189 26.153 60.923 1.00 39.16 440 SER A C 1
ATOM 3444 O O . SER A 1 440 ? -15.681 26.349 62.035 1.00 39.16 440 SER A O 1
ATOM 3446 N N . LYS A 1 441 ? -14.289 25.189 60.714 1.00 31.25 441 LYS A N 1
ATOM 3447 C CA . LYS A 1 441 ? -13.491 24.655 61.822 1.00 31.25 441 LYS A CA 1
ATOM 3448 C C . LYS A 1 441 ? -12.279 25.560 62.004 1.00 31.25 441 LYS A C 1
ATOM 3450 O O . LYS A 1 441 ? -11.263 25.400 61.339 1.00 31.25 441 LYS A O 1
ATOM 3455 N N . ILE A 1 442 ? -12.442 26.523 62.904 1.00 35.16 442 ILE A N 1
ATOM 3456 C CA . ILE A 1 442 ? -11.340 27.028 63.718 1.00 35.16 442 ILE A CA 1
ATOM 3457 C C . ILE A 1 442 ? -10.998 25.888 64.681 1.00 35.16 442 ILE A C 1
ATOM 3459 O O . ILE A 1 442 ? -11.885 25.450 65.413 1.00 35.16 442 ILE A O 1
ATOM 3463 N N . TYR A 1 443 ? -9.790 25.342 64.557 1.00 38.72 443 TYR A N 1
ATOM 3464 C CA . TYR A 1 443 ? -8.792 25.069 65.605 1.00 38.72 443 TYR A CA 1
ATOM 3465 C C . TYR A 1 443 ? -7.645 24.263 65.000 1.00 38.72 443 TYR A C 1
ATOM 3467 O O . TYR A 1 443 ? -7.925 23.191 64.412 1.00 38.72 443 TYR A O 1
#

Radius of gyration: 28.4 Å; chains: 1; bounding box: 55×103×103 Å

pLDDT: mean 88.17, std 17.98, range [27.19, 98.88]

Secondary structure (DSSP, 8-state):
----------------------------PPBS-SSPPEEEE--TT-HHHHHHHHHHHTT-TTTT-TTTSPPPEEES-TTS-EEE-S---HHHHHHHHHHHHTT-SB-TTSPTTEEEEBPB-TT--BTTTTB-TT-BPPPTTPPPPHHHHHHHH-HHHHHHHHHHHHHHHHHTTTTTS--B-TTTTT-TTBGGGGHHHHHHHH----TTSSS---TT-GGG-SSSPPPP-TTTTS-GGGS-HHHHHHHHHHS--EETTEESS----PPPP-TTSHHHHHHT-GGG-STT-GGG-BPPPSS--BPPPPP-----GGG------EEES-SEEEEESSS---GGGGEEEEEE-SSSEEEEEEE-S-TTEEEES-EEEEE-TTS---STT--SSEEEEEEE-GGG-SSSEEEEEEEEEETTS-SPPEEEEEEEE-------TT-----